Protein AF-A0A485KII8-F1 (afdb_monomer)

InterPro domains:
  IPR001173 Glycosyltransferase 2-like [PF13632] (321-521)
  IPR029044 Nucleotide-diphospho-sugar transferases [G3DSA:3.90.550.10] (15-114)
  IPR029044 Nucleotide-diphospho-sugar transferases [G3DSA:3.90.550.10] (115-236)
  IPR029044 Nucleotide-diphospho-sugar transferases [G3DSA:3.90.550.10] (321-425)
  IPR029044 Nucleotide-diphospho-sugar transferases [SSF53448] (24-520)
  IPR050321 Glycosyltransferase 2/OpgH subfamily [PTHR43867] (1-708)

Radius of gyration: 34.21 Å; Cα contacts (8 Å, |Δi|>4): 1049; chains: 1; bounding box: 82×98×102 Å

Secondary structure (DSSP, 8-state):
--S--------GGG-SSPPPGGGPPPEEEEEEESSS-HHHHHHHHHHHHT-SS-GGGEEEEEEESSSEEEE--TT-SS-EEEE-HHHHHHH--HHHHHHHHHHHHHS-TT----HHHHHHHHEEEE---SS-S--SS-TTT-SEEEEEEE--TTS-EEEEEEEE--SS--HHHHHHHHHHHTS----SEEEEEETT-EEPTTHHHHHGGGGSEEHHHHTTSS---SSTT-SS------HHHHHTT--GGG-----TTTTT-------HHHHHHHSSSEE---TT----EETTT-PBPPTTS--HHHHHHT-SS-SS------SEE--TTT--EEEEE---EE---HHHHTT-TT-TT-HIIIIIIIHHHHTTTBPPP-SSSEEEEHHHHHHHTSSPPSSS-HHHHHHHHHHHTT-EEEE--GGGSSSGGG---SEEE---SSHHHHHHHHHHHHHHHHHHHHS-TT---S-TT--PPP----SSPPS-HHHHHHHHHHHHHGGGHHHHHHHHHHHHHHHHHH---S---STTHHHHHHHHHHHHHHHHHHHHTTTS-HHHHHHHHHHHHHTHHHHHHHHHHHHHHHHHSSPPP---TTTTSTT-TTTHHHHHHHHHHHHHHHHHHHHHHHTTT-HHHH--HHHHHHHHHHHHHHHHHHHHHHHHHHHHHTT--TTTT--TTHHHHHHHHHHHHHHHHHHHHHT-------

Sequence (710 aa):
MWKPVRRGAHYLDEFEPKLPDEQWPKVDVFICHYSEPAEETIDTLAACMNLQYPPHLLQIYILDDGYCKTKWAKGNPVPTIELNKDILENAGDLRQEIAQFMYDRVCDPNEDMEVYAWRKLHSSANLPTASRPRVVNRADCAAGSFRDDYRYSGLPHVTFIGRVKPATHYSKAGNINNACFNEGANGRYVIILDNDMQPHPKFILATLPFFFDSDDRDSKNKFACCTPGCQNVARMCCSSCKLAGVPEDQISYCSKQCFESAMHTASALHRRQANGTVSDTSTNKKDLRCVSCNSKVDSNGVCKQCRKAHHAEDLDQVADLKHYSDEVRDNAVAFVQTPQYFRDCVQFQIGDPLGHRNATFYDAIQTGQDGYDCATFAGTNAIFRREALDSIGGIQYGSLTEDRYTGQQLCAMGWKALYFRKDFEGEASERIRLAEGLIPENVASSLAQRKRWAKGNFQIMLMNKKKNHFDPEWKKPVVNTPANKLANGFMRKIFYINSTIYPLHSINTIFFYYMTLYFLYTGYAPIYTAGLRLLYAVVPKLLIQGMLSALSNRSVENNDVVRSQEAYFVYAFTHTAAVFEALWWKIAGKEPKRSVKGSSSRGSLSELPNVVVFFGLVIGCIWALIRFFSSYNSLQTSHGASMLAAALMVGLFIATKLGPSVRMSIQEYFGWSYQSLMDQGNLIGQSMIAFGLIFITLWVYVEKPTSNPY

Structure (mmCIF, N/CA/C/O backbone):
data_AF-A0A485KII8-F1
#
_entry.id   AF-A0A485KII8-F1
#
loop_
_atom_site.group_PDB
_atom_site.id
_atom_site.type_symbol
_atom_site.label_atom_id
_atom_site.label_alt_id
_atom_site.label_comp_id
_atom_site.label_asym_id
_atom_site.label_entity_id
_atom_site.label_seq_id
_atom_site.pdbx_PDB_ins_code
_atom_site.Cartn_x
_atom_site.Cartn_y
_atom_site.Cartn_z
_atom_site.occupancy
_atom_site.B_iso_or_equiv
_atom_site.auth_seq_id
_atom_site.auth_comp_id
_atom_site.auth_asym_id
_atom_site.auth_atom_id
_atom_site.pdbx_PDB_model_num
ATOM 1 N N . MET A 1 1 ? 4.954 -17.954 -7.911 1.00 58.28 1 MET A N 1
ATOM 2 C CA . MET A 1 1 ? 4.308 -18.323 -9.191 1.00 58.28 1 MET A CA 1
ATOM 3 C C . MET A 1 1 ? 4.167 -19.836 -9.403 1.00 58.28 1 MET A C 1
ATOM 5 O O . MET A 1 1 ? 3.342 -20.218 -10.210 1.00 58.28 1 MET A O 1
ATOM 9 N N . TRP A 1 2 ? 4.899 -20.717 -8.702 1.00 60.22 2 TRP A N 1
ATOM 10 C CA . TRP A 1 2 ? 4.861 -22.174 -8.962 1.00 60.22 2 TRP A CA 1
ATOM 11 C C . TRP A 1 2 ? 3.609 -22.933 -8.495 1.00 60.22 2 TRP A C 1
ATOM 13 O O . TRP A 1 2 ? 3.364 -24.029 -8.984 1.00 60.22 2 TRP A O 1
ATOM 23 N N . LYS A 1 3 ? 2.809 -22.369 -7.587 1.00 71.00 3 LYS A N 1
ATOM 24 C CA . LYS A 1 3 ? 1.543 -22.963 -7.139 1.00 71.00 3 LYS A CA 1
ATOM 25 C C . LYS A 1 3 ? 0.465 -21.876 -7.070 1.00 71.00 3 LYS A C 1
ATOM 27 O O . LYS A 1 3 ? 0.140 -21.435 -5.974 1.00 71.00 3 LYS A O 1
ATOM 32 N N . PRO A 1 4 ? -0.008 -21.346 -8.212 1.00 71.88 4 PRO A N 1
ATOM 33 C CA . PRO A 1 4 ? -1.071 -20.354 -8.190 1.00 71.88 4 PRO A CA 1
ATOM 34 C C . PRO A 1 4 ? -2.356 -21.023 -7.698 1.00 71.88 4 PRO A C 1
ATOM 36 O O . PRO A 1 4 ? -2.779 -22.032 -8.263 1.00 71.88 4 PRO A O 1
ATOM 39 N N . VAL A 1 5 ? -2.950 -20.480 -6.639 1.00 70.50 5 VAL A N 1
ATOM 40 C CA . VAL A 1 5 ? -4.248 -20.933 -6.126 1.00 70.50 5 VAL A CA 1
ATOM 41 C C . VAL A 1 5 ? -5.320 -19.929 -6.532 1.00 70.50 5 VAL A C 1
ATOM 43 O O . VAL A 1 5 ? -5.070 -18.729 -6.634 1.00 70.50 5 VAL A O 1
ATOM 46 N N . ARG A 1 6 ? -6.502 -20.460 -6.843 1.00 70.06 6 ARG A N 1
ATOM 47 C CA . ARG A 1 6 ? -7.745 -19.709 -7.025 1.00 70.06 6 ARG A CA 1
ATOM 48 C C . ARG A 1 6 ? -8.712 -20.205 -5.964 1.00 70.06 6 ARG A C 1
ATOM 50 O O . ARG A 1 6 ? -8.730 -21.407 -5.689 1.00 70.06 6 ARG A O 1
ATOM 57 N N . ARG A 1 7 ? -9.449 -19.300 -5.336 1.00 73.56 7 ARG A N 1
ATOM 58 C CA . ARG A 1 7 ? -10.176 -19.573 -4.102 1.00 73.56 7 ARG A CA 1
ATOM 59 C C . ARG A 1 7 ? -11.632 -19.199 -4.291 1.00 73.56 7 ARG A C 1
ATOM 61 O O . ARG A 1 7 ? -11.966 -18.055 -4.047 1.00 73.56 7 ARG A O 1
ATOM 68 N N . GLY A 1 8 ? -12.464 -20.185 -4.626 1.00 64.94 8 GLY A N 1
ATOM 69 C CA . GLY A 1 8 ? -13.882 -19.973 -4.912 1.00 64.94 8 GLY A CA 1
ATOM 70 C C . GLY A 1 8 ? -14.592 -19.071 -3.899 1.00 64.94 8 GLY A C 1
ATOM 71 O O . GLY A 1 8 ? -14.523 -19.300 -2.685 1.00 64.94 8 GLY A O 1
ATOM 72 N N . ALA A 1 9 ? -15.261 -18.060 -4.442 1.00 64.38 9 ALA A N 1
ATOM 73 C CA . ALA A 1 9 ? -16.144 -17.154 -3.734 1.00 64.38 9 ALA A CA 1
ATOM 74 C C . ALA A 1 9 ? -17.463 -17.842 -3.361 1.00 64.38 9 ALA A C 1
ATOM 76 O O . ALA A 1 9 ? -18.220 -18.238 -4.242 1.00 64.38 9 ALA A O 1
ATOM 77 N N . HIS A 1 10 ? -17.741 -17.917 -2.065 1.00 73.81 10 HIS A N 1
ATOM 78 C CA . HIS A 1 10 ? -19.098 -18.050 -1.539 1.00 73.81 10 HIS A CA 1
ATOM 79 C C . HIS A 1 10 ? -19.356 -16.795 -0.731 1.00 73.81 10 HIS A C 1
ATOM 81 O O . HIS A 1 10 ? -18.445 -16.362 -0.018 1.00 73.81 10 HIS A O 1
ATOM 87 N N . TYR A 1 11 ? -20.535 -16.196 -0.859 1.00 84.62 11 TYR A N 1
ATOM 88 C CA . TYR A 1 11 ? -20.893 -15.109 0.036 1.00 84.62 11 TYR A CA 1
ATOM 89 C C . TYR A 1 11 ? -21.357 -15.672 1.388 1.00 84.62 11 TYR A C 1
ATOM 91 O O . TYR A 1 11 ? -21.838 -16.800 1.480 1.00 84.62 11 TYR A O 1
ATOM 99 N N . LEU A 1 12 ? -21.162 -14.911 2.467 1.00 85.12 12 LEU A N 1
ATOM 100 C CA . LEU A 1 12 ? -21.518 -15.358 3.820 1.00 85.12 12 LEU A CA 1
ATOM 101 C C . LEU A 1 12 ? -23.022 -15.649 3.973 1.00 85.12 12 LEU A C 1
ATOM 103 O O . LEU A 1 12 ? -23.413 -16.565 4.688 1.00 85.12 12 LEU A O 1
ATOM 107 N N . ASP A 1 13 ? -23.860 -14.879 3.288 1.00 82.19 13 ASP A N 1
ATOM 108 C CA . ASP A 1 13 ? -25.318 -15.016 3.253 1.00 82.19 13 ASP A CA 1
ATOM 109 C C . ASP A 1 13 ? -25.810 -16.197 2.395 1.00 82.19 13 ASP A C 1
ATOM 111 O O . ASP A 1 13 ? -26.983 -16.571 2.475 1.00 82.19 13 ASP A O 1
ATOM 115 N N . GLU A 1 14 ? -24.907 -16.817 1.634 1.00 83.44 14 GLU A N 1
ATOM 116 C CA . GLU A 1 14 ? -25.136 -18.023 0.829 1.00 83.44 14 GLU A CA 1
ATOM 117 C C . GLU A 1 14 ? -24.679 -19.305 1.542 1.00 83.44 14 GLU A C 1
ATOM 119 O O . GLU A 1 14 ? -24.626 -20.370 0.929 1.00 83.44 14 GLU A O 1
ATOM 124 N N . PHE A 1 15 ? -24.312 -19.230 2.825 1.00 80.69 15 PHE A N 1
ATOM 125 C CA . PHE A 1 15 ? -23.973 -20.424 3.599 1.00 80.69 15 PHE A CA 1
ATOM 126 C C . PHE A 1 15 ? -25.181 -21.366 3.692 1.00 80.69 15 PHE A C 1
ATOM 128 O O . PHE A 1 15 ? -26.311 -20.937 3.937 1.00 80.69 15 PHE A O 1
ATOM 135 N N . GLU A 1 16 ? -24.926 -22.661 3.511 1.00 76.31 16 GLU A N 1
ATOM 136 C CA . GLU A 1 16 ? -25.917 -23.730 3.612 1.00 76.31 16 GLU A CA 1
ATOM 137 C C . GLU A 1 16 ? -25.428 -24.796 4.610 1.00 76.31 16 GLU A C 1
ATOM 139 O O . GLU A 1 16 ? -24.501 -25.548 4.297 1.00 76.31 16 GLU A O 1
ATOM 144 N N . PRO A 1 17 ? -26.034 -24.889 5.813 1.00 79.69 17 PRO A N 1
ATOM 145 C CA . PRO A 1 17 ? -27.160 -24.085 6.308 1.00 79.69 17 PRO A CA 1
ATOM 146 C C . PRO A 1 17 ? -26.779 -22.620 6.583 1.00 79.69 17 PRO A C 1
ATOM 148 O O . PRO A 1 17 ? -25.621 -22.309 6.827 1.00 79.69 17 PRO A O 1
ATOM 151 N N . LYS A 1 18 ? -27.753 -21.702 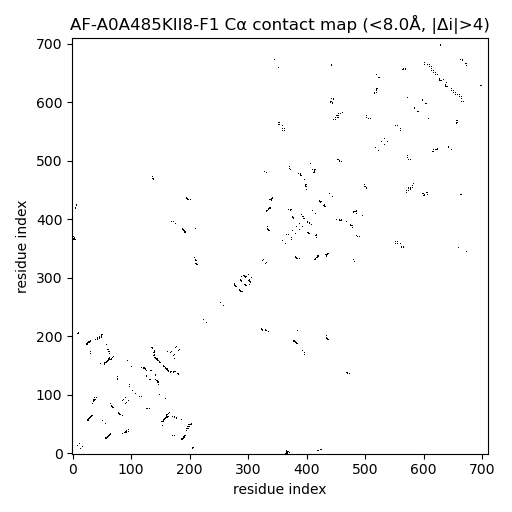6.588 1.00 81.12 18 LYS A N 1
ATOM 152 C CA . LYS A 1 18 ? -27.474 -20.285 6.881 1.00 81.12 18 LYS A CA 1
ATOM 153 C C . LYS A 1 18 ? -26.881 -20.111 8.275 1.00 81.12 18 LYS A C 1
ATOM 155 O O . LYS A 1 18 ? -27.323 -20.757 9.227 1.00 81.12 18 LYS A O 1
ATOM 160 N N . LEU A 1 19 ? -25.915 -19.201 8.393 1.00 82.31 19 LEU A N 1
ATOM 161 C CA . LEU A 1 19 ? -25.341 -18.826 9.679 1.00 82.31 19 LEU A CA 1
ATOM 162 C C . LEU A 1 19 ? -26.412 -18.102 10.525 1.00 82.31 19 LEU A C 1
ATOM 164 O O . LEU A 1 19 ? -26.938 -17.091 10.050 1.00 82.31 19 LEU A O 1
ATOM 168 N N . PRO A 1 20 ? -26.745 -18.585 11.740 1.00 84.31 20 PRO A N 1
ATOM 169 C CA . PRO A 1 20 ? -27.700 -17.916 12.623 1.00 84.31 20 PRO A CA 1
ATOM 170 C C . PRO A 1 20 ? -27.270 -16.484 12.930 1.00 84.31 20 PRO A C 1
ATOM 172 O O . PRO A 1 20 ? -26.074 -16.234 13.088 1.00 84.31 20 PRO A O 1
ATOM 175 N N . ASP A 1 21 ? -28.227 -15.567 13.074 1.00 84.94 21 ASP A N 1
ATOM 176 C CA . ASP A 1 21 ? -27.960 -14.138 13.283 1.00 84.94 21 ASP A CA 1
ATOM 177 C C . ASP A 1 21 ? -27.031 -13.877 14.484 1.00 84.94 21 ASP A C 1
ATOM 179 O O . ASP A 1 21 ? -26.164 -13.007 14.411 1.00 84.94 21 ASP A O 1
ATOM 183 N N . GLU A 1 22 ? -27.116 -14.673 15.562 1.00 84.56 22 GLU A N 1
ATOM 184 C CA . GLU A 1 22 ? -26.244 -14.502 16.737 1.00 84.56 22 GLU A CA 1
ATOM 185 C C . GLU A 1 22 ? -24.775 -14.880 16.482 1.00 84.56 22 GLU A C 1
ATOM 187 O O . GLU A 1 22 ? -23.891 -14.519 17.262 1.00 84.56 22 GLU A O 1
ATOM 192 N N . GLN A 1 23 ? -24.498 -15.627 15.413 1.00 85.00 23 GLN A N 1
ATOM 193 C CA . GLN A 1 23 ? -23.150 -16.065 15.049 1.00 85.00 23 GLN A CA 1
ATOM 194 C C . GLN A 1 23 ? -22.452 -15.093 14.089 1.00 85.00 23 GLN A C 1
ATOM 196 O O . GLN A 1 23 ? -21.255 -15.254 13.832 1.00 85.00 23 GLN A O 1
ATOM 201 N N . TRP A 1 24 ? -23.152 -14.068 13.586 1.00 91.62 24 TRP A N 1
ATOM 202 C CA . TRP A 1 24 ? -22.542 -13.037 12.751 1.00 91.62 24 TRP A CA 1
ATOM 203 C C . TRP A 1 24 ? -21.538 -12.217 13.577 1.00 91.62 24 TRP A C 1
ATOM 205 O O . TRP A 1 24 ? -21.889 -11.630 14.604 1.00 91.62 24 TRP A O 1
ATOM 215 N N . PRO A 1 25 ? -20.260 -12.156 13.171 1.00 94.50 25 PRO A N 1
ATOM 216 C CA . PRO A 1 25 ? -19.242 -11.499 13.974 1.00 94.50 25 PRO A CA 1
ATOM 217 C C . PRO A 1 25 ? -19.307 -9.973 13.846 1.00 94.50 25 PRO A C 1
ATOM 219 O O . PRO A 1 25 ? -19.572 -9.431 12.776 1.00 94.50 25 PRO A O 1
ATOM 222 N N . LYS A 1 26 ? -18.955 -9.248 14.911 1.00 96.81 26 LYS A N 1
ATOM 223 C CA . LYS A 1 26 ? -18.706 -7.802 14.811 1.00 96.81 26 LYS A CA 1
ATOM 224 C C . LYS A 1 26 ? -17.487 -7.528 13.916 1.00 96.81 26 LYS A C 1
ATOM 226 O O . LYS A 1 26 ? -16.441 -8.164 14.098 1.00 96.81 26 LYS A O 1
ATOM 231 N N . VAL A 1 27 ? -17.603 -6.561 13.006 1.00 98.25 27 VAL A N 1
ATOM 232 C CA . VAL A 1 27 ? -16.535 -6.115 12.100 1.00 98.25 27 VAL A CA 1
ATOM 233 C C . VAL A 1 27 ? -16.237 -4.636 12.334 1.00 98.25 27 VAL A C 1
ATOM 235 O O . VAL A 1 27 ? -17.128 -3.792 12.242 1.00 98.25 27 VAL A O 1
ATOM 238 N N . ASP A 1 28 ? -14.968 -4.324 12.590 1.00 98.56 28 ASP A N 1
ATOM 239 C CA . ASP A 1 28 ? -14.479 -2.946 12.635 1.00 98.56 28 ASP A CA 1
ATOM 240 C C . ASP A 1 28 ? -13.843 -2.579 11.284 1.00 98.56 28 ASP A C 1
ATOM 242 O O . ASP A 1 28 ? -13.075 -3.359 10.723 1.00 98.56 28 ASP A O 1
ATOM 246 N N . VAL A 1 29 ? -14.118 -1.391 10.754 1.00 98.56 29 VAL A N 1
ATOM 247 C CA . VAL A 1 29 ? -13.512 -0.861 9.522 1.00 98.56 29 VAL A CA 1
ATOM 248 C C . VAL A 1 29 ? -12.630 0.320 9.883 1.00 98.56 29 VAL A C 1
ATOM 250 O O . VAL A 1 29 ? -13.098 1.258 10.514 1.00 98.56 29 VAL A O 1
ATOM 253 N N . PHE A 1 30 ? -11.359 0.298 9.500 1.00 98.56 30 PHE A N 1
ATOM 254 C CA . PHE A 1 30 ? -10.408 1.375 9.760 1.00 98.56 30 PHE A CA 1
ATOM 255 C C . PHE A 1 30 ? -10.094 2.128 8.471 1.00 98.56 30 PHE A C 1
ATOM 257 O O . PHE A 1 30 ? -9.512 1.552 7.553 1.00 98.56 30 PHE A O 1
ATOM 264 N N . ILE A 1 31 ? -10.413 3.421 8.447 1.00 98.25 31 ILE A N 1
ATOM 265 C CA . ILE A 1 31 ? -10.033 4.367 7.394 1.00 98.25 31 ILE A CA 1
ATOM 266 C C . ILE A 1 31 ? -8.855 5.186 7.925 1.00 98.25 31 ILE A C 1
ATOM 268 O O . ILE A 1 31 ? -8.982 5.877 8.936 1.00 98.25 31 ILE A O 1
ATOM 272 N N . CYS A 1 32 ? -7.685 5.068 7.300 1.00 96.69 32 CYS A N 1
ATOM 273 C CA . CYS A 1 32 ? -6.470 5.747 7.760 1.00 96.69 32 CYS A CA 1
ATOM 274 C C . CYS A 1 32 ? -6.258 7.069 7.017 1.00 96.69 32 CYS A C 1
ATOM 276 O O . CYS A 1 32 ? -5.995 7.043 5.819 1.00 96.69 32 CYS A O 1
ATOM 278 N N . HIS A 1 33 ? -6.272 8.188 7.743 1.00 95.69 33 HIS A N 1
ATOM 279 C CA . HIS A 1 33 ? -6.122 9.542 7.201 1.00 95.69 33 HIS A CA 1
ATOM 280 C C . HIS A 1 33 ? -4.919 10.281 7.811 1.00 95.69 33 HIS A C 1
ATOM 282 O O . HIS A 1 33 ? -4.536 10.055 8.965 1.00 95.69 33 HIS A O 1
ATOM 288 N N . TYR A 1 34 ? -4.295 11.166 7.035 1.00 93.31 34 TYR A N 1
ATOM 289 C CA . TYR A 1 34 ? -3.253 12.088 7.484 1.00 93.31 34 TYR A CA 1
ATOM 290 C C . TYR A 1 34 ? -3.364 13.485 6.869 1.00 93.31 34 TYR A C 1
ATOM 292 O O . TYR A 1 34 ? -3.247 14.474 7.586 1.00 93.31 34 TYR A O 1
ATOM 300 N N . SER A 1 35 ? -3.455 13.599 5.549 1.00 92.88 35 SER A N 1
ATOM 301 C CA . SER A 1 35 ? -3.436 14.902 4.861 1.00 92.88 35 SER A CA 1
ATOM 302 C C . SER A 1 35 ? -4.180 14.888 3.533 1.00 92.88 35 SER A C 1
ATOM 304 O O . SER A 1 35 ? -3.988 15.787 2.718 1.00 92.88 35 SER A O 1
ATOM 306 N N . GLU A 1 36 ? -4.927 13.824 3.282 1.00 91.50 36 GLU A N 1
ATOM 307 C CA . GLU A 1 36 ? -5.790 13.657 2.129 1.00 91.50 36 GLU A CA 1
ATOM 308 C C . GLU A 1 36 ? -6.975 14.629 2.240 1.00 91.50 36 GLU A C 1
ATOM 310 O O . GLU A 1 36 ? -7.402 14.919 3.367 1.00 91.50 36 GLU A O 1
ATOM 315 N N . PRO A 1 37 ? -7.498 15.143 1.114 1.00 93.56 37 PRO A N 1
ATOM 316 C CA . PRO A 1 37 ? -8.692 15.980 1.115 1.00 93.56 37 PRO A CA 1
ATOM 317 C C . PRO A 1 37 ? -9.843 15.315 1.876 1.00 93.56 37 PRO A C 1
ATOM 319 O O . PRO A 1 37 ? -10.116 14.129 1.700 1.00 93.56 37 PRO A O 1
ATOM 322 N N . ALA A 1 38 ? -10.529 16.084 2.718 1.00 94.56 38 ALA A N 1
ATOM 323 C CA . ALA A 1 38 ? -11.607 15.592 3.561 1.00 94.56 38 ALA A CA 1
ATOM 324 C C . ALA A 1 38 ? -12.748 14.998 2.723 1.00 94.56 38 ALA A C 1
ATOM 326 O O . ALA A 1 38 ? -13.293 13.969 3.104 1.00 94.56 38 ALA A O 1
ATOM 327 N N . GLU A 1 39 ? -13.039 15.582 1.558 1.00 94.38 39 GLU A N 1
ATOM 328 C CA . GLU A 1 39 ? -14.023 15.068 0.597 1.00 94.38 39 GLU A CA 1
ATOM 329 C C . GLU A 1 39 ? -13.719 13.621 0.171 1.00 94.38 39 GLU A C 1
ATOM 331 O O . GLU A 1 39 ? -14.609 12.774 0.212 1.00 94.38 39 GLU A O 1
ATOM 336 N N . GLU A 1 40 ? -12.454 13.286 -0.118 1.00 94.06 40 GLU A N 1
ATOM 337 C CA . GLU A 1 40 ? -12.063 11.909 -0.462 1.00 94.06 40 GLU A CA 1
ATOM 338 C C . GLU A 1 40 ? -12.333 10.938 0.695 1.00 94.06 40 GLU A C 1
ATOM 340 O O . GLU A 1 40 ? -12.770 9.804 0.485 1.00 94.06 40 GLU A O 1
ATOM 345 N N . THR A 1 41 ? -12.109 11.387 1.933 1.00 96.06 41 THR A N 1
ATOM 346 C CA . THR A 1 41 ? -12.421 10.596 3.126 1.00 96.06 41 THR A CA 1
ATOM 347 C C . THR A 1 41 ? -13.924 10.396 3.292 1.00 96.06 41 THR A C 1
ATOM 349 O O . THR A 1 41 ? -14.354 9.312 3.691 1.00 96.06 41 THR A O 1
ATOM 352 N N . ILE A 1 42 ? -14.728 11.424 3.003 1.00 97.62 42 ILE A N 1
ATOM 353 C CA . ILE A 1 42 ? -16.191 11.356 3.071 1.00 97.62 42 ILE A CA 1
ATOM 354 C C . ILE A 1 42 ? -16.742 10.399 2.014 1.00 97.62 42 ILE A C 1
ATOM 356 O O . ILE A 1 42 ? -17.615 9.596 2.340 1.00 97.62 42 ILE A O 1
ATOM 360 N N . ASP A 1 43 ? -16.195 10.395 0.800 1.00 96.75 43 ASP A N 1
ATOM 361 C CA . ASP A 1 43 ? -16.562 9.420 -0.229 1.00 96.75 43 ASP A CA 1
ATOM 362 C C . ASP A 1 43 ? -16.284 7.979 0.229 1.00 96.75 43 ASP A C 1
ATOM 364 O O . ASP A 1 43 ? -17.127 7.085 0.092 1.00 96.75 43 ASP A O 1
ATOM 368 N N . THR A 1 44 ? -15.112 7.738 0.822 1.00 97.50 44 THR A N 1
ATOM 369 C CA . THR A 1 44 ? -14.755 6.420 1.365 1.00 97.50 44 THR A CA 1
ATOM 370 C C . THR A 1 44 ? -15.624 6.037 2.560 1.00 97.50 44 THR A C 1
ATOM 372 O O . THR A 1 44 ? -16.057 4.885 2.659 1.00 97.50 44 THR A O 1
ATOM 375 N N . LEU A 1 45 ? -15.951 6.988 3.440 1.00 98.06 45 LEU A N 1
ATOM 376 C CA . LEU A 1 45 ? -16.909 6.784 4.525 1.00 98.06 45 LEU A CA 1
ATOM 377 C C . LEU A 1 45 ? -18.288 6.417 3.967 1.00 98.06 45 LEU A C 1
ATOM 379 O O . LEU A 1 45 ? -18.883 5.447 4.430 1.00 98.06 45 LEU A O 1
ATOM 383 N N . ALA A 1 46 ? -18.774 7.116 2.942 1.00 97.75 46 ALA A N 1
ATOM 384 C CA . ALA A 1 46 ? -20.048 6.821 2.294 1.00 97.75 46 ALA A CA 1
ATOM 385 C C . ALA A 1 46 ? -20.076 5.408 1.693 1.00 97.75 46 ALA A C 1
ATOM 387 O O . ALA A 1 46 ? -21.055 4.682 1.875 1.00 97.75 46 ALA A O 1
ATOM 388 N N . ALA A 1 47 ? -18.990 4.976 1.048 1.00 97.69 47 ALA A N 1
ATOM 389 C CA . ALA A 1 47 ? -18.851 3.605 0.563 1.00 97.69 47 ALA A CA 1
ATOM 390 C C . ALA A 1 47 ? -18.862 2.576 1.713 1.00 97.69 47 ALA A C 1
ATOM 392 O O . ALA A 1 47 ? -19.532 1.548 1.614 1.00 97.69 47 ALA A O 1
ATOM 393 N N . CYS A 1 48 ? -18.201 2.872 2.839 1.00 97.94 48 CYS A N 1
ATOM 394 C CA . CYS A 1 48 ? -18.226 2.016 4.030 1.00 97.94 48 CYS A CA 1
ATOM 395 C C . CYS A 1 48 ? -19.619 1.935 4.678 1.00 97.94 48 CYS A C 1
ATOM 397 O O . CYS A 1 48 ? -20.019 0.864 5.131 1.00 97.94 48 CYS A O 1
ATOM 399 N N . MET A 1 49 ? -20.380 3.033 4.688 1.00 96.75 49 MET A N 1
ATOM 400 C CA . MET A 1 49 ? -21.762 3.065 5.189 1.00 96.75 49 MET A CA 1
ATOM 401 C C . MET A 1 49 ? -22.715 2.199 4.349 1.00 96.75 49 MET A C 1
ATOM 403 O O . MET A 1 49 ? -23.738 1.754 4.859 1.00 96.75 49 MET A O 1
ATOM 407 N N . ASN A 1 50 ? -22.364 1.933 3.086 1.00 96.69 50 ASN A N 1
ATOM 408 C CA . ASN A 1 50 ? -23.131 1.107 2.149 1.00 96.69 50 ASN A CA 1
ATOM 409 C C . ASN A 1 50 ? -22.701 -0.373 2.130 1.00 96.69 50 ASN A C 1
ATOM 411 O O . ASN A 1 50 ? -23.166 -1.139 1.279 1.00 96.69 50 ASN A O 1
ATOM 415 N N . LEU A 1 51 ? -21.808 -0.798 3.029 1.00 97.50 51 LEU A N 1
ATOM 416 C CA . LEU A 1 51 ? -21.444 -2.208 3.161 1.00 97.50 51 LEU A CA 1
ATOM 417 C C . LEU A 1 51 ? -22.679 -3.046 3.513 1.00 97.50 51 LEU A C 1
ATOM 419 O O . LEU A 1 51 ? -23.423 -2.734 4.440 1.00 97.50 51 LEU A O 1
ATOM 423 N N . GLN A 1 52 ? -22.880 -4.143 2.784 1.00 95.81 52 GLN A N 1
ATOM 424 C CA . GLN A 1 52 ? -23.968 -5.090 3.014 1.00 95.81 52 GLN A CA 1
ATOM 425 C C . GLN A 1 52 ? -23.643 -5.943 4.242 1.00 95.81 52 GLN A C 1
ATOM 427 O O . GLN A 1 52 ? -23.090 -7.038 4.137 1.00 95.81 52 GLN A O 1
ATOM 432 N N . TYR A 1 53 ? -23.936 -5.395 5.418 1.00 96.31 53 TYR A N 1
ATOM 433 C CA . TYR A 1 53 ? -23.718 -6.036 6.708 1.00 96.31 53 TYR A CA 1
ATOM 434 C C . TYR A 1 53 ? -24.690 -5.478 7.760 1.00 96.31 53 TYR A C 1
ATOM 436 O O . TYR A 1 53 ? -25.095 -4.320 7.637 1.00 96.31 53 TYR A O 1
ATOM 444 N N . PRO A 1 54 ? -25.069 -6.242 8.804 1.00 95.56 54 PRO A N 1
ATOM 445 C CA . PRO A 1 54 ? -25.940 -5.729 9.857 1.00 95.56 54 PRO A CA 1
ATOM 446 C C . PRO A 1 54 ? -25.352 -4.466 10.522 1.00 95.56 54 PRO A C 1
ATOM 448 O O . PRO A 1 54 ? -24.249 -4.539 11.073 1.00 95.56 54 PRO A O 1
ATOM 451 N N . PRO A 1 55 ? -26.066 -3.318 10.533 1.00 95.31 55 PRO A N 1
ATOM 452 C CA . PRO A 1 55 ? -25.512 -2.044 11.008 1.00 95.31 55 PRO A CA 1
ATOM 453 C C . PRO A 1 55 ? -25.006 -2.079 12.455 1.00 95.31 55 PRO A C 1
ATOM 455 O O . PRO A 1 55 ? -23.969 -1.510 12.770 1.00 95.31 55 PRO A O 1
ATOM 458 N N . HIS A 1 56 ? -25.692 -2.818 13.330 1.00 94.56 56 HIS A N 1
ATOM 459 C CA . HIS A 1 56 ? -25.322 -2.962 14.741 1.00 94.56 56 HIS A CA 1
ATOM 460 C C . HIS A 1 56 ? -24.049 -3.804 14.972 1.00 94.56 56 HIS A C 1
ATOM 462 O O . HIS A 1 56 ? -23.479 -3.765 16.063 1.00 94.56 56 HIS A O 1
ATOM 468 N N . LEU A 1 57 ? -23.593 -4.555 13.961 1.00 96.50 57 LEU A N 1
ATOM 469 C CA . LEU A 1 57 ? -22.346 -5.328 13.979 1.00 96.50 57 LEU A CA 1
ATOM 470 C C . LEU A 1 57 ? -21.206 -4.627 13.229 1.00 96.50 57 LEU A C 1
ATOM 472 O O . LEU A 1 57 ? -20.095 -5.159 13.199 1.00 96.50 57 LEU A O 1
ATOM 476 N N . LEU A 1 58 ? -21.461 -3.461 12.630 1.00 97.50 58 LEU A N 1
ATOM 477 C CA . LEU A 1 58 ? -20.489 -2.711 11.847 1.00 97.50 58 LEU A CA 1
ATOM 478 C C . LEU A 1 58 ? -20.084 -1.430 12.581 1.00 97.50 58 LEU A C 1
ATOM 480 O O . LEU A 1 58 ? -20.925 -0.594 12.914 1.00 97.50 58 LEU A O 1
ATOM 484 N N . GLN A 1 59 ? -18.781 -1.255 12.802 1.00 97.81 59 GLN A N 1
ATOM 485 C CA . GLN A 1 59 ? -18.240 -0.016 13.354 1.00 97.81 59 GLN A CA 1
ATOM 486 C C . GLN A 1 59 ? -17.113 0.531 12.480 1.00 97.81 59 GLN A C 1
ATOM 488 O O . GLN A 1 59 ? -16.115 -0.139 12.238 1.00 97.81 59 GLN A O 1
ATOM 493 N N . ILE A 1 60 ? -17.265 1.764 12.015 1.00 98.50 60 ILE A N 1
ATOM 494 C CA . ILE A 1 60 ? -16.331 2.446 11.127 1.00 98.50 60 ILE A CA 1
ATOM 495 C C . ILE A 1 60 ? -15.530 3.451 11.953 1.00 98.50 60 ILE A C 1
ATOM 497 O O . ILE A 1 60 ? -16.083 4.365 12.560 1.00 98.50 60 ILE A O 1
ATOM 501 N N . TYR A 1 61 ? -14.214 3.288 11.968 1.00 98.56 61 TYR A N 1
ATOM 502 C CA . TYR A 1 61 ? -13.274 4.186 12.615 1.00 98.56 61 TYR A CA 1
ATOM 503 C C . TYR A 1 61 ? -12.512 4.995 11.571 1.00 98.56 61 TYR A C 1
ATOM 505 O O . TYR A 1 61 ? -11.801 4.434 10.736 1.00 98.56 61 TYR A O 1
ATOM 513 N N . ILE A 1 62 ? -12.599 6.318 11.672 1.00 98.38 62 ILE A N 1
ATOM 514 C CA . ILE A 1 62 ? -11.745 7.242 10.935 1.00 98.38 62 ILE A CA 1
ATOM 515 C C . ILE A 1 62 ? -10.558 7.571 11.832 1.00 98.38 62 ILE A C 1
ATOM 517 O O . ILE A 1 62 ? -10.701 8.206 12.878 1.00 98.38 62 ILE A O 1
ATOM 521 N N . LEU A 1 63 ? -9.385 7.088 11.437 1.00 97.88 63 LEU A N 1
ATOM 522 C CA . LEU A 1 63 ? -8.144 7.218 12.182 1.00 97.88 63 LEU A CA 1
ATOM 523 C C . LEU A 1 63 ? -7.337 8.369 11.588 1.00 97.88 63 LEU A C 1
ATOM 525 O O . LEU A 1 63 ? -6.595 8.179 10.625 1.00 97.88 63 LEU A O 1
ATOM 529 N N . ASP A 1 64 ? -7.443 9.548 12.186 1.00 96.44 64 ASP A N 1
ATOM 530 C CA . ASP A 1 64 ? -6.811 10.773 11.708 1.00 96.44 64 ASP A CA 1
ATOM 531 C C . ASP A 1 64 ? -5.481 11.031 12.437 1.00 96.44 64 ASP A C 1
ATOM 533 O O . ASP A 1 64 ? -5.394 11.178 13.664 1.00 96.44 64 ASP A O 1
ATOM 537 N N . ASP A 1 65 ? -4.413 11.078 11.642 1.00 94.19 65 ASP A N 1
ATOM 538 C CA . ASP A 1 65 ? -3.051 11.357 12.079 1.00 94.19 65 ASP A CA 1
ATOM 539 C C . ASP A 1 65 ? -2.593 12.795 11.760 1.00 94.19 65 ASP A C 1
ATOM 541 O O . ASP A 1 65 ? -1.442 13.164 12.029 1.00 94.19 65 ASP A O 1
ATOM 545 N N . GLY A 1 66 ? -3.448 13.593 11.127 1.00 92.50 66 GLY A N 1
ATOM 546 C CA . GLY A 1 66 ? -3.201 14.943 10.630 1.00 92.50 66 GLY A CA 1
ATOM 547 C C . GLY A 1 66 ? -3.713 16.065 11.524 1.00 92.50 66 GLY A C 1
ATOM 548 O O . GLY A 1 66 ? -3.082 17.122 11.577 1.00 92.50 66 GLY A O 1
ATOM 549 N N . TYR A 1 67 ? -4.804 15.821 12.250 1.00 93.31 67 TYR A N 1
ATOM 550 C CA . TYR A 1 67 ? -5.651 16.797 12.933 1.00 93.31 67 TYR A CA 1
ATOM 551 C C . TYR A 1 67 ? -4.890 17.668 13.937 1.00 93.31 67 TYR A C 1
ATOM 553 O O . TYR A 1 67 ? -5.104 18.881 14.019 1.00 93.31 67 TYR A O 1
ATOM 561 N N . CYS A 1 68 ? -3.949 17.080 14.685 1.00 92.12 68 CYS A N 1
ATOM 562 C CA . CYS A 1 68 ? -3.139 17.809 15.659 1.00 92.12 68 CYS A CA 1
ATOM 563 C C . CYS A 1 68 ? -1.627 17.594 15.489 1.00 92.12 68 CYS A C 1
ATOM 565 O O . CYS A 1 68 ? -1.144 16.538 15.074 1.00 92.12 68 CYS A O 1
ATOM 567 N N . LYS A 1 69 ? -0.858 18.628 15.843 1.00 92.06 69 LYS A N 1
ATOM 568 C CA . LYS A 1 69 ? 0.599 18.595 15.991 1.00 92.06 69 LYS A CA 1
ATOM 569 C C . LYS A 1 69 ? 0.945 18.452 17.469 1.00 92.06 69 LYS A C 1
ATOM 571 O O . LYS A 1 69 ? 0.420 19.171 18.316 1.00 92.06 69 LYS A O 1
ATOM 576 N N . THR A 1 70 ? 1.896 17.572 17.766 1.00 91.56 70 THR A N 1
ATOM 577 C CA . THR A 1 70 ? 2.418 17.362 19.121 1.00 91.56 70 THR A CA 1
ATOM 578 C C . THR A 1 70 ? 3.873 17.790 19.213 1.00 91.56 70 THR A C 1
ATOM 580 O O . THR A 1 70 ? 4.721 17.272 18.481 1.00 91.56 70 THR A O 1
ATOM 583 N N . LYS A 1 71 ? 4.184 18.698 20.138 1.00 92.00 71 LYS A N 1
ATOM 584 C CA . LYS A 1 71 ? 5.556 19.136 20.420 1.00 92.00 71 LYS A CA 1
ATOM 585 C C . LYS A 1 71 ? 5.986 18.620 21.789 1.00 92.00 71 LYS A C 1
ATOM 587 O O . LYS A 1 71 ? 5.372 18.942 22.801 1.00 92.00 71 LYS A O 1
ATOM 592 N N . TRP A 1 72 ? 7.060 17.838 21.813 1.00 91.25 72 TRP A N 1
ATOM 593 C CA . TRP A 1 72 ? 7.647 17.299 23.038 1.00 91.25 72 TRP A CA 1
ATOM 594 C C . TRP A 1 72 ? 8.871 18.125 23.436 1.00 91.25 72 TRP A C 1
ATOM 596 O O . TRP A 1 72 ? 9.875 18.135 22.723 1.00 91.25 72 TRP A O 1
ATOM 606 N N . ALA A 1 73 ? 8.787 18.825 24.567 1.00 90.06 73 ALA A N 1
ATOM 607 C CA . ALA A 1 73 ? 9.915 19.549 25.146 1.00 90.06 73 ALA A CA 1
ATOM 608 C C . ALA A 1 73 ? 10.701 18.639 26.102 1.00 90.06 73 ALA A C 1
ATOM 610 O O . ALA A 1 73 ? 10.125 17.850 26.851 1.00 90.06 73 ALA A O 1
ATOM 611 N N . LYS A 1 74 ? 12.033 18.748 26.091 1.00 85.00 74 LYS A N 1
ATOM 612 C CA . LYS A 1 74 ? 12.901 17.945 26.960 1.00 85.00 74 LYS A CA 1
ATOM 613 C C . LYS A 1 74 ? 12.600 18.258 28.432 1.00 85.00 74 LYS A C 1
ATOM 615 O O . LYS A 1 74 ? 12.714 19.407 28.838 1.00 85.00 74 LYS A O 1
ATOM 620 N N . GLY A 1 75 ? 12.254 17.235 29.215 1.00 81.38 75 GLY A N 1
ATOM 621 C CA . GLY A 1 75 ? 11.936 17.362 30.644 1.00 81.38 75 GLY A CA 1
ATOM 622 C C . GLY A 1 75 ? 10.449 17.555 30.962 1.00 81.38 75 GLY A C 1
ATOM 623 O O . GLY A 1 75 ? 10.074 17.399 32.119 1.00 81.38 75 GLY A O 1
ATOM 624 N N . ASN A 1 76 ? 9.597 17.810 29.961 1.00 86.38 76 ASN A N 1
ATOM 625 C CA . ASN A 1 76 ? 8.151 17.882 30.171 1.00 86.38 76 ASN A CA 1
ATOM 626 C C . ASN A 1 76 ? 7.507 16.494 30.017 1.00 86.38 76 ASN A C 1
ATOM 628 O O . ASN A 1 76 ? 7.757 15.821 29.015 1.00 86.38 76 ASN A O 1
ATOM 632 N N . PRO A 1 77 ? 6.649 16.070 30.965 1.00 85.38 77 PRO A N 1
ATOM 633 C CA . PRO A 1 77 ? 5.992 14.766 30.908 1.00 85.38 77 PRO A CA 1
ATOM 634 C C . PRO A 1 77 ? 4.806 14.729 29.931 1.00 85.38 77 PRO A C 1
ATOM 636 O O . PRO A 1 77 ? 4.309 13.650 29.623 1.00 85.38 77 PRO A O 1
ATOM 639 N N . VAL A 1 78 ? 4.356 15.890 29.440 1.00 90.88 78 VAL A N 1
ATOM 640 C CA . VAL A 1 78 ? 3.225 16.030 28.514 1.00 90.88 78 VAL A CA 1
ATOM 641 C C . VAL A 1 78 ? 3.606 16.855 27.280 1.00 90.88 78 VAL A C 1
ATOM 643 O O . VAL A 1 78 ? 4.416 17.783 27.395 1.00 90.88 78 VAL A O 1
ATOM 646 N N . PRO A 1 79 ? 3.039 16.548 26.098 1.00 92.81 79 PRO A N 1
ATOM 647 C CA . PRO A 1 79 ? 3.264 17.332 24.895 1.00 92.81 79 PRO A CA 1
ATOM 648 C C . PRO A 1 79 ? 2.430 18.614 24.889 1.00 92.81 79 PRO A C 1
ATOM 650 O O . PRO A 1 79 ? 1.316 18.658 25.407 1.00 92.81 79 PRO A O 1
ATOM 653 N N . THR A 1 80 ? 2.927 19.636 24.199 1.00 92.12 80 THR A N 1
ATOM 654 C CA . THR A 1 80 ? 2.080 20.739 23.734 1.00 92.12 80 THR A CA 1
ATOM 655 C C . THR A 1 80 ? 1.300 20.264 22.511 1.00 92.12 80 THR A C 1
ATOM 657 O O . THR A 1 80 ? 1.897 19.748 21.560 1.00 92.12 80 THR A O 1
ATOM 660 N N . ILE A 1 81 ? -0.022 20.422 22.546 1.00 93.88 81 ILE A N 1
ATOM 661 C CA . ILE A 1 81 ? -0.951 19.952 21.514 1.00 93.88 81 ILE A CA 1
ATOM 662 C C . ILE A 1 81 ? -1.554 21.176 20.830 1.00 93.88 81 ILE A C 1
ATOM 664 O O . ILE A 1 81 ? -2.142 22.030 21.486 1.00 93.88 81 ILE A O 1
ATOM 668 N N . GLU A 1 82 ? -1.401 21.260 19.513 1.00 93.31 82 GLU A N 1
ATOM 669 C CA . GLU A 1 82 ? -1.933 22.347 18.687 1.00 93.31 82 GLU A CA 1
ATOM 670 C C . GLU A 1 82 ? -2.696 21.752 17.500 1.00 93.31 82 GLU A C 1
ATOM 672 O O . GLU A 1 82 ? -2.293 20.719 16.961 1.00 93.31 82 GLU A O 1
ATOM 677 N N . LEU A 1 83 ? -3.774 22.400 17.055 1.00 92.50 83 LEU A N 1
ATOM 678 C CA . LEU A 1 83 ? -4.441 22.016 15.808 1.00 92.50 83 LEU A CA 1
ATOM 679 C C . LEU A 1 83 ? -3.522 22.263 14.610 1.00 92.50 83 LEU A C 1
ATOM 681 O O . LEU A 1 83 ? -2.779 23.249 14.554 1.00 92.50 83 LEU A O 1
ATOM 685 N N . ASN A 1 84 ? -3.577 21.367 13.634 1.00 93.19 84 ASN A N 1
ATOM 686 C CA . ASN A 1 84 ? -2.757 21.460 12.440 1.00 93.19 84 ASN A CA 1
ATOM 687 C C . ASN A 1 84 ? -3.409 22.358 11.385 1.00 93.19 84 ASN A C 1
ATOM 689 O O . ASN A 1 84 ? -3.973 21.867 10.412 1.00 93.19 84 ASN A O 1
ATOM 693 N N . LYS A 1 85 ? -3.299 23.678 11.575 1.00 91.38 85 LYS A N 1
ATOM 694 C CA . LYS A 1 85 ? -3.886 24.679 10.667 1.00 91.38 85 LYS A CA 1
ATOM 695 C C . LYS A 1 85 ? -3.517 24.448 9.199 1.00 91.38 85 LYS A C 1
ATOM 697 O O . LYS A 1 85 ? -4.399 24.465 8.360 1.00 91.38 85 LYS A O 1
ATOM 702 N N . ASP A 1 86 ? -2.253 24.113 8.918 1.00 88.94 86 ASP A N 1
ATOM 703 C CA . ASP A 1 86 ? -1.799 23.840 7.547 1.00 88.94 86 ASP A CA 1
ATOM 704 C C . ASP A 1 86 ? -2.596 22.704 6.883 1.00 88.94 86 ASP A C 1
ATOM 706 O O . ASP A 1 86 ? -2.891 22.778 5.697 1.00 88.94 86 ASP A O 1
ATOM 710 N N . ILE A 1 87 ? -2.909 21.625 7.611 1.00 89.38 87 ILE A N 1
ATOM 711 C CA . ILE A 1 87 ? -3.686 20.511 7.046 1.00 89.38 87 ILE A CA 1
ATOM 712 C C . ILE A 1 87 ? -5.161 20.886 6.969 1.00 89.38 87 ILE A C 1
ATOM 714 O O . ILE A 1 87 ? -5.765 20.667 5.932 1.00 89.38 87 ILE A O 1
ATOM 718 N N . LEU A 1 88 ? -5.716 21.507 8.010 1.00 89.81 88 LEU A N 1
ATOM 719 C CA . LEU A 1 88 ? -7.123 21.914 8.025 1.00 89.81 88 LEU A CA 1
ATOM 720 C C . LEU A 1 88 ? -7.457 22.901 6.893 1.00 89.81 88 LEU A C 1
ATOM 722 O O . LEU A 1 88 ? -8.532 22.821 6.315 1.00 89.81 88 LEU A O 1
ATOM 726 N N . GLU A 1 89 ? -6.532 23.798 6.542 1.00 90.19 89 GLU A N 1
ATOM 727 C CA . GLU A 1 89 ? -6.712 24.763 5.450 1.00 90.19 89 GLU A CA 1
ATOM 728 C C . GLU A 1 89 ? -6.553 24.131 4.059 1.00 90.19 89 GLU A C 1
ATOM 730 O O . GLU A 1 89 ? -7.278 24.500 3.141 1.00 90.19 89 GLU A O 1
ATOM 735 N N . ASN A 1 90 ? -5.615 23.190 3.881 1.00 88.56 90 ASN A N 1
ATOM 736 C CA . ASN A 1 90 ? -5.335 22.601 2.562 1.00 88.56 90 ASN A CA 1
ATOM 737 C C . ASN A 1 90 ? -6.191 21.369 2.244 1.00 88.56 90 ASN A C 1
ATOM 739 O O . ASN A 1 90 ? -6.514 21.136 1.086 1.00 88.56 90 ASN A O 1
ATOM 743 N N . ALA A 1 91 ? -6.497 20.558 3.254 1.00 89.19 91 ALA A N 1
ATOM 744 C CA . ALA A 1 91 ? -7.241 19.312 3.118 1.00 89.19 91 ALA A CA 1
ATOM 745 C C . ALA A 1 91 ? -8.697 19.436 3.596 1.00 89.19 91 ALA A C 1
ATOM 747 O O . ALA A 1 91 ? -9.497 18.563 3.290 1.00 89.19 91 ALA A O 1
ATOM 748 N N . GLY A 1 92 ? -9.058 20.497 4.322 1.00 91.88 92 GLY A N 1
ATOM 749 C CA . GLY A 1 92 ? -10.368 20.644 4.961 1.00 91.88 92 GLY A CA 1
ATOM 750 C C . GLY A 1 92 ? -10.400 20.099 6.394 1.00 91.88 92 GLY A C 1
ATOM 751 O O . GLY A 1 92 ? -9.564 19.286 6.802 1.00 91.88 92 GLY A O 1
ATOM 752 N N . ASP A 1 93 ? -11.370 20.562 7.190 1.00 93.75 93 ASP A N 1
ATOM 753 C CA . ASP A 1 93 ? -11.599 20.051 8.547 1.00 93.75 93 ASP A CA 1
ATOM 754 C C . ASP A 1 93 ? -12.404 18.750 8.489 1.00 93.75 93 ASP A C 1
ATOM 756 O O . ASP A 1 93 ? -13.624 18.745 8.639 1.00 93.75 93 ASP A O 1
ATOM 760 N N . LEU A 1 94 ? -11.698 17.631 8.310 1.00 95.19 94 LEU A N 1
ATOM 761 C CA . LEU A 1 94 ? -12.298 16.298 8.247 1.00 95.19 94 LEU A CA 1
ATOM 762 C C . LEU A 1 94 ? -13.229 16.000 9.432 1.00 95.19 94 LEU A C 1
ATOM 764 O O . LEU A 1 94 ? -14.279 15.382 9.268 1.00 95.19 94 LEU A O 1
ATOM 768 N N . ARG A 1 95 ? -12.873 16.457 10.636 1.00 95.00 95 ARG A N 1
ATOM 769 C CA . ARG A 1 95 ? -13.695 16.243 11.830 1.00 95.00 95 ARG A CA 1
ATOM 770 C C . ARG A 1 95 ? -15.024 16.994 11.734 1.00 95.00 95 ARG A C 1
ATOM 772 O O . ARG A 1 95 ? -16.032 16.535 12.266 1.00 95.00 95 ARG A O 1
ATOM 779 N N . GLN A 1 96 ? -15.032 18.169 11.111 1.00 94.69 96 GLN A N 1
ATOM 780 C CA . GLN A 1 96 ? -16.255 18.922 10.843 1.00 94.69 96 GLN A CA 1
ATOM 781 C C . GLN A 1 96 ? -17.061 18.304 9.693 1.00 94.69 96 GLN A C 1
ATOM 783 O O . GLN A 1 96 ? -18.273 18.178 9.831 1.00 94.69 96 GLN A O 1
ATOM 788 N N . GLU A 1 97 ? -16.407 17.857 8.620 1.00 96.06 97 GLU A N 1
ATOM 789 C CA . GLU A 1 97 ? -17.070 17.211 7.475 1.00 96.06 97 GLU A CA 1
ATOM 790 C C . GLU A 1 97 ? -17.777 15.908 7.875 1.00 96.06 97 GLU A C 1
ATOM 792 O O . GLU A 1 97 ? -18.918 15.672 7.488 1.00 96.06 97 GLU A O 1
ATOM 797 N N . ILE A 1 98 ? -17.160 15.081 8.729 1.00 97.06 98 ILE A N 1
ATOM 798 C CA . ILE A 1 98 ? -17.810 13.867 9.257 1.00 97.06 98 ILE A CA 1
ATOM 799 C C . ILE A 1 98 ? -19.035 14.235 10.098 1.00 97.06 98 ILE A C 1
ATOM 801 O O . ILE A 1 98 ? -20.067 13.568 10.018 1.00 97.06 98 ILE A O 1
ATOM 805 N N . ALA A 1 99 ? -18.939 15.298 10.901 1.00 96.38 99 ALA A N 1
ATOM 806 C CA . ALA A 1 99 ? -20.069 15.764 11.691 1.00 96.38 99 ALA A CA 1
ATOM 807 C C . ALA A 1 99 ? -21.218 16.236 10.796 1.00 96.38 99 ALA A C 1
ATOM 809 O O . ALA A 1 99 ? -22.354 15.862 11.060 1.00 96.38 99 ALA A O 1
ATOM 810 N N . GLN A 1 100 ? -20.926 16.985 9.729 1.00 95.56 100 GLN A N 1
ATOM 811 C CA . GLN A 1 100 ? -21.921 17.390 8.734 1.00 95.56 100 GLN A CA 1
ATOM 812 C C . GLN A 1 100 ? -22.558 16.166 8.064 1.00 95.56 100 GLN A C 1
ATOM 814 O O . GLN A 1 100 ? -23.775 16.015 8.073 1.00 95.56 100 GLN A O 1
ATOM 819 N N . PHE A 1 101 ? -21.734 15.231 7.590 1.00 96.25 101 PHE A N 1
ATOM 820 C CA . PHE A 1 101 ? -22.178 14.005 6.930 1.00 96.25 101 PHE A CA 1
ATOM 821 C C . PHE A 1 101 ? -23.133 13.161 7.790 1.00 96.25 101 PHE A C 1
ATOM 823 O O . PHE A 1 101 ? -24.069 12.548 7.263 1.00 96.25 101 PHE A O 1
ATOM 830 N N . MET A 1 102 ? -22.883 13.101 9.103 1.00 96.00 102 MET A N 1
ATOM 831 C CA . MET A 1 102 ? -23.744 12.398 10.056 1.00 96.00 102 MET A CA 1
ATOM 832 C C . MET A 1 102 ? -24.967 13.228 10.458 1.00 96.00 102 MET A C 1
ATOM 834 O O . MET A 1 102 ? -26.047 12.656 10.589 1.00 96.00 102 MET A O 1
ATOM 838 N N . TYR A 1 103 ? -24.823 14.546 10.615 1.00 94.38 103 TYR A N 1
ATOM 839 C CA . TYR A 1 103 ? -25.926 15.463 10.914 1.00 94.38 103 TYR A CA 1
ATOM 840 C C . TYR A 1 103 ? -27.017 15.363 9.844 1.00 94.38 103 TYR A C 1
ATOM 842 O O . TYR A 1 103 ? -28.167 15.087 10.174 1.00 94.38 103 TYR A O 1
ATOM 850 N N . ASP A 1 104 ? -26.634 15.435 8.567 1.00 93.12 104 ASP A N 1
ATOM 851 C CA . ASP A 1 104 ? -27.553 15.386 7.419 1.00 93.12 104 ASP A CA 1
ATOM 852 C C . ASP A 1 104 ? -28.346 14.070 7.317 1.00 93.12 104 ASP A C 1
ATOM 854 O O . ASP A 1 104 ? -29.356 13.993 6.620 1.00 93.12 104 ASP A O 1
ATOM 858 N N . ARG A 1 105 ? -27.882 13.006 7.985 1.00 92.38 105 ARG A N 1
ATOM 859 C CA . ARG A 1 105 ? -28.528 11.682 7.986 1.00 92.38 105 ARG A CA 1
ATOM 860 C C . ARG A 1 105 ? -29.445 11.446 9.171 1.00 92.38 105 ARG A C 1
ATOM 862 O O . ARG A 1 105 ? -30.257 10.526 9.120 1.00 92.38 105 ARG A O 1
ATOM 869 N N . VAL A 1 106 ? -29.247 12.188 10.253 1.00 91.94 106 VAL A N 1
ATOM 870 C CA . VAL A 1 106 ? -29.832 11.869 11.556 1.00 91.94 106 VAL A CA 1
ATOM 871 C C . VAL A 1 106 ? -30.745 12.977 12.053 1.00 91.94 106 VAL A C 1
ATOM 873 O O . VAL A 1 106 ? -31.784 12.679 12.638 1.00 91.94 106 VAL A O 1
ATOM 876 N N . CYS A 1 107 ? -30.356 14.233 11.857 1.00 87.62 107 CYS A N 1
ATOM 877 C CA . CYS A 1 107 ? -31.128 15.374 12.320 1.00 87.62 107 CYS A CA 1
ATOM 878 C C . CYS A 1 107 ? -32.275 15.687 11.356 1.00 87.62 107 CYS A C 1
ATOM 880 O O . CYS A 1 107 ? -32.144 15.559 10.138 1.00 87.62 107 CYS A O 1
ATOM 882 N N . ASP A 1 108 ? -33.412 16.096 11.922 1.00 81.19 108 ASP A N 1
ATOM 883 C CA . ASP A 1 108 ? -34.550 16.575 11.142 1.00 81.19 108 ASP A CA 1
ATOM 884 C C . ASP A 1 108 ? -34.165 17.914 10.482 1.00 81.19 108 ASP A C 1
ATOM 886 O O . ASP A 1 108 ? -33.661 18.801 11.176 1.00 81.19 108 ASP A O 1
ATOM 890 N N . PRO A 1 109 ? -34.410 18.106 9.172 1.00 75.88 109 PRO A N 1
ATOM 891 C CA . PRO A 1 109 ? -34.178 19.384 8.498 1.00 75.88 109 PRO A CA 1
ATOM 892 C C . PRO A 1 109 ? -34.865 20.595 9.152 1.00 75.88 109 PRO A C 1
ATOM 894 O O . PRO A 1 109 ? -34.492 21.727 8.858 1.00 75.88 109 PRO A O 1
ATOM 897 N N . ASN A 1 110 ? -35.875 20.373 9.999 1.00 74.06 110 ASN A N 1
ATOM 898 C CA . ASN A 1 110 ? -36.614 21.416 10.710 1.00 74.06 110 ASN A CA 1
ATOM 899 C C . ASN A 1 110 ? -36.023 21.782 12.089 1.00 74.06 110 ASN A C 1
ATOM 901 O O . ASN A 1 110 ? -36.568 22.659 12.759 1.00 74.06 110 ASN A O 1
ATOM 905 N N . GLU A 1 111 ? -34.956 21.119 12.550 1.00 76.19 111 GLU A N 1
ATOM 906 C CA . GLU A 1 111 ? -34.265 21.481 13.794 1.00 76.19 111 GLU A CA 1
ATOM 907 C C . GLU A 1 111 ? -33.223 22.593 13.560 1.00 76.19 111 GLU A C 1
ATOM 909 O O . GLU A 1 111 ? -32.231 22.406 12.855 1.00 76.19 111 GLU A O 1
ATOM 914 N N . ASP A 1 112 ? -33.405 23.739 14.228 1.00 74.81 112 ASP A N 1
ATOM 915 C CA . ASP A 1 112 ? -32.487 24.892 14.202 1.00 74.81 112 ASP A CA 1
ATOM 916 C C . ASP A 1 112 ? -31.260 24.684 15.119 1.00 74.81 112 ASP A C 1
ATOM 918 O O . ASP A 1 112 ? -31.005 25.457 16.049 1.00 74.81 112 ASP A O 1
ATOM 922 N N . MET A 1 113 ? -30.487 23.618 14.905 1.00 85.12 113 MET A N 1
ATOM 923 C CA . MET A 1 113 ? -29.236 23.384 15.633 1.00 85.12 113 MET A CA 1
ATOM 924 C C . MET A 1 113 ? -28.025 23.496 14.709 1.00 85.12 113 MET A C 1
ATOM 926 O O . MET A 1 113 ? -27.902 22.796 13.712 1.00 85.12 113 MET A O 1
ATOM 930 N N . GLU A 1 114 ? -27.059 24.339 15.076 1.00 88.81 114 GLU A N 1
ATOM 931 C CA . GLU A 1 114 ? -25.794 24.399 14.343 1.00 88.81 114 GLU A CA 1
ATOM 932 C C . GLU A 1 114 ? -25.007 23.086 14.490 1.00 88.81 114 GLU A C 1
ATOM 934 O O . GLU A 1 114 ? -24.779 22.594 15.601 1.00 88.81 114 GLU A O 1
ATOM 939 N N . VAL A 1 115 ? -24.488 22.563 13.375 1.00 90.50 115 VAL A N 1
ATOM 940 C CA . VAL A 1 115 ? -23.732 21.295 13.321 1.00 90.50 115 VAL A CA 1
ATOM 941 C C . VAL A 1 115 ? -22.554 21.271 14.294 1.00 90.50 115 VAL A C 1
ATOM 943 O O . VAL A 1 115 ? -22.254 20.248 14.908 1.00 90.50 115 VAL A O 1
ATOM 946 N N . TYR A 1 116 ? -21.892 22.411 14.500 1.00 90.12 116 TYR A N 1
ATOM 947 C CA . TYR A 1 116 ? -20.801 22.519 15.467 1.00 90.12 116 TYR A CA 1
ATOM 948 C C . TYR A 1 116 ? -21.266 22.297 16.918 1.00 90.12 116 TYR A C 1
ATOM 950 O O . TYR A 1 116 ? -20.558 21.654 17.700 1.00 90.12 116 TYR A O 1
ATOM 958 N N . ALA A 1 117 ? -22.444 22.810 17.287 1.00 91.12 117 ALA A N 1
ATOM 959 C CA . ALA A 1 117 ? -23.036 22.594 18.604 1.00 91.12 117 ALA A CA 1
ATOM 960 C C . ALA A 1 117 ? -23.484 21.135 18.768 1.00 91.12 117 ALA A C 1
ATOM 962 O O . ALA A 1 117 ? -23.169 20.515 19.784 1.00 91.12 117 ALA A O 1
ATOM 963 N N . TRP A 1 118 ? -24.105 20.559 17.736 1.00 93.69 118 TRP A N 1
ATOM 964 C CA . TRP A 1 118 ? -24.488 19.147 17.711 1.00 93.69 118 TRP A CA 1
ATOM 965 C C . TRP A 1 118 ? -23.283 18.205 17.844 1.00 93.69 118 TRP A C 1
ATOM 967 O O . TRP A 1 118 ? -23.299 17.259 18.635 1.00 93.69 118 TRP A O 1
ATOM 977 N N . ARG A 1 119 ? -22.176 18.496 17.147 1.00 94.56 119 ARG A N 1
ATOM 978 C CA . ARG A 1 119 ? -20.932 17.719 17.247 1.00 94.56 119 ARG A CA 1
ATOM 979 C C . ARG A 1 119 ? -20.416 17.655 18.683 1.00 94.56 119 ARG A C 1
ATOM 981 O O . ARG A 1 119 ? -19.988 16.592 19.120 1.00 94.56 119 ARG A O 1
ATOM 988 N N . LYS A 1 120 ? -20.485 18.757 19.442 1.00 93.25 120 LYS A N 1
ATOM 989 C CA . LYS A 1 120 ? -19.998 18.796 20.835 1.00 93.25 120 LYS A CA 1
ATOM 990 C C . LYS A 1 120 ? -20.691 17.785 21.747 1.00 93.25 120 LYS A C 1
ATOM 992 O O . LYS A 1 120 ? -20.065 17.354 22.708 1.00 93.25 120 LYS A O 1
ATOM 997 N N . LEU A 1 121 ? -21.931 17.396 21.444 1.00 93.00 121 LEU A N 1
ATOM 998 C CA . LEU A 1 121 ? -22.657 16.362 22.191 1.00 93.00 121 LEU A CA 1
ATOM 999 C C . LEU A 1 121 ? -22.029 14.967 22.017 1.00 93.00 121 LEU A C 1
ATOM 1001 O O . LEU A 1 121 ? -22.174 14.115 22.888 1.00 93.00 121 LEU A O 1
ATOM 1005 N N . HIS A 1 122 ? -21.295 14.760 20.922 1.00 94.94 122 HIS A N 1
ATOM 1006 C CA . HIS A 1 122 ? -20.633 13.507 20.546 1.00 94.94 122 HIS A CA 1
ATOM 1007 C C . HIS A 1 122 ? -19.125 13.518 20.824 1.00 94.94 122 HIS A C 1
ATOM 1009 O O . HIS A 1 122 ? -18.466 12.477 20.760 1.00 94.94 122 HIS A O 1
ATOM 1015 N N . SER A 1 123 ? -18.567 14.695 21.111 1.00 95.50 123 SER A N 1
ATOM 1016 C CA . SER A 1 123 ? -17.134 14.898 21.271 1.00 95.50 123 SER A CA 1
ATOM 1017 C C . SER A 1 123 ? -16.638 14.567 22.674 1.00 95.50 123 SER A C 1
ATOM 1019 O O . SER A 1 123 ? -17.153 15.035 23.685 1.00 95.50 123 SER A O 1
ATOM 1021 N N . SER A 1 124 ? -15.520 13.856 22.729 1.00 94.94 124 SER A N 1
ATOM 1022 C CA . SER A 1 124 ? -14.721 13.633 23.928 1.00 94.94 124 SER A CA 1
ATOM 1023 C C . SER A 1 124 ? -13.237 13.851 23.624 1.00 94.94 124 SER A C 1
ATOM 1025 O O . SER A 1 124 ? -12.788 13.806 22.476 1.00 94.94 124 SER A O 1
ATOM 1027 N N . ALA A 1 125 ? -12.453 14.153 24.655 1.00 93.12 125 ALA A N 1
ATOM 1028 C CA . ALA A 1 125 ? -11.011 14.310 24.529 1.00 93.12 125 ALA A CA 1
ATOM 1029 C C . ALA A 1 125 ? -10.322 13.677 25.737 1.00 93.12 125 ALA A C 1
ATOM 1031 O O . ALA A 1 125 ? -10.594 14.044 26.880 1.00 93.12 125 ALA A O 1
ATOM 1032 N N . ASN A 1 126 ? -9.422 12.733 25.479 1.00 93.56 126 ASN A N 1
ATOM 1033 C CA . ASN A 1 126 ? -8.608 12.086 26.497 1.00 93.56 126 ASN A CA 1
ATOM 1034 C C . ASN A 1 126 ? -7.166 12.585 26.356 1.00 93.56 126 ASN A C 1
ATOM 1036 O O . ASN A 1 126 ? -6.342 11.972 25.674 1.00 93.56 126 ASN A O 1
ATOM 1040 N N . LEU A 1 127 ? -6.888 13.755 26.936 1.00 93.44 127 LEU A N 1
ATOM 1041 C CA . LEU A 1 127 ? -5.606 14.446 26.800 1.00 93.44 127 LEU A CA 1
ATOM 1042 C C . LEU A 1 127 ? -4.746 14.283 28.063 1.00 93.44 127 LEU A C 1
ATOM 1044 O O . LEU A 1 127 ? -5.274 14.355 29.175 1.00 93.44 127 LEU A O 1
ATOM 1048 N N . PRO A 1 128 ? -3.422 14.101 27.916 1.00 91.50 128 PRO A N 1
ATOM 1049 C CA . PRO A 1 128 ? -2.517 13.996 29.051 1.00 91.50 128 PRO A CA 1
ATOM 1050 C C . PRO A 1 128 ? -2.373 15.344 29.767 1.00 91.50 128 PRO A C 1
ATOM 1052 O O . PRO A 1 128 ? -2.244 16.393 29.137 1.00 91.50 128 PRO A O 1
ATOM 1055 N N . THR A 1 129 ? -2.347 15.314 31.098 1.00 90.81 129 THR A N 1
ATOM 1056 C CA . THR A 1 129 ? -2.132 16.494 31.953 1.00 90.81 129 THR A CA 1
ATOM 1057 C C . THR A 1 129 ? -0.902 16.300 32.834 1.00 90.81 129 THR A C 1
ATOM 1059 O O . THR A 1 129 ? -0.418 15.183 33.002 1.00 90.81 129 THR A O 1
ATOM 1062 N N . ALA A 1 130 ? -0.378 17.374 33.433 1.00 87.69 130 ALA A N 1
ATOM 1063 C CA . ALA A 1 130 ? 0.785 17.269 34.321 1.00 87.69 130 ALA A CA 1
ATOM 1064 C C . ALA A 1 130 ? 0.543 16.328 35.522 1.00 87.69 130 ALA A C 1
ATOM 1066 O O . ALA A 1 130 ? 1.475 15.674 35.979 1.00 87.69 130 ALA A O 1
ATOM 1067 N N . SER A 1 131 ? -0.704 16.225 36.001 1.00 88.88 131 SER A N 1
ATOM 1068 C CA . SER A 1 131 ? -1.104 15.300 37.069 1.00 88.88 131 SER A CA 1
ATOM 1069 C C . SER A 1 131 ? -1.361 13.871 36.579 1.00 88.88 131 SER A C 1
ATOM 1071 O O . SER A 1 131 ? -1.204 12.928 37.351 1.00 88.88 131 SER A O 1
ATOM 1073 N N . ARG A 1 132 ? -1.733 13.689 35.305 1.00 88.62 132 ARG A N 1
ATOM 1074 C CA . ARG A 1 132 ? -1.968 12.385 34.671 1.00 88.62 132 ARG A CA 1
ATOM 1075 C C . ARG A 1 132 ? -1.307 12.348 33.284 1.00 88.62 132 ARG A C 1
ATOM 1077 O O . ARG A 1 132 ? -1.993 12.493 32.272 1.00 88.62 132 ARG A O 1
ATOM 1084 N N . PRO A 1 133 ? 0.022 12.150 33.210 1.00 85.75 133 PRO A N 1
ATOM 1085 C CA . PRO A 1 133 ? 0.745 12.187 31.938 1.00 85.75 133 PRO A CA 1
ATOM 1086 C C . PRO A 1 133 ? 0.494 10.950 31.064 1.00 85.75 133 PRO A C 1
ATOM 1088 O O . PRO A 1 133 ? 0.594 11.027 29.843 1.00 85.75 133 PRO A O 1
ATOM 1091 N N . ARG A 1 134 ? 0.132 9.813 31.671 1.00 89.69 134 ARG A N 1
ATOM 1092 C CA . ARG A 1 134 ? -0.218 8.571 30.971 1.00 89.69 134 ARG A CA 1
ATOM 1093 C C . ARG A 1 134 ? -1.731 8.353 31.034 1.00 89.69 134 ARG A C 1
ATOM 1095 O O . ARG A 1 134 ? -2.261 7.915 32.053 1.00 89.69 134 ARG A O 1
ATOM 1102 N N . VAL A 1 135 ? -2.431 8.688 29.950 1.00 91.25 135 VAL A N 1
ATOM 1103 C CA . VAL A 1 135 ? -3.903 8.566 29.846 1.00 91.25 135 VAL A CA 1
ATOM 1104 C C . VAL A 1 135 ? -4.376 7.380 29.006 1.00 91.25 135 VAL A C 1
ATOM 1106 O O . VAL A 1 135 ? -5.562 7.056 29.034 1.00 91.25 135 VAL A O 1
ATOM 1109 N N . VAL A 1 136 ? -3.457 6.721 28.299 1.00 92.06 136 VAL A N 1
ATOM 1110 C CA . VAL A 1 136 ? -3.724 5.545 27.465 1.00 92.06 136 VAL A CA 1
ATOM 1111 C C . VAL A 1 136 ? -2.987 4.310 27.983 1.00 92.06 136 VAL A C 1
ATOM 1113 O O . VAL A 1 136 ? -1.985 4.417 28.695 1.00 92.06 136 VAL A O 1
ATOM 1116 N N . ASN A 1 137 ? -3.462 3.129 27.588 1.00 89.69 137 ASN A N 1
ATOM 1117 C CA . ASN A 1 137 ? -2.888 1.851 28.011 1.00 89.69 137 ASN A CA 1
ATOM 1118 C C . ASN A 1 137 ? -1.542 1.575 27.336 1.00 89.69 137 ASN A C 1
ATOM 1120 O O . ASN A 1 137 ? -0.601 1.128 27.993 1.00 89.69 137 ASN A O 1
ATOM 1124 N N . ARG A 1 138 ? -1.449 1.861 26.035 1.00 93.31 138 ARG A N 1
ATOM 1125 C CA . ARG A 1 138 ? -0.275 1.607 25.200 1.00 93.31 138 ARG A CA 1
ATOM 1126 C C . ARG A 1 138 ? 0.300 2.922 24.667 1.00 93.31 138 ARG A C 1
ATOM 1128 O O . ARG A 1 138 ? -0.155 3.440 23.642 1.00 93.31 138 ARG A O 1
ATOM 1135 N N . ALA A 1 139 ? 1.301 3.461 25.365 1.00 91.12 139 ALA A N 1
ATOM 1136 C CA . ALA A 1 139 ? 1.815 4.813 25.135 1.00 91.12 139 ALA A CA 1
ATOM 1137 C C . ALA A 1 139 ? 2.698 4.946 23.877 1.00 91.12 139 ALA A C 1
ATOM 1139 O O . ALA A 1 139 ? 2.895 6.050 23.373 1.00 91.12 139 ALA A O 1
ATOM 1140 N N . ASP A 1 140 ? 3.207 3.838 23.319 1.00 90.75 140 ASP A N 1
ATOM 1141 C CA . ASP A 1 140 ? 3.924 3.860 22.031 1.00 90.75 140 ASP A CA 1
ATOM 1142 C C . ASP A 1 140 ? 3.010 4.193 20.839 1.00 90.75 140 ASP A C 1
ATOM 1144 O O . ASP A 1 140 ? 3.490 4.611 19.784 1.00 90.75 140 ASP A O 1
ATOM 1148 N N . CYS A 1 141 ? 1.695 4.013 20.999 1.00 92.19 141 CYS A N 1
ATOM 1149 C CA . CYS A 1 141 ? 0.710 4.272 19.952 1.00 92.19 141 CYS A CA 1
ATOM 1150 C C . CYS A 1 141 ? 0.239 5.726 19.964 1.00 92.19 141 CYS A C 1
ATOM 1152 O O . CYS A 1 141 ? 0.181 6.356 18.909 1.00 92.19 141 CYS A O 1
ATOM 1154 N N . ALA A 1 142 ? -0.076 6.260 21.142 1.00 94.31 142 ALA A N 1
ATOM 1155 C CA . ALA A 1 142 ? -0.577 7.614 21.340 1.00 94.31 142 ALA A CA 1
ATOM 1156 C C . ALA A 1 142 ? -0.210 8.127 22.734 1.00 94.31 142 ALA A C 1
ATOM 1158 O O . ALA A 1 142 ? 0.048 7.346 23.644 1.00 94.31 142 ALA A O 1
ATOM 1159 N N . ALA A 1 143 ? -0.233 9.443 22.911 1.00 93.94 143 ALA A N 1
ATOM 1160 C CA . ALA A 1 143 ? -0.211 10.075 24.229 1.00 93.94 143 ALA A CA 1
ATOM 1161 C C . ALA A 1 143 ? -1.613 10.481 24.712 1.00 93.94 143 ALA A C 1
ATOM 1163 O O . ALA A 1 143 ? -1.776 10.824 25.876 1.00 93.94 143 ALA A O 1
ATOM 1164 N N . GLY A 1 144 ? -2.605 10.447 23.823 1.00 94.62 144 GLY A N 1
ATOM 1165 C CA . GLY A 1 144 ? -3.991 10.847 24.040 1.00 94.62 144 GLY A CA 1
ATOM 1166 C C . GLY A 1 144 ? -4.747 10.901 22.710 1.00 94.62 144 GLY A C 1
ATOM 1167 O O . GLY A 1 144 ? -4.187 10.566 21.658 1.00 94.62 144 GLY A O 1
ATOM 1168 N N . SER A 1 145 ? -5.995 11.351 22.739 1.00 95.25 145 SER A N 1
ATOM 1169 C CA . SER A 1 145 ? -6.843 11.410 21.544 1.00 95.25 145 SER A CA 1
ATOM 1170 C C . SER A 1 145 ? -7.980 12.422 21.660 1.00 95.25 145 SER A C 1
ATOM 1172 O O . SER A 1 145 ? -8.470 12.733 22.749 1.00 95.25 145 SER A O 1
ATOM 1174 N N . PHE A 1 146 ? -8.399 12.933 20.505 1.00 95.94 146 PHE A N 1
ATOM 1175 C CA . PHE A 1 146 ? -9.702 13.557 20.300 1.00 95.94 146 PHE A CA 1
ATOM 1176 C C . PHE A 1 146 ? -10.630 12.521 19.678 1.00 95.94 146 PHE A C 1
ATOM 1178 O O . PHE A 1 146 ? -10.201 11.810 18.773 1.00 95.94 146 PHE A O 1
ATOM 1185 N N . ARG A 1 147 ? -11.878 12.443 20.132 1.00 96.19 147 ARG A N 1
ATOM 1186 C CA . ARG A 1 147 ? -12.821 11.424 19.680 1.00 96.19 147 ARG A CA 1
ATOM 1187 C C . ARG A 1 147 ? -14.206 12.011 19.468 1.00 96.19 147 ARG A C 1
ATOM 1189 O O . ARG A 1 147 ? -14.694 12.691 20.362 1.00 96.19 147 ARG A O 1
ATOM 1196 N N . ASP A 1 148 ? -14.842 11.676 18.351 1.00 97.44 148 ASP A N 1
ATOM 1197 C CA . ASP A 1 148 ? -16.283 11.873 18.146 1.00 97.44 148 ASP A CA 1
ATOM 1198 C C . ASP A 1 148 ? -16.926 10.509 17.897 1.00 97.44 148 ASP A C 1
ATOM 1200 O O . ASP A 1 148 ? -16.393 9.717 17.121 1.00 97.44 148 ASP A O 1
ATOM 1204 N N . ASP A 1 149 ? -18.022 10.204 18.588 1.00 96.88 149 ASP A N 1
ATOM 1205 C CA . ASP A 1 149 ? -18.686 8.897 18.521 1.00 96.88 149 ASP A CA 1
ATOM 1206 C C . ASP A 1 149 ? -20.160 9.083 18.139 1.00 96.88 149 ASP A C 1
ATOM 1208 O O . ASP A 1 149 ? -20.942 9.628 18.916 1.00 96.88 149 ASP A O 1
ATOM 1212 N N . TYR A 1 150 ? -20.529 8.649 16.933 1.00 96.69 150 TYR A N 1
ATOM 1213 C CA . TYR A 1 150 ? -21.873 8.768 16.373 1.00 96.69 150 TYR A CA 1
ATOM 1214 C C . TYR A 1 150 ? -22.545 7.395 16.370 1.00 96.69 150 TYR A C 1
ATOM 1216 O O . TYR A 1 150 ? -22.158 6.496 15.615 1.00 96.69 150 TYR A O 1
ATOM 1224 N N . ARG A 1 151 ? -23.559 7.224 17.226 1.00 94.44 151 ARG A N 1
ATOM 1225 C CA . ARG A 1 151 ? -24.281 5.956 17.404 1.00 94.44 151 ARG A CA 1
ATOM 1226 C C . ARG A 1 151 ? -25.775 6.177 17.265 1.00 94.44 151 ARG A C 1
ATOM 1228 O O . ARG A 1 151 ? -26.395 6.767 18.146 1.00 94.44 151 ARG A O 1
ATOM 1235 N N . TYR A 1 152 ? -26.338 5.661 16.181 1.00 93.69 152 TYR A N 1
ATOM 1236 C CA . TYR A 1 152 ? -27.750 5.815 15.855 1.00 93.69 152 TYR A CA 1
ATOM 1237 C C . TYR A 1 152 ? -28.339 4.500 15.361 1.00 93.69 152 TYR A C 1
ATOM 1239 O O . TYR A 1 152 ? -27.673 3.719 14.686 1.00 93.69 152 TYR A O 1
ATOM 1247 N N . SER A 1 153 ? -29.597 4.248 15.721 1.00 91.00 153 SER A N 1
ATOM 1248 C CA . SER A 1 153 ? -30.299 3.032 15.310 1.00 91.00 153 SER A CA 1
ATOM 1249 C C . SER A 1 153 ? -30.441 2.981 13.789 1.00 91.00 153 SER A C 1
ATOM 1251 O O . SER A 1 153 ? -30.746 3.988 13.157 1.00 91.00 153 SER A O 1
ATOM 1253 N N . GLY A 1 154 ? -30.222 1.804 13.202 1.00 91.50 154 GLY A N 1
ATOM 1254 C CA . GLY A 1 154 ? -30.324 1.588 11.756 1.00 91.50 154 GLY A CA 1
ATOM 1255 C C . GLY A 1 154 ? -29.107 2.036 10.941 1.00 91.50 154 GLY A C 1
ATOM 1256 O O . GLY A 1 154 ? -29.046 1.719 9.756 1.00 91.50 154 GLY A O 1
ATOM 1257 N N . LEU A 1 155 ? -28.120 2.698 11.554 1.00 95.19 155 LEU A N 1
ATOM 1258 C CA . LEU A 1 155 ? -26.883 3.119 10.896 1.00 95.19 155 LEU A CA 1
ATOM 1259 C C . LEU A 1 155 ? -25.661 2.415 11.506 1.00 95.19 155 LEU A C 1
ATOM 1261 O O . LEU A 1 155 ? -25.648 2.147 12.710 1.00 95.19 155 LEU A O 1
ATOM 1265 N N . PRO A 1 156 ? -24.619 2.121 10.704 1.00 96.38 156 PRO A N 1
ATOM 1266 C CA . PRO A 1 156 ? -23.328 1.708 11.238 1.00 96.38 156 PRO A CA 1
ATOM 1267 C C . PRO A 1 156 ? -22.786 2.743 12.226 1.00 96.38 156 PRO A C 1
ATOM 1269 O O . PRO A 1 156 ? -22.955 3.949 12.038 1.00 96.38 156 PRO A O 1
ATOM 1272 N N . HIS A 1 157 ? -22.110 2.281 13.275 1.00 96.38 157 HIS A N 1
ATOM 1273 C CA . HIS A 1 157 ? -21.475 3.191 14.226 1.00 96.38 157 HIS A CA 1
ATOM 1274 C C . HIS A 1 157 ? -20.271 3.870 13.573 1.00 96.38 157 HIS A C 1
ATOM 1276 O O . HIS A 1 157 ? -19.423 3.184 13.005 1.00 96.38 157 HIS A O 1
ATOM 1282 N N . VAL A 1 158 ? -20.152 5.192 13.703 1.00 98.12 158 VAL A N 1
ATOM 1283 C CA . VAL A 1 158 ? -19.029 5.957 13.138 1.00 98.12 158 VAL A CA 1
ATOM 1284 C C . VAL A 1 158 ? -18.247 6.614 14.267 1.00 98.12 158 VAL A C 1
ATOM 1286 O O . VAL A 1 158 ? -18.811 7.297 15.117 1.00 98.12 158 VAL A O 1
ATOM 1289 N N . THR A 1 159 ? -16.933 6.410 14.300 1.00 98.25 159 THR A N 1
ATOM 1290 C CA . THR A 1 159 ? -16.050 6.991 15.315 1.00 98.25 159 THR A CA 1
ATOM 1291 C C . THR A 1 159 ? -14.876 7.703 14.653 1.00 98.25 159 THR A C 1
ATOM 1293 O O . THR A 1 159 ? -14.060 7.075 13.983 1.00 98.25 159 THR A O 1
ATOM 1296 N N . PHE A 1 160 ? -14.743 9.005 14.879 1.00 98.25 160 PHE A N 1
ATOM 1297 C CA . PHE A 1 160 ? -13.544 9.759 14.513 1.00 98.25 160 PHE A CA 1
ATOM 1298 C C . PHE A 1 160 ? -12.528 9.715 15.657 1.00 98.25 160 PHE A C 1
ATOM 1300 O O . PHE A 1 160 ? -12.902 9.899 16.816 1.00 98.25 160 PHE A O 1
ATOM 1307 N N . ILE A 1 161 ? -11.247 9.507 15.344 1.00 97.75 161 ILE A N 1
ATOM 1308 C CA . ILE A 1 161 ? -10.133 9.546 16.300 1.00 97.75 161 ILE A CA 1
ATOM 1309 C C . ILE A 1 161 ? -9.026 10.443 15.740 1.00 97.75 161 ILE A C 1
ATOM 1311 O O . ILE A 1 161 ? -8.316 10.051 14.820 1.00 97.75 161 ILE A O 1
ATOM 1315 N N . GLY A 1 162 ? -8.813 11.604 16.358 1.00 96.44 162 GLY A N 1
ATOM 1316 C CA . GLY A 1 162 ? -7.646 12.455 16.132 1.00 96.44 162 GLY A CA 1
ATOM 1317 C C . GLY A 1 162 ? -6.525 12.094 17.105 1.00 96.44 162 GLY A C 1
ATOM 1318 O O . GLY A 1 162 ? -6.609 12.399 18.299 1.00 96.44 162 GLY A O 1
ATOM 1319 N N . ARG A 1 163 ? -5.464 11.443 16.622 1.00 95.38 163 ARG A N 1
ATOM 1320 C CA . ARG A 1 163 ? -4.405 10.892 17.483 1.00 95.38 163 ARG A CA 1
ATOM 1321 C C . ARG A 1 163 ? -3.418 11.955 17.975 1.00 95.38 163 ARG A C 1
ATOM 1323 O O . ARG A 1 163 ? -2.772 12.638 17.183 1.00 95.38 163 ARG A O 1
ATOM 1330 N N . VAL A 1 164 ? -3.183 12.010 19.289 1.00 95.25 164 VAL A N 1
ATOM 1331 C CA . VAL A 1 164 ? -2.088 12.799 19.883 1.00 95.25 164 VAL A CA 1
ATOM 1332 C C . VAL A 1 164 ? -0.812 11.958 19.851 1.00 95.25 164 VAL A C 1
ATOM 1334 O O . VAL A 1 164 ? -0.678 10.974 20.581 1.00 95.25 164 VAL A O 1
ATOM 1337 N N . LYS A 1 165 ? 0.140 12.320 18.987 1.00 94.50 165 LYS A N 1
ATOM 1338 C CA . LYS A 1 165 ? 1.341 11.511 18.735 1.00 94.50 165 LYS A CA 1
ATOM 1339 C C . LYS A 1 165 ? 2.318 11.491 19.928 1.00 94.50 165 LYS A C 1
ATOM 1341 O O . LYS A 1 165 ? 2.602 12.532 20.533 1.00 94.50 165 LYS A O 1
ATOM 1346 N N . PRO A 1 166 ? 2.888 10.317 20.252 1.00 92.31 166 PRO A N 1
ATOM 1347 C CA . PRO A 1 166 ? 3.940 10.199 21.254 1.00 92.31 166 PRO A CA 1
ATOM 1348 C C . PRO A 1 166 ? 5.268 10.769 20.734 1.00 92.31 166 PRO A C 1
ATOM 1350 O O . PRO A 1 166 ? 5.417 11.060 19.546 1.00 92.31 166 PRO A O 1
ATOM 1353 N N . ALA A 1 167 ? 6.258 10.915 21.621 1.00 88.44 167 ALA A N 1
ATOM 1354 C CA . ALA A 1 167 ? 7.555 11.515 21.282 1.00 88.44 167 ALA A CA 1
ATOM 1355 C C . ALA A 1 167 ? 8.281 10.786 20.138 1.00 88.44 167 ALA A C 1
ATOM 1357 O O . ALA A 1 167 ? 8.932 11.409 19.304 1.00 88.44 167 ALA A O 1
ATOM 1358 N N . THR A 1 168 ? 8.156 9.459 20.094 1.00 87.88 168 THR A N 1
ATOM 1359 C CA . THR A 1 168 ? 8.553 8.628 18.953 1.00 87.88 168 THR A CA 1
ATOM 1360 C C . THR A 1 168 ? 7.303 7.953 18.422 1.00 87.88 168 THR A C 1
ATOM 1362 O O . THR A 1 168 ? 6.702 7.164 19.142 1.00 87.88 168 THR A O 1
ATOM 1365 N N . HIS A 1 169 ? 6.915 8.254 17.185 1.00 87.94 169 HIS A N 1
ATOM 1366 C CA . HIS A 1 169 ? 5.686 7.741 16.586 1.00 87.94 169 HIS A CA 1
ATOM 1367 C C . HIS A 1 169 ? 5.967 6.960 15.298 1.00 87.94 169 HIS A C 1
ATOM 1369 O O . HIS A 1 169 ? 6.992 7.152 14.644 1.00 87.94 169 HIS A O 1
ATOM 1375 N N . TYR A 1 170 ? 5.023 6.095 14.924 1.00 89.81 170 TYR A N 1
ATOM 1376 C CA . TYR A 1 170 ? 5.147 5.153 13.806 1.00 89.81 170 TYR A CA 1
ATOM 1377 C C . TYR A 1 170 ? 4.015 5.318 12.781 1.00 89.81 170 TYR A C 1
ATOM 1379 O O . TYR A 1 170 ? 3.440 4.334 12.330 1.00 89.81 170 TYR A O 1
ATOM 1387 N N . SER A 1 171 ? 3.662 6.569 12.466 1.00 89.19 171 SER A N 1
ATOM 1388 C CA . SER A 1 171 ? 2.682 6.950 11.426 1.00 89.19 171 SER A CA 1
ATOM 1389 C C . SER A 1 171 ? 1.436 6.040 11.389 1.00 89.19 171 SER A C 1
ATOM 1391 O O . SER A 1 171 ? 0.806 5.864 12.438 1.00 89.19 171 SER A O 1
ATOM 1393 N N . LYS A 1 172 ? 1.102 5.445 10.232 1.00 93.25 172 LYS A N 1
ATOM 1394 C CA . LYS A 1 172 ? -0.090 4.611 10.018 1.00 93.25 172 LYS A CA 1
ATOM 1395 C C . LYS A 1 172 ? -0.135 3.400 10.955 1.00 93.25 172 LYS A C 1
ATOM 1397 O O . LYS A 1 172 ? -1.149 3.206 11.620 1.00 93.25 172 LYS A O 1
ATOM 1402 N N . ALA A 1 173 ? 0.966 2.655 11.105 1.00 94.75 173 ALA A N 1
ATOM 1403 C CA . ALA A 1 173 ? 1.042 1.530 12.045 1.00 94.75 173 ALA A CA 1
ATOM 1404 C C . ALA A 1 173 ? 0.631 1.909 13.475 1.00 94.75 173 ALA A C 1
ATOM 1406 O O . ALA A 1 173 ? -0.169 1.224 14.111 1.00 94.75 173 ALA A O 1
ATOM 1407 N N . GLY A 1 174 ? 1.176 3.016 13.989 1.00 94.38 174 GLY A N 1
ATOM 1408 C CA . GLY A 1 174 ? 0.848 3.471 15.337 1.00 94.38 174 GLY A CA 1
ATOM 1409 C C . GLY A 1 174 ? -0.594 3.970 15.459 1.00 94.38 174 GLY A C 1
ATOM 1410 O O . GLY A 1 174 ? -1.169 3.886 16.541 1.00 94.38 174 GLY A O 1
ATOM 1411 N N . ASN A 1 175 ? -1.169 4.492 14.371 1.00 95.62 175 ASN A N 1
ATOM 1412 C CA . ASN A 1 175 ? -2.539 4.993 14.357 1.00 95.62 175 ASN A CA 1
ATOM 1413 C C . ASN A 1 175 ? -3.545 3.837 14.437 1.00 95.62 175 ASN A C 1
ATOM 1415 O O . ASN A 1 175 ? -4.401 3.813 15.319 1.00 95.62 175 ASN A O 1
ATOM 1419 N N . ILE A 1 176 ? -3.335 2.803 13.617 1.00 97.19 176 ILE A N 1
ATOM 1420 C CA . ILE A 1 176 ? -4.096 1.548 13.678 1.00 97.19 176 ILE A CA 1
ATOM 1421 C C . ILE A 1 176 ? -3.972 0.921 15.070 1.00 97.19 176 ILE A C 1
ATOM 1423 O O . ILE A 1 176 ? -4.976 0.578 15.690 1.00 97.19 176 ILE A O 1
ATOM 1427 N N . ASN A 1 177 ? -2.757 0.820 15.613 1.00 96.88 177 ASN A N 1
ATOM 1428 C CA . ASN A 1 177 ? -2.565 0.252 16.947 1.00 96.88 177 ASN A CA 1
ATOM 1429 C C . ASN A 1 177 ? -3.228 1.089 18.054 1.00 96.88 177 ASN A C 1
ATOM 1431 O O . ASN A 1 177 ? -3.708 0.512 19.029 1.00 96.88 177 ASN A O 1
ATOM 1435 N N . ASN A 1 178 ? -3.308 2.418 17.910 1.00 96.88 178 ASN A N 1
ATOM 1436 C CA . ASN A 1 178 ? -4.056 3.253 18.850 1.00 96.88 178 ASN A CA 1
ATOM 1437 C C . ASN A 1 178 ? -5.536 2.855 18.882 1.00 96.88 178 ASN A C 1
ATOM 1439 O O . ASN A 1 178 ? -6.079 2.616 19.960 1.00 96.88 178 ASN A O 1
ATOM 1443 N N . ALA A 1 179 ? -6.152 2.695 17.708 1.00 96.81 179 ALA A N 1
ATOM 1444 C CA . ALA A 1 179 ? -7.537 2.247 17.599 1.00 96.81 179 ALA A CA 1
ATOM 1445 C C . ALA A 1 179 ? -7.752 0.893 18.297 1.00 96.81 179 ALA A C 1
ATOM 1447 O O . ALA A 1 179 ? -8.649 0.737 19.123 1.00 96.81 179 ALA A O 1
ATOM 1448 N N . CYS A 1 180 ? -6.850 -0.054 18.022 1.00 95.75 180 CYS A N 1
ATOM 1449 C CA . CYS A 1 180 ? -6.890 -1.421 18.535 1.00 95.75 180 CYS A CA 1
ATOM 1450 C C . CYS A 1 180 ? -6.783 -1.527 20.062 1.00 95.75 180 CYS A C 1
ATOM 1452 O O . CYS A 1 180 ? -7.439 -2.368 20.664 1.00 95.75 180 CYS A O 1
ATOM 1454 N N . PHE A 1 181 ? -5.888 -0.751 20.681 1.00 95.75 181 PHE A N 1
ATOM 1455 C CA . PHE A 1 181 ? -5.461 -1.001 22.065 1.00 95.75 181 PHE A CA 1
ATOM 1456 C C . PHE A 1 181 ? -5.835 0.108 23.053 1.00 95.75 181 PHE A C 1
ATOM 1458 O O . PHE A 1 181 ? -5.808 -0.131 24.261 1.00 95.75 181 PHE A O 1
ATOM 1465 N N . ASN A 1 182 ? -6.182 1.302 22.563 1.00 95.38 182 ASN A N 1
ATOM 1466 C CA . ASN A 1 182 ? -6.520 2.452 23.403 1.00 95.38 182 ASN A CA 1
ATOM 1467 C C . ASN A 1 182 ? -7.959 2.947 23.184 1.00 95.38 182 ASN A C 1
ATOM 1469 O O . ASN A 1 182 ? -8.592 3.357 24.150 1.00 95.38 182 ASN A O 1
ATOM 1473 N N . GLU A 1 183 ? -8.494 2.881 21.959 1.00 95.00 183 GLU A N 1
ATOM 1474 C CA . GLU A 1 183 ? -9.786 3.509 21.607 1.00 95.00 183 GLU A CA 1
ATOM 1475 C C . GLU A 1 183 ? -10.979 2.540 21.582 1.00 95.00 183 GLU A C 1
ATOM 1477 O O . GLU A 1 183 ? -12.087 2.907 21.183 1.00 95.00 183 GLU A O 1
ATOM 1482 N N . GLY A 1 184 ? -10.784 1.303 22.037 1.00 90.19 184 GLY A N 1
ATOM 1483 C CA . GLY A 1 184 ? -11.875 0.350 22.247 1.00 90.19 184 GLY A CA 1
ATOM 1484 C C . GLY A 1 184 ? -12.408 -0.330 20.984 1.00 90.19 184 GLY A C 1
ATOM 1485 O O . GLY A 1 184 ? -13.535 -0.818 21.020 1.00 90.19 184 GLY A O 1
ATOM 1486 N N . ALA A 1 185 ? -11.632 -0.381 19.894 1.00 95.31 185 ALA A N 1
ATOM 1487 C CA . ALA A 1 185 ? -11.932 -1.272 18.772 1.00 95.31 185 ALA A CA 1
ATOM 1488 C C . ALA A 1 185 ? -11.906 -2.732 19.248 1.00 95.31 185 ALA A C 1
ATOM 1490 O O . ALA A 1 185 ? -10.899 -3.205 19.781 1.00 95.31 185 ALA A O 1
ATOM 1491 N N . ASN A 1 186 ? -13.035 -3.423 19.112 1.00 94.69 186 ASN A N 1
ATOM 1492 C CA . ASN A 1 186 ? -13.273 -4.748 19.688 1.00 94.69 186 ASN A CA 1
ATOM 1493 C C . ASN A 1 186 ? -14.001 -5.705 18.732 1.00 94.69 186 ASN A C 1
ATOM 1495 O O . ASN A 1 186 ? -14.502 -6.743 19.168 1.00 94.69 186 ASN A O 1
ATOM 1499 N N . GLY A 1 187 ? -14.072 -5.368 17.445 1.00 95.88 187 GLY A N 1
ATOM 1500 C CA . GLY A 1 187 ? -14.554 -6.259 16.402 1.00 95.88 187 GLY A CA 1
ATOM 1501 C C . GLY A 1 187 ? -13.738 -7.548 16.361 1.00 95.88 187 GLY A C 1
ATOM 1502 O O . GLY A 1 187 ? -12.520 -7.550 16.565 1.00 95.88 187 GLY A O 1
ATOM 1503 N N . ARG A 1 188 ? -14.412 -8.667 16.080 1.00 95.50 188 ARG A N 1
ATOM 1504 C CA . ARG A 1 188 ? -13.754 -9.969 15.895 1.00 95.50 188 ARG A CA 1
ATOM 1505 C C . ARG A 1 188 ? -12.887 -9.968 14.636 1.00 95.50 188 ARG A C 1
ATOM 1507 O O . ARG A 1 188 ? -11.828 -10.602 14.604 1.00 95.50 188 ARG A O 1
ATOM 1514 N N . TYR A 1 189 ? -13.317 -9.197 13.638 1.00 98.12 189 TYR A N 1
ATOM 1515 C CA . TYR A 1 189 ? -12.585 -8.935 12.408 1.00 98.12 189 TYR A CA 1
ATOM 1516 C C . TYR A 1 189 ? -12.383 -7.436 12.194 1.00 98.12 189 TYR A C 1
ATOM 1518 O O . TYR A 1 189 ? -13.195 -6.622 12.627 1.00 98.12 189 TYR A O 1
ATOM 1526 N N . VAL A 1 190 ? -11.284 -7.082 11.531 1.00 98.25 190 VAL A N 1
ATOM 1527 C CA . VAL A 1 190 ? -10.875 -5.700 11.269 1.00 98.25 190 VAL A CA 1
ATOM 1528 C C . VAL A 1 190 ? -10.551 -5.538 9.791 1.00 98.25 190 VAL A C 1
ATOM 1530 O O . VAL A 1 190 ? -9.668 -6.221 9.279 1.00 98.25 190 VAL A O 1
ATOM 1533 N N . ILE A 1 191 ? -11.215 -4.617 9.107 1.00 98.44 191 ILE A N 1
ATOM 1534 C CA . ILE A 1 191 ? -10.883 -4.206 7.743 1.00 98.44 191 ILE A CA 1
ATOM 1535 C C . ILE A 1 191 ? -9.956 -2.999 7.818 1.00 98.44 191 ILE A C 1
ATOM 1537 O O . ILE A 1 191 ? -10.224 -2.057 8.554 1.00 98.44 191 ILE A O 1
ATOM 1541 N N . ILE A 1 192 ? -8.867 -3.015 7.051 1.00 98.25 192 ILE A N 1
ATOM 1542 C CA . ILE A 1 192 ? -7.936 -1.886 6.955 1.00 98.25 192 ILE A CA 1
ATOM 1543 C C . ILE A 1 192 ? -8.010 -1.305 5.546 1.00 98.25 192 ILE A C 1
ATOM 1545 O O . ILE A 1 192 ? -7.691 -2.004 4.579 1.00 98.25 192 ILE A O 1
ATOM 1549 N N . LEU A 1 193 ? -8.388 -0.029 5.457 1.00 97.81 193 LEU A N 1
ATOM 1550 C CA . LEU A 1 193 ? -8.474 0.755 4.229 1.00 97.81 193 LEU A CA 1
ATOM 1551 C C . LEU A 1 193 ? -7.566 1.993 4.303 1.00 97.81 193 LEU A C 1
ATOM 1553 O O . LEU A 1 193 ? -7.426 2.637 5.349 1.00 97.81 193 LEU A O 1
ATOM 1557 N N . ASP A 1 194 ? -6.922 2.307 3.182 1.00 95.50 194 ASP A N 1
ATOM 1558 C CA . ASP A 1 194 ? -6.400 3.647 2.912 1.00 95.50 194 ASP A CA 1
ATOM 1559 C C . ASP A 1 194 ? -7.554 4.633 2.686 1.00 95.50 194 ASP A C 1
ATOM 1561 O O . ASP A 1 194 ? -8.675 4.231 2.372 1.00 95.50 194 ASP A O 1
ATOM 1565 N N . ASN A 1 195 ? -7.274 5.923 2.872 1.00 93.56 195 ASN A N 1
ATOM 1566 C CA . ASN A 1 195 ? -8.276 6.983 2.798 1.00 93.56 195 ASN A CA 1
ATOM 1567 C C . ASN A 1 195 ? -9.038 7.029 1.470 1.00 93.56 195 ASN A C 1
ATOM 1569 O O . ASN A 1 195 ? -10.215 7.361 1.440 1.00 93.56 195 ASN A O 1
ATOM 1573 N N . ASP A 1 196 ? -8.355 6.713 0.378 1.00 92.12 196 ASP A N 1
ATOM 1574 C CA . ASP A 1 196 ? -8.852 6.819 -0.987 1.00 92.12 196 ASP A CA 1
ATOM 1575 C C . ASP A 1 196 ? -9.480 5.515 -1.502 1.00 92.12 196 ASP A C 1
ATOM 1577 O O . ASP A 1 196 ? -9.961 5.486 -2.632 1.00 92.12 196 ASP A O 1
ATOM 1581 N N . MET A 1 197 ? -9.474 4.442 -0.700 1.00 95.19 197 MET A N 1
ATOM 1582 C CA . MET A 1 197 ? -9.924 3.104 -1.094 1.00 95.19 197 MET A CA 1
ATOM 1583 C C . MET A 1 197 ? -11.386 2.867 -0.720 1.00 95.19 197 MET A C 1
ATOM 1585 O O . MET A 1 197 ? -11.713 2.557 0.426 1.00 95.19 197 MET A O 1
ATOM 1589 N N . GLN A 1 198 ? -12.261 2.920 -1.721 1.00 96.31 198 GLN A N 1
ATOM 1590 C CA . GLN A 1 198 ? -13.698 2.727 -1.559 1.00 96.31 198 GLN A CA 1
ATOM 1591 C C . GLN A 1 198 ? -14.052 1.238 -1.680 1.00 96.31 198 GLN A C 1
ATOM 1593 O O . GLN A 1 198 ? -13.804 0.639 -2.733 1.00 96.31 198 GLN A O 1
ATOM 1598 N N . PRO A 1 199 ? -14.617 0.600 -0.637 1.00 97.25 199 PRO A N 1
ATOM 1599 C CA . PRO A 1 199 ? -15.017 -0.795 -0.711 1.00 97.25 199 PRO A CA 1
ATOM 1600 C C . PRO A 1 199 ? -16.341 -0.959 -1.468 1.00 97.25 199 PRO A C 1
ATOM 1602 O O . PRO A 1 199 ? -17.272 -0.168 -1.339 1.00 97.25 199 PRO A O 1
ATOM 1605 N N . HIS A 1 200 ? -16.455 -2.049 -2.217 1.00 96.50 200 HIS A N 1
ATOM 1606 C CA . HIS A 1 200 ? -17.705 -2.498 -2.811 1.00 96.50 200 HIS A CA 1
ATOM 1607 C C . HIS A 1 200 ? -18.667 -2.990 -1.711 1.00 96.50 200 HIS A C 1
ATOM 1609 O O . HIS A 1 200 ? -18.210 -3.645 -0.770 1.00 96.50 200 HIS A O 1
ATOM 1615 N N . PRO A 1 201 ? -19.998 -2.807 -1.843 1.00 96.44 201 PRO A N 1
ATOM 1616 C CA . PRO A 1 201 ? -20.974 -3.211 -0.822 1.00 96.44 201 PRO A CA 1
ATOM 1617 C C . PRO A 1 201 ? -20.828 -4.661 -0.331 1.00 96.44 201 PRO A C 1
ATOM 1619 O O . PRO A 1 201 ? -20.967 -4.949 0.852 1.00 96.44 201 PRO A O 1
ATOM 1622 N N . LYS A 1 202 ? -20.467 -5.582 -1.232 1.00 94.38 202 LYS A N 1
ATOM 1623 C CA . LYS A 1 202 ? -20.244 -7.010 -0.930 1.00 94.38 202 LYS A CA 1
ATOM 1624 C C . LYS A 1 202 ? -18.869 -7.359 -0.325 1.00 94.38 202 LYS A C 1
ATOM 1626 O O . LYS A 1 202 ? -18.551 -8.542 -0.228 1.00 94.38 202 LYS A O 1
ATOM 1631 N N . PHE A 1 203 ? -18.029 -6.390 0.055 1.00 96.19 203 PHE A N 1
ATOM 1632 C CA . PHE A 1 203 ? -16.656 -6.657 0.520 1.00 96.19 203 PHE A CA 1
ATOM 1633 C C . PHE A 1 203 ? -16.609 -7.645 1.694 1.00 96.19 203 PHE A C 1
ATOM 1635 O O . PHE A 1 203 ? -15.882 -8.640 1.634 1.00 96.19 203 PHE A O 1
ATOM 1642 N N . ILE A 1 204 ? -17.398 -7.397 2.747 1.00 96.00 204 ILE A N 1
ATOM 1643 C CA . ILE A 1 204 ? -17.435 -8.260 3.938 1.00 96.00 204 ILE A CA 1
ATOM 1644 C C . ILE A 1 204 ? -17.979 -9.638 3.565 1.00 96.00 204 ILE A C 1
ATOM 1646 O O . ILE A 1 204 ? -17.314 -10.640 3.818 1.00 96.00 204 ILE A O 1
ATOM 1650 N N . LEU A 1 205 ? -19.134 -9.681 2.893 1.00 93.06 205 LEU A N 1
ATOM 1651 C CA . LEU A 1 205 ? -19.791 -10.929 2.503 1.00 93.06 205 LEU A CA 1
ATOM 1652 C C . LEU A 1 205 ? -18.882 -11.836 1.669 1.00 93.06 205 LEU A C 1
ATOM 1654 O O . LEU A 1 205 ? -18.946 -13.047 1.821 1.00 93.06 205 LEU A O 1
ATOM 1658 N N . ALA A 1 206 ? -18.019 -11.269 0.822 1.00 91.62 206 ALA A N 1
ATOM 1659 C CA . ALA A 1 206 ? -17.126 -12.040 -0.040 1.00 91.62 206 ALA A CA 1
ATOM 1660 C C . ALA A 1 206 ? -15.842 -12.519 0.660 1.00 91.62 206 ALA A C 1
ATOM 1662 O O . ALA A 1 206 ? -15.226 -13.490 0.225 1.00 91.62 206 ALA A O 1
ATOM 1663 N N . THR A 1 207 ? -15.382 -11.813 1.697 1.00 93.94 207 THR A N 1
ATOM 1664 C CA . THR A 1 207 ? -14.060 -12.049 2.309 1.00 93.94 207 THR A CA 1
ATOM 1665 C C . THR A 1 207 ? -14.136 -12.762 3.655 1.00 93.94 207 THR A C 1
ATOM 1667 O O . THR A 1 207 ? -13.264 -13.569 3.977 1.00 93.94 207 THR A O 1
ATOM 1670 N N . LEU A 1 208 ? -15.183 -12.503 4.433 1.00 93.31 208 LEU A N 1
ATOM 1671 C CA . LEU A 1 208 ? -15.402 -13.084 5.753 1.00 93.31 208 LEU A CA 1
ATOM 1672 C C . LEU A 1 208 ? -15.560 -14.626 5.746 1.00 93.31 208 LEU A C 1
ATOM 1674 O O . LEU A 1 208 ? -15.034 -15.274 6.652 1.00 93.31 208 LEU A O 1
ATOM 1678 N N . PRO A 1 209 ? -16.147 -15.261 4.711 1.00 90.75 209 PRO A N 1
ATOM 1679 C CA . PRO A 1 209 ? -16.235 -16.720 4.605 1.00 90.75 209 PRO A CA 1
ATOM 1680 C C . PRO A 1 209 ? -14.913 -17.481 4.715 1.00 90.75 209 PRO A C 1
ATOM 1682 O O . PRO A 1 209 ? -14.886 -18.617 5.174 1.00 90.75 209 PRO A O 1
ATOM 1685 N N . PHE A 1 210 ? -13.788 -16.868 4.343 1.00 90.00 210 PHE A N 1
ATOM 1686 C CA . PHE A 1 210 ? -12.476 -17.518 4.402 1.00 90.00 210 PHE A CA 1
ATOM 1687 C C . PHE A 1 210 ? -11.965 -17.799 5.818 1.00 90.00 210 PHE A C 1
ATOM 1689 O O . PHE A 1 210 ? -10.984 -18.533 5.963 1.00 90.00 210 PHE A O 1
ATOM 1696 N N . PHE A 1 211 ? -12.590 -17.217 6.841 1.00 91.25 211 PHE A N 1
ATOM 1697 C CA . PHE A 1 211 ? -12.243 -17.445 8.243 1.00 91.25 211 PHE A CA 1
ATOM 1698 C C . PHE A 1 211 ? -13.017 -18.599 8.878 1.00 91.25 211 PHE A C 1
ATOM 1700 O O . PHE A 1 211 ? -12.611 -19.063 9.942 1.00 91.25 211 PHE A O 1
ATOM 1707 N N . PHE A 1 212 ? -14.061 -19.092 8.213 1.00 86.50 212 PHE A N 1
ATOM 1708 C CA . PHE A 1 212 ? -14.841 -20.241 8.649 1.00 86.50 212 PHE A CA 1
ATOM 1709 C C . PHE A 1 212 ? -14.294 -21.510 7.994 1.00 86.50 212 PHE A C 1
ATOM 1711 O O . PHE A 1 212 ? -13.966 -21.520 6.806 1.00 86.50 212 PHE A O 1
ATOM 1718 N N . ASP A 1 213 ? -14.143 -22.571 8.777 1.00 71.50 213 ASP A N 1
ATOM 1719 C CA . ASP A 1 213 ? -14.015 -23.924 8.245 1.00 71.50 213 AS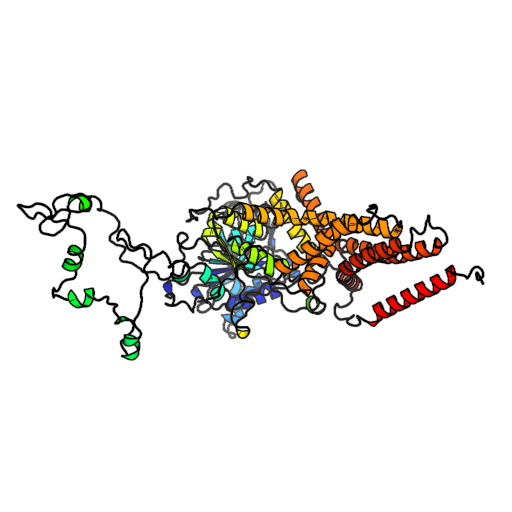P A CA 1
ATOM 1720 C C . ASP A 1 213 ? -15.427 -24.387 7.865 1.00 71.50 213 ASP A C 1
ATOM 1722 O O . ASP A 1 213 ? -16.320 -24.394 8.715 1.00 71.50 213 ASP A O 1
ATOM 1726 N N . SER A 1 214 ? -15.657 -24.698 6.588 1.00 51.19 214 SER A N 1
ATOM 1727 C CA . SER A 1 214 ? -16.851 -25.439 6.186 1.00 51.19 214 SER A CA 1
ATOM 1728 C C . SER A 1 214 ? -16.493 -26.914 6.230 1.00 51.19 214 SER A C 1
ATOM 1730 O O . SER A 1 214 ? -15.415 -27.290 5.759 1.00 51.19 214 SER A O 1
ATOM 1732 N N . ASP A 1 215 ? -17.394 -27.757 6.740 1.00 45.03 215 ASP A N 1
ATOM 1733 C CA . ASP A 1 215 ? -17.202 -29.208 6.702 1.00 45.03 215 ASP A CA 1
ATOM 1734 C C . ASP A 1 215 ? -16.742 -29.657 5.298 1.00 45.03 215 ASP A C 1
ATOM 1736 O O . ASP A 1 215 ? -15.828 -30.464 5.177 1.00 45.03 215 ASP A O 1
ATOM 1740 N N . ASP A 1 216 ? -17.222 -29.036 4.221 1.00 41.34 216 ASP A N 1
ATOM 1741 C CA . ASP A 1 216 ? -16.864 -29.367 2.835 1.00 41.34 216 ASP A CA 1
ATOM 1742 C C . ASP A 1 216 ? -15.397 -29.160 2.409 1.00 41.34 216 ASP A C 1
ATOM 1744 O O . ASP A 1 216 ? -14.982 -29.744 1.404 1.00 41.34 216 ASP A O 1
ATOM 1748 N N . ARG A 1 217 ? -14.580 -28.361 3.115 1.00 44.97 217 ARG A N 1
ATOM 1749 C CA . ARG A 1 217 ? -13.198 -28.083 2.660 1.00 44.97 217 ARG A CA 1
ATOM 1750 C C . ARG A 1 217 ? -12.171 -29.125 3.107 1.00 44.97 217 ARG A C 1
ATOM 1752 O O . ARG A 1 217 ? -11.186 -29.303 2.395 1.00 44.97 217 ARG A O 1
ATOM 1759 N N . ASP A 1 218 ? -12.442 -29.871 4.182 1.00 39.28 218 ASP A N 1
ATOM 1760 C CA . ASP A 1 218 ? -11.559 -30.935 4.698 1.00 39.28 218 ASP A CA 1
ATOM 1761 C C . ASP A 1 218 ? -12.289 -32.242 5.111 1.00 39.28 218 ASP A C 1
ATOM 1763 O O . ASP A 1 218 ? -11.645 -33.227 5.501 1.00 39.28 218 ASP A O 1
ATOM 1767 N N . SER A 1 219 ? -13.618 -32.353 4.961 1.00 39.34 219 SER A N 1
ATOM 1768 C CA . SER A 1 219 ? -14.380 -33.581 5.285 1.00 39.34 219 SER A CA 1
ATOM 1769 C C . SER A 1 219 ? -14.256 -34.720 4.258 1.00 39.34 219 SER A C 1
ATOM 1771 O O . SER A 1 219 ? -15.178 -35.509 4.056 1.00 39.34 219 SER A O 1
ATOM 1773 N N . LYS A 1 220 ? -13.053 -34.940 3.712 1.00 39.12 220 LYS A N 1
ATOM 1774 C CA . LYS A 1 220 ? -12.647 -36.319 3.387 1.00 39.12 220 LYS A CA 1
ATOM 1775 C C . LYS A 1 220 ? -12.152 -37.092 4.610 1.00 39.12 220 LYS A C 1
ATOM 1777 O O . LYS A 1 220 ? -12.162 -38.313 4.549 1.00 39.12 220 LYS A O 1
ATOM 1782 N N . ASN A 1 221 ? -11.809 -36.428 5.723 1.00 36.03 221 ASN A N 1
ATOM 1783 C CA . ASN A 1 221 ? -11.205 -37.112 6.879 1.00 36.03 221 ASN A CA 1
ATOM 1784 C C . ASN A 1 221 ? -11.858 -36.864 8.255 1.00 36.03 221 ASN A C 1
ATOM 1786 O O . ASN A 1 221 ? -11.382 -37.431 9.237 1.00 36.03 221 ASN A O 1
ATOM 1790 N N . LYS A 1 222 ? -12.938 -36.078 8.380 1.00 36.19 222 LYS A N 1
ATOM 1791 C CA . LYS A 1 222 ? -13.552 -35.803 9.702 1.00 36.19 222 LYS A CA 1
ATOM 1792 C C . LYS A 1 222 ? -14.551 -36.867 10.200 1.00 36.19 222 LYS A C 1
ATOM 1794 O O . LYS A 1 222 ? -14.929 -36.829 11.365 1.00 36.19 222 LYS A O 1
ATOM 1799 N N . PHE A 1 223 ? -14.887 -37.883 9.400 1.00 36.88 223 PHE A N 1
ATOM 1800 C CA . PHE A 1 223 ? -15.625 -39.064 9.876 1.00 36.88 223 PHE A CA 1
ATOM 1801 C C . PHE A 1 223 ? -14.765 -40.327 9.754 1.00 36.88 223 PHE A C 1
ATOM 1803 O O . PHE A 1 223 ? -14.851 -41.064 8.774 1.00 36.88 223 PHE A O 1
ATOM 1810 N N . ALA A 1 224 ? -13.928 -40.589 10.759 1.00 34.59 224 ALA A N 1
ATOM 1811 C CA . ALA A 1 224 ? -13.248 -41.872 10.896 1.00 34.59 224 ALA A CA 1
ATOM 1812 C C . ALA A 1 224 ? -14.172 -42.863 11.617 1.00 34.59 224 ALA A C 1
ATOM 1814 O O . ALA A 1 224 ? -14.616 -42.620 12.740 1.00 34.59 224 ALA A O 1
ATOM 1815 N N . CYS A 1 225 ? -14.461 -43.996 10.978 1.00 35.53 225 CYS A N 1
ATOM 1816 C CA . CYS A 1 225 ? -15.122 -45.112 11.640 1.00 35.53 225 CYS A CA 1
ATOM 1817 C C . CYS A 1 225 ? -14.207 -45.628 12.765 1.00 35.53 225 CYS A C 1
ATOM 1819 O O . CYS A 1 225 ? -13.056 -45.983 12.523 1.00 35.53 225 CYS A O 1
ATOM 1821 N N . CYS A 1 226 ? -14.706 -45.684 14.001 1.00 34.56 226 CYS A N 1
ATOM 1822 C CA . CYS A 1 226 ? -13.960 -46.153 15.175 1.00 34.56 226 CYS A CA 1
ATOM 1823 C C . CYS A 1 226 ? -13.750 -47.682 15.213 1.00 34.56 226 CYS A C 1
ATOM 1825 O O . CYS A 1 226 ? -13.217 -48.216 16.186 1.00 34.56 226 CYS A O 1
ATOM 1827 N N . THR A 1 227 ? -14.144 -48.400 14.157 1.00 29.16 227 THR A N 1
ATOM 1828 C CA . THR A 1 227 ? -13.916 -49.839 14.003 1.00 29.16 227 THR A CA 1
ATOM 1829 C C . THR A 1 227 ? -12.527 -50.101 13.401 1.00 29.16 227 THR A C 1
ATOM 1831 O O . THR A 1 227 ? -12.223 -49.572 12.325 1.00 29.16 227 THR A O 1
ATOM 1834 N N . PRO A 1 228 ? -11.675 -50.936 14.030 1.00 30.72 228 PRO A N 1
ATOM 1835 C CA . PRO A 1 228 ? -10.396 -51.336 13.447 1.00 30.72 228 PRO A CA 1
ATOM 1836 C C . PRO A 1 228 ? -10.608 -51.948 12.052 1.00 30.72 228 PRO A C 1
ATOM 1838 O O . PRO A 1 228 ? -11.326 -52.934 11.916 1.00 30.72 228 PRO A O 1
ATOM 1841 N N . GLY A 1 229 ? -10.005 -51.350 11.018 1.00 38.16 229 GLY A N 1
ATOM 1842 C CA . GLY A 1 229 ? -10.045 -51.849 9.633 1.00 38.16 229 GLY A CA 1
ATOM 1843 C C . GLY A 1 229 ? -10.915 -51.065 8.640 1.00 38.16 229 GLY A C 1
ATOM 1844 O O . GLY A 1 229 ? -10.855 -51.357 7.450 1.00 38.16 229 GLY A O 1
ATOM 1845 N N . CYS A 1 230 ? -11.672 -50.047 9.064 1.00 38.22 230 CYS A N 1
ATOM 1846 C CA . CYS A 1 230 ? -12.573 -49.302 8.171 1.00 38.22 230 CYS A CA 1
ATOM 1847 C C . CYS A 1 230 ? -12.071 -47.877 7.878 1.00 38.22 230 CYS A C 1
ATOM 1849 O O . CYS A 1 230 ? -12.698 -46.887 8.249 1.00 38.22 230 CYS A O 1
ATOM 1851 N N . GLN A 1 231 ? -10.908 -47.762 7.230 1.00 31.73 231 GLN A N 1
ATOM 1852 C CA . GLN A 1 231 ? -10.288 -46.455 6.982 1.00 31.73 231 GLN A CA 1
ATOM 1853 C C . GLN A 1 231 ? -10.791 -45.703 5.734 1.00 31.73 231 GLN A C 1
ATOM 1855 O O . GLN A 1 231 ? -10.337 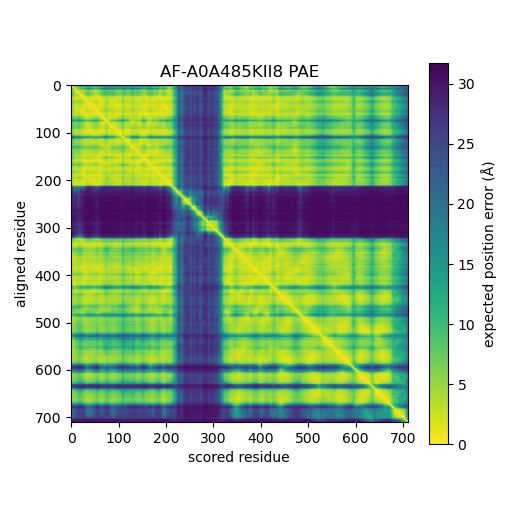-44.586 5.555 1.00 31.73 231 GLN A O 1
ATOM 1860 N N . ASN A 1 232 ? -11.697 -46.224 4.881 1.00 32.97 232 ASN A N 1
ATOM 1861 C CA . ASN A 1 232 ? -11.975 -45.571 3.576 1.00 32.97 232 ASN A CA 1
ATOM 1862 C C . ASN A 1 232 ? -13.350 -45.831 2.888 1.00 32.97 232 ASN A C 1
ATOM 1864 O O . ASN A 1 232 ? -13.387 -45.881 1.660 1.00 32.97 232 ASN A O 1
ATOM 1868 N N . VAL A 1 233 ? -14.498 -45.987 3.572 1.00 29.86 233 VAL A N 1
ATOM 1869 C CA . VAL A 1 233 ? -15.794 -46.179 2.853 1.00 29.86 233 VAL A CA 1
ATOM 1870 C C . VAL A 1 233 ? -16.860 -45.141 3.230 1.00 29.86 233 VAL A C 1
ATOM 1872 O O . VAL A 1 233 ? -17.294 -45.057 4.374 1.00 29.86 233 VAL A O 1
ATOM 1875 N N . ALA A 1 234 ? -17.269 -44.360 2.224 1.00 29.70 234 ALA A N 1
ATOM 1876 C CA . ALA A 1 234 ? -18.229 -43.255 2.266 1.00 29.70 234 ALA A CA 1
ATOM 1877 C C . ALA A 1 234 ? -19.705 -43.693 2.079 1.00 29.70 234 ALA A C 1
ATOM 1879 O O . ALA A 1 234 ? -19.993 -44.791 1.606 1.00 29.70 234 ALA A O 1
ATOM 1880 N N . ARG A 1 235 ? -20.636 -42.792 2.434 1.00 29.45 235 ARG A N 1
ATOM 1881 C CA . ARG A 1 235 ? -22.110 -42.892 2.300 1.00 29.45 235 ARG A CA 1
ATOM 1882 C C . ARG A 1 235 ? -22.565 -43.037 0.825 1.00 29.45 235 ARG A C 1
ATOM 1884 O O . ARG A 1 235 ? -21.995 -42.384 -0.041 1.00 29.45 235 ARG A O 1
ATOM 1891 N N . MET A 1 236 ? -23.636 -43.797 0.537 1.00 35.81 236 MET A N 1
ATOM 1892 C CA . MET A 1 236 ? -24.341 -43.813 -0.771 1.00 35.81 236 MET A CA 1
ATOM 1893 C C . MET A 1 236 ? -25.867 -43.714 -0.593 1.00 35.81 236 MET A C 1
ATOM 1895 O O . MET A 1 236 ? -26.435 -44.475 0.183 1.00 35.81 236 MET A O 1
ATOM 1899 N N . CYS A 1 237 ? -26.528 -42.818 -1.337 1.00 36.88 237 CYS A N 1
ATOM 1900 C CA . CYS A 1 237 ? -27.987 -42.607 -1.361 1.00 36.88 237 CYS A CA 1
ATOM 1901 C C . CYS A 1 237 ? -28.633 -43.314 -2.581 1.00 36.88 237 CYS A C 1
ATOM 1903 O O . CYS A 1 237 ? -28.015 -43.362 -3.643 1.00 36.88 237 CYS A O 1
ATOM 1905 N N . CYS A 1 238 ? -29.853 -43.866 -2.464 1.00 42.03 238 CYS A N 1
ATOM 1906 C CA . CYS A 1 238 ? -30.544 -44.587 -3.553 1.00 42.03 238 CYS A CA 1
ATOM 1907 C C . CYS A 1 238 ? -31.579 -43.696 -4.268 1.00 42.03 238 CYS A C 1
ATOM 1909 O O . CYS A 1 238 ? -32.469 -43.132 -3.634 1.00 42.03 238 CYS A O 1
ATOM 1911 N N . SER A 1 239 ? -31.517 -43.628 -5.602 1.00 40.25 239 SER A N 1
ATOM 1912 C CA . SER A 1 239 ? -32.392 -42.826 -6.480 1.00 40.25 239 SER A CA 1
ATOM 1913 C C . SER A 1 239 ? -33.890 -43.159 -6.389 1.00 40.25 239 SER A C 1
ATOM 1915 O O . SER A 1 239 ? -34.727 -42.337 -6.757 1.00 40.25 239 SER A O 1
ATOM 1917 N N . SER A 1 240 ? -34.248 -44.334 -5.862 1.00 39.59 240 SER A N 1
ATOM 1918 C CA . SER A 1 240 ? -35.643 -44.789 -5.762 1.00 39.59 240 SER A CA 1
ATOM 1919 C C . SER A 1 240 ? -36.448 -44.061 -4.675 1.00 39.59 240 SER A C 1
ATOM 1921 O O . SER A 1 240 ? -37.642 -43.842 -4.856 1.00 39.59 240 SER A O 1
ATOM 1923 N N . CYS A 1 241 ? -35.814 -43.612 -3.583 1.00 42.94 241 CYS A N 1
ATOM 1924 C CA . CYS A 1 241 ? -36.510 -42.876 -2.516 1.00 42.94 241 CYS A CA 1
ATOM 1925 C C . CYS A 1 241 ? -36.912 -41.457 -2.948 1.00 42.94 241 CYS A C 1
ATOM 1927 O O . CYS A 1 241 ? -37.921 -40.932 -2.483 1.00 42.94 241 CYS A O 1
ATOM 1929 N N . LYS A 1 242 ? -36.164 -40.864 -3.890 1.00 45.03 242 LYS A N 1
ATOM 1930 C CA . LYS A 1 242 ? -36.430 -39.517 -4.417 1.00 45.03 242 LYS A CA 1
ATOM 1931 C C . LYS A 1 242 ? -37.636 -39.491 -5.366 1.00 45.03 242 LYS A C 1
ATOM 1933 O O . LYS A 1 242 ? -38.419 -38.552 -5.331 1.00 45.03 242 LYS A O 1
ATOM 1938 N N . LEU A 1 243 ? -37.826 -40.548 -6.164 1.00 42.22 243 LEU A N 1
ATOM 1939 C CA . LEU A 1 243 ? -38.980 -40.697 -7.066 1.00 42.22 243 LEU A CA 1
ATOM 1940 C C . LEU A 1 243 ? -40.301 -40.979 -6.326 1.00 42.22 243 LEU A C 1
ATOM 1942 O O . LEU A 1 243 ? -41.365 -40.695 -6.864 1.00 42.22 243 LEU A O 1
ATOM 1946 N N . ALA A 1 244 ? -40.240 -41.510 -5.100 1.00 40.31 244 ALA A N 1
ATOM 1947 C CA . ALA A 1 244 ? -41.410 -41.841 -4.280 1.00 40.31 244 ALA A CA 1
ATOM 1948 C C . ALA A 1 244 ? -41.912 -40.683 -3.388 1.00 40.31 244 ALA A C 1
ATOM 1950 O O . ALA A 1 244 ? -42.870 -40.869 -2.642 1.00 40.31 244 ALA A O 1
ATOM 1951 N N . GLY A 1 245 ? -41.282 -39.502 -3.446 1.00 37.00 245 GLY A N 1
ATOM 1952 C CA . GLY A 1 245 ? -41.729 -38.310 -2.712 1.00 37.00 245 GLY A CA 1
ATOM 1953 C C . GLY A 1 245 ? -41.489 -38.347 -1.198 1.00 37.00 245 GLY A C 1
ATOM 1954 O O . GLY A 1 245 ? -42.163 -37.628 -0.464 1.00 37.00 245 GLY A O 1
ATOM 1955 N N . VAL A 1 246 ? -40.551 -39.174 -0.721 1.00 43.38 246 VAL A N 1
ATOM 1956 C CA . VAL A 1 246 ? -40.183 -39.236 0.702 1.00 43.38 246 VAL A CA 1
ATOM 1957 C C . VAL A 1 246 ? -39.333 -38.004 1.065 1.00 43.38 246 VAL A C 1
ATOM 1959 O O . VAL A 1 246 ? -38.331 -37.763 0.386 1.00 43.38 246 VAL A O 1
ATOM 1962 N N . PRO A 1 247 ? -39.692 -37.236 2.112 1.00 45.62 247 PRO A N 1
ATOM 1963 C CA . PRO A 1 247 ? -38.884 -36.125 2.624 1.00 45.62 247 PRO A CA 1
ATOM 1964 C C . PRO A 1 247 ? -37.441 -36.561 2.948 1.00 45.62 247 PRO A C 1
ATOM 1966 O O . PRO A 1 247 ? -37.223 -37.656 3.467 1.00 45.62 247 PRO A O 1
ATOM 1969 N N . GLU A 1 248 ? -36.441 -35.745 2.595 1.00 43.34 248 GLU A N 1
ATOM 1970 C CA . GLU A 1 248 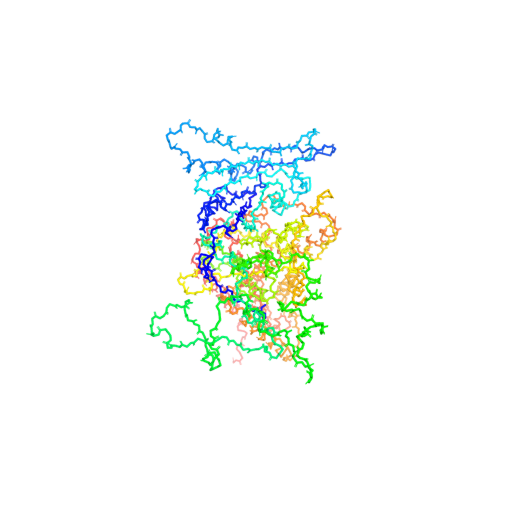? -35.011 -36.126 2.587 1.00 43.34 248 GLU A CA 1
ATOM 1971 C C . GLU A 1 248 ? -34.462 -36.464 3.993 1.00 43.34 248 GLU A C 1
ATOM 1973 O O . GLU A 1 248 ? -33.544 -37.271 4.137 1.00 43.34 248 GLU A O 1
ATOM 1978 N N . ASP A 1 249 ? -35.105 -35.937 5.035 1.00 40.88 249 ASP A N 1
ATOM 1979 C CA . ASP A 1 249 ? -34.907 -36.225 6.460 1.00 40.88 249 ASP A CA 1
ATOM 1980 C C . ASP A 1 249 ? -35.404 -37.619 6.892 1.00 40.88 249 ASP A C 1
ATOM 1982 O O . ASP A 1 249 ? -34.951 -38.152 7.907 1.00 40.88 249 ASP A O 1
ATOM 1986 N N . GLN A 1 250 ? -36.295 -38.243 6.116 1.00 37.75 250 GLN A N 1
ATOM 1987 C CA . GLN A 1 250 ? -36.845 -39.579 6.383 1.00 37.75 250 GLN A CA 1
ATOM 1988 C C . GLN A 1 250 ? -36.170 -40.699 5.581 1.00 37.75 250 GLN A C 1
ATOM 1990 O O . GLN A 1 250 ? -36.515 -41.876 5.724 1.00 37.75 250 GLN A O 1
ATOM 1995 N N . ILE A 1 251 ? -35.177 -40.376 4.753 1.00 45.00 251 ILE A N 1
ATOM 1996 C CA . ILE A 1 251 ? -34.457 -41.373 3.962 1.00 45.00 251 ILE A CA 1
ATOM 1997 C C . ILE A 1 251 ? -33.325 -41.975 4.809 1.00 45.00 251 ILE A C 1
ATOM 1999 O O . ILE A 1 251 ? -32.276 -41.367 5.012 1.00 45.00 251 ILE A O 1
ATOM 2003 N N . SER A 1 252 ? -33.523 -43.211 5.282 1.00 37.44 252 SER A N 1
ATOM 2004 C CA . SER A 1 252 ? -32.502 -44.002 5.987 1.00 37.44 252 SER A CA 1
ATOM 2005 C C . SER A 1 252 ? -32.054 -45.241 5.195 1.00 37.44 252 SER A C 1
ATOM 2007 O O . SER A 1 252 ? -32.815 -46.168 4.936 1.00 37.44 252 SER A O 1
ATOM 2009 N N . TYR A 1 253 ? -30.768 -45.205 4.855 1.00 53.84 253 TYR A N 1
ATOM 2010 C CA . TYR A 1 253 ? -29.831 -46.161 4.255 1.00 53.84 253 TYR A CA 1
ATOM 2011 C C . TYR A 1 253 ? -29.913 -47.610 4.766 1.00 53.84 253 TYR A C 1
ATOM 2013 O O . TYR A 1 253 ? -30.024 -47.842 5.968 1.00 53.84 253 TYR A O 1
ATOM 2021 N N . CYS A 1 254 ? -29.758 -48.607 3.885 1.00 38.88 254 CYS A N 1
ATOM 2022 C CA . CYS A 1 254 ? -29.797 -50.010 4.308 1.00 38.88 254 CYS A CA 1
ATOM 2023 C C . CYS A 1 254 ? -28.976 -50.937 3.394 1.00 38.88 254 CYS A C 1
ATOM 2025 O O . CYS A 1 254 ? -29.266 -51.080 2.207 1.00 38.88 254 CYS A O 1
ATOM 2027 N N . SER A 1 255 ? -27.959 -51.592 3.969 1.00 38.22 255 SER A N 1
ATOM 2028 C CA . SER A 1 255 ? -27.415 -52.852 3.455 1.00 38.22 255 SER A CA 1
ATOM 2029 C C . SER A 1 255 ? -28.285 -54.016 3.942 1.00 38.22 255 SER A C 1
ATOM 2031 O O . SER A 1 255 ? -28.962 -53.919 4.964 1.00 38.22 255 SER A O 1
ATOM 2033 N N . LYS A 1 256 ? -28.230 -55.147 3.234 1.00 36.88 256 LYS A N 1
ATOM 2034 C CA . LYS A 1 256 ? -29.078 -56.342 3.412 1.00 36.88 256 LYS A CA 1
ATOM 2035 C C . LYS A 1 256 ? -29.214 -56.872 4.862 1.00 36.88 256 LYS A C 1
ATOM 2037 O O . LYS A 1 256 ? -30.205 -57.516 5.168 1.00 36.88 256 LYS A O 1
ATOM 2042 N N . GLN A 1 257 ? -28.290 -56.553 5.773 1.00 37.62 257 GLN A N 1
ATOM 2043 C CA . GLN A 1 257 ? -28.341 -56.921 7.202 1.00 37.62 257 GLN A CA 1
ATOM 2044 C C . GLN A 1 257 ? -29.277 -56.054 8.066 1.00 37.62 257 GLN A C 1
ATOM 2046 O O . GLN A 1 257 ? -29.783 -56.523 9.087 1.00 37.62 257 GLN A O 1
ATOM 2051 N N . CYS A 1 258 ? -29.544 -54.807 7.671 1.00 36.31 258 CYS A N 1
ATOM 2052 C CA . CYS A 1 258 ? -30.479 -53.925 8.380 1.00 36.31 258 CYS A CA 1
ATOM 2053 C C . CYS A 1 258 ? -31.952 -54.299 8.071 1.00 36.31 258 CYS A C 1
ATOM 2055 O O . CYS A 1 258 ? -32.840 -54.055 8.881 1.00 36.31 258 CYS A O 1
ATOM 2057 N N . PHE A 1 259 ? -32.188 -55.040 6.980 1.00 38.50 259 PHE A N 1
ATOM 2058 C CA . PHE A 1 259 ? -33.472 -55.661 6.627 1.00 38.50 259 PHE A CA 1
ATOM 2059 C C . PHE A 1 259 ? -33.818 -56.913 7.471 1.00 38.50 259 PHE A C 1
ATOM 2061 O O . PHE A 1 259 ? -34.992 -57.203 7.665 1.00 38.50 259 PHE A O 1
ATOM 2068 N N . GLU A 1 260 ? -32.834 -57.631 8.030 1.00 39.53 260 GLU A N 1
ATOM 2069 C CA . GLU A 1 260 ? -33.069 -58.888 8.780 1.00 39.53 260 GLU A CA 1
ATOM 2070 C C . GLU A 1 260 ? -33.060 -58.717 10.317 1.00 39.53 260 GLU A C 1
ATOM 2072 O O . GLU A 1 260 ? -33.554 -59.576 11.043 1.00 39.53 260 GLU A O 1
ATOM 2077 N N . SER A 1 261 ? -32.544 -57.595 10.835 1.00 37.75 261 SER A N 1
ATOM 2078 C CA . SER A 1 261 ? -32.262 -57.398 12.274 1.00 37.75 261 SER A CA 1
ATOM 2079 C C . SER A 1 261 ? -33.337 -56.617 13.054 1.00 37.75 261 SER A C 1
ATOM 2081 O O . SER A 1 261 ? -33.149 -56.322 14.234 1.00 37.75 261 SER A O 1
ATOM 2083 N N . ALA A 1 262 ? -34.462 -56.259 12.428 1.00 35.09 262 ALA A N 1
ATOM 2084 C CA . ALA A 1 262 ? -35.528 -55.426 13.000 1.00 35.09 262 ALA A CA 1
ATOM 2085 C C . ALA A 1 262 ? -36.434 -56.161 14.023 1.00 35.09 262 ALA A C 1
ATOM 2087 O O . ALA A 1 262 ? -37.658 -56.068 13.963 1.00 35.09 262 ALA A O 1
ATOM 2088 N N . MET A 1 263 ? -35.849 -56.885 14.986 1.00 29.44 263 MET A N 1
ATOM 2089 C CA . MET A 1 263 ? -36.590 -57.511 16.090 1.00 29.44 263 MET A CA 1
ATOM 2090 C C . MET A 1 263 ? -36.773 -56.534 17.268 1.00 29.44 263 MET A C 1
ATOM 2092 O O . MET A 1 263 ? -35.824 -56.080 17.904 1.00 29.44 263 MET A O 1
ATOM 2096 N N . HIS A 1 264 ? -38.042 -56.209 17.517 1.00 38.62 264 HIS A N 1
ATOM 2097 C CA . HIS A 1 264 ? -38.620 -55.294 18.506 1.00 38.62 264 HIS A CA 1
ATOM 2098 C C . HIS A 1 264 ? -37.952 -55.237 19.896 1.00 38.62 264 HIS A C 1
ATOM 2100 O O . HIS A 1 264 ? -38.015 -56.211 20.635 1.00 38.62 264 HIS A O 1
ATOM 2106 N N . THR A 1 265 ? -37.483 -54.056 20.335 1.00 31.64 265 THR A N 1
ATOM 2107 C CA . THR A 1 265 ? -37.438 -53.656 21.766 1.00 31.64 265 THR A CA 1
ATOM 2108 C C . THR A 1 265 ? -37.436 -52.124 21.936 1.00 31.64 265 THR A C 1
ATOM 2110 O O . THR A 1 265 ? -36.830 -51.385 21.162 1.00 31.64 265 THR A O 1
ATOM 2113 N N . ALA A 1 266 ? -38.159 -51.628 22.945 1.00 34.16 266 ALA A N 1
ATOM 2114 C CA . ALA A 1 266 ? -38.741 -50.281 22.980 1.00 34.16 266 ALA A CA 1
ATOM 2115 C C . ALA A 1 266 ? -38.008 -49.215 23.836 1.00 34.16 266 ALA A C 1
ATOM 2117 O O . ALA A 1 266 ? -38.654 -48.292 24.325 1.00 34.16 266 ALA A O 1
ATOM 2118 N N . SER A 1 267 ? -36.680 -49.256 24.033 1.00 33.28 267 SER A N 1
ATOM 2119 C CA . SER A 1 267 ? -35.994 -48.111 24.680 1.00 33.28 267 SER A CA 1
ATOM 2120 C C . SER A 1 267 ? -34.556 -47.843 24.214 1.00 33.28 267 SER A C 1
ATOM 2122 O O . SER A 1 267 ? -33.796 -48.741 23.852 1.00 33.28 267 SER A O 1
ATOM 2124 N N . ALA A 1 268 ? -34.180 -46.556 24.192 1.00 34.00 268 ALA A N 1
ATOM 2125 C CA . ALA A 1 268 ? -32.907 -46.050 23.664 1.00 34.00 268 ALA A CA 1
ATOM 2126 C C . ALA A 1 268 ? -31.681 -46.379 24.542 1.00 34.00 268 ALA A C 1
ATOM 2128 O O . ALA A 1 268 ? -30.558 -46.407 24.039 1.00 34.00 268 ALA A O 1
ATOM 2129 N N . LEU A 1 269 ? -31.890 -46.682 25.827 1.00 33.03 269 LEU A N 1
ATOM 2130 C CA . LEU A 1 269 ? -30.817 -47.017 26.767 1.00 33.03 269 LEU A CA 1
ATOM 2131 C C . LEU A 1 269 ? -30.284 -48.447 26.541 1.00 33.03 269 LEU A C 1
ATOM 2133 O O . LEU A 1 269 ? -29.077 -48.667 26.595 1.00 33.03 269 LEU A O 1
ATOM 2137 N N . HIS A 1 270 ? -31.163 -49.383 26.156 1.00 34.56 270 HIS A N 1
ATOM 2138 C CA . HIS A 1 270 ? -30.801 -50.767 25.810 1.00 34.56 270 HIS A CA 1
ATOM 2139 C C . HIS A 1 270 ? -30.005 -50.873 24.496 1.00 34.56 270 HIS A C 1
ATOM 2141 O O . HIS A 1 270 ? -29.126 -51.723 24.367 1.00 34.56 270 HIS A O 1
ATOM 2147 N N . ARG A 1 271 ? -30.234 -49.959 23.540 1.00 40.16 271 ARG A N 1
ATOM 2148 C CA . ARG A 1 271 ? -29.484 -49.902 22.268 1.00 40.16 271 ARG A CA 1
ATOM 2149 C C . ARG A 1 271 ? -28.005 -49.556 22.445 1.00 40.16 271 ARG A C 1
ATOM 2151 O O . ARG A 1 271 ? -27.181 -50.021 21.667 1.00 40.16 271 ARG A O 1
ATOM 2158 N N . ARG A 1 272 ? -27.656 -48.761 23.463 1.00 39.53 272 ARG A N 1
ATOM 2159 C CA . ARG A 1 272 ? -26.264 -48.342 23.710 1.00 39.53 272 ARG A CA 1
ATOM 2160 C C . ARG A 1 272 ? -25.422 -49.407 24.412 1.00 39.53 272 ARG A C 1
ATOM 2162 O O . ARG A 1 272 ? -24.202 -49.323 24.370 1.00 39.53 272 ARG A O 1
ATOM 2169 N N . GLN A 1 273 ? -26.053 -50.403 25.028 1.00 36.22 273 GLN A N 1
ATOM 2170 C CA . GLN A 1 273 ? -25.351 -51.472 25.744 1.00 36.22 273 GLN A CA 1
ATOM 2171 C C . GLN A 1 273 ? -25.138 -52.734 24.896 1.00 36.22 273 GLN A C 1
ATOM 2173 O O . GLN A 1 273 ? -24.242 -53.515 25.195 1.00 36.22 273 GLN A O 1
ATOM 2178 N N . ALA A 1 274 ? -25.919 -52.929 23.829 1.00 35.94 274 ALA A N 1
ATOM 2179 C CA . ALA A 1 274 ? -25.909 -54.176 23.063 1.00 35.94 274 ALA A CA 1
ATOM 2180 C C . ALA A 1 274 ? -24.868 -54.244 21.926 1.00 35.94 274 ALA A C 1
ATOM 2182 O O . ALA A 1 274 ? -24.554 -55.339 21.473 1.00 35.94 274 ALA A O 1
ATOM 2183 N N . ASN A 1 275 ? -24.285 -53.123 21.485 1.00 41.47 275 ASN A N 1
ATOM 2184 C CA . ASN A 1 275 ? -23.342 -53.125 20.362 1.00 41.47 275 ASN A CA 1
ATOM 2185 C C . ASN A 1 275 ? -21.905 -52.811 20.805 1.00 41.47 275 ASN A C 1
ATOM 2187 O O . ASN A 1 275 ? -21.454 -51.671 20.742 1.00 41.47 275 ASN A O 1
ATOM 2191 N N . GLY A 1 276 ? -21.170 -53.862 21.190 1.00 46.47 276 GLY A N 1
ATOM 2192 C CA . GLY A 1 276 ? -19.731 -53.940 20.902 1.00 46.47 276 GLY A CA 1
ATOM 2193 C C . GLY A 1 276 ? -18.730 -53.951 22.062 1.00 46.47 276 GLY A C 1
ATOM 2194 O O . GLY A 1 276 ? -17.537 -53.905 21.785 1.00 46.47 276 GLY A O 1
ATOM 2195 N N . THR A 1 277 ? -19.132 -54.026 23.335 1.00 43.12 277 THR A N 1
ATOM 2196 C CA . THR A 1 277 ? -18.175 -53.899 24.466 1.00 43.12 277 THR A CA 1
ATOM 2197 C C . THR A 1 277 ? -18.043 -55.117 25.380 1.00 43.12 277 THR A C 1
ATOM 2199 O O . THR A 1 277 ? -17.396 -55.017 26.429 1.00 43.12 277 THR A O 1
ATOM 2202 N N . VAL A 1 278 ? -18.573 -56.280 24.987 1.00 44.59 278 VAL A N 1
ATOM 2203 C CA . VAL A 1 278 ? -18.557 -57.480 25.835 1.00 44.59 278 VAL A CA 1
ATOM 2204 C C . VAL A 1 278 ? -18.167 -58.728 25.049 1.00 44.59 278 VAL A C 1
ATOM 2206 O O . VAL A 1 278 ? -18.767 -59.018 24.016 1.00 44.59 278 VAL A O 1
ATOM 2209 N N . SER A 1 279 ? -17.167 -59.466 25.537 1.00 45.28 279 SER A N 1
ATOM 2210 C CA . SER A 1 279 ? -16.831 -60.803 25.040 1.00 45.28 279 SER A CA 1
ATOM 2211 C C . SER A 1 279 ? -17.343 -61.870 26.011 1.00 45.28 279 SER A C 1
ATOM 2213 O O . SER A 1 279 ? -17.143 -61.776 27.223 1.00 45.28 279 SER A O 1
ATOM 2215 N N . ASP A 1 280 ? -18.006 -62.891 25.466 1.00 48.91 280 ASP A N 1
ATOM 2216 C CA . ASP A 1 280 ? -18.485 -64.063 26.203 1.00 48.91 280 ASP A CA 1
ATOM 2217 C C . ASP A 1 280 ? -17.472 -65.200 26.008 1.00 48.91 280 ASP A C 1
ATOM 2219 O O . ASP A 1 280 ? -17.479 -65.873 24.980 1.00 48.91 280 ASP A O 1
ATOM 2223 N N . THR A 1 281 ? -16.579 -65.436 26.974 1.00 42.72 281 THR A N 1
ATOM 2224 C CA . THR A 1 281 ? -15.756 -66.660 26.971 1.00 42.72 281 THR A CA 1
ATOM 2225 C C . THR A 1 281 ? -15.485 -67.190 28.377 1.00 42.72 281 THR A C 1
ATOM 2227 O O . THR A 1 281 ? -14.557 -66.750 29.054 1.00 42.72 281 THR A O 1
ATOM 2230 N N . SER A 1 282 ? -16.257 -68.204 28.778 1.00 40.19 282 SER A N 1
ATOM 2231 C CA . SER A 1 282 ? -15.761 -69.397 29.480 1.00 40.19 282 SER A CA 1
ATOM 2232 C C . SER A 1 282 ? -16.813 -70.508 29.413 1.00 40.19 282 SER A C 1
ATOM 2234 O O . SER A 1 282 ? -18.002 -70.273 29.629 1.00 40.19 282 SER A O 1
ATOM 2236 N N . THR A 1 283 ? -16.370 -71.725 29.108 1.00 50.66 283 THR A N 1
ATOM 2237 C CA . THR A 1 283 ? -17.183 -72.891 28.726 1.00 50.66 283 THR A CA 1
ATOM 2238 C C . THR A 1 283 ? -18.146 -73.406 29.797 1.00 50.66 283 THR A C 1
ATOM 2240 O O . THR A 1 283 ? -19.021 -74.191 29.457 1.00 50.66 283 THR A O 1
ATOM 2243 N N . ASN A 1 284 ? -18.058 -72.944 31.052 1.00 50.47 284 ASN A N 1
ATOM 2244 C CA . ASN A 1 284 ? -18.885 -73.465 32.151 1.00 50.47 284 ASN A CA 1
ATOM 2245 C C . ASN A 1 284 ? -19.642 -72.408 32.992 1.00 50.47 284 ASN A C 1
ATOM 2247 O O . ASN A 1 284 ? -20.331 -72.789 33.935 1.00 50.47 284 ASN A O 1
ATOM 2251 N N . LYS A 1 285 ? -19.573 -71.101 32.670 1.00 49.97 285 LYS A N 1
ATOM 2252 C CA . LYS A 1 285 ? -20.439 -70.033 33.237 1.00 49.97 285 LYS A CA 1
ATOM 2253 C C . LYS A 1 285 ? -20.303 -68.743 32.407 1.00 49.97 285 LYS A C 1
ATOM 2255 O O . LYS A 1 285 ? -19.195 -68.229 32.272 1.00 49.97 285 LYS A O 1
ATOM 2260 N N . LYS A 1 286 ? -21.416 -68.221 31.870 1.00 52.12 286 LYS A N 1
ATOM 2261 C CA . LYS A 1 286 ? -21.461 -66.960 31.103 1.00 52.12 286 LYS A CA 1
ATOM 2262 C C . LYS A 1 286 ? -21.366 -65.761 32.051 1.00 52.12 286 LYS A C 1
ATOM 2264 O O . LYS A 1 286 ? -22.343 -65.425 32.712 1.00 52.12 286 LYS A O 1
ATOM 2269 N N . ASP A 1 287 ? -20.190 -65.148 32.131 1.00 55.62 287 ASP A N 1
ATOM 2270 C CA . ASP A 1 287 ? -19.954 -63.904 32.865 1.00 55.62 287 ASP A CA 1
ATOM 2271 C C . ASP A 1 287 ? -19.525 -62.812 31.874 1.00 55.62 287 ASP A C 1
ATOM 2273 O O . ASP A 1 287 ? -18.483 -62.933 31.232 1.00 55.62 287 ASP A O 1
ATOM 2277 N N . LEU A 1 288 ? -20.299 -61.727 31.801 1.00 56.28 288 LEU A N 1
ATOM 2278 C CA . LEU A 1 288 ? -20.027 -60.567 30.947 1.00 56.28 288 LEU A CA 1
ATOM 2279 C C . LEU A 1 288 ? -18.733 -59.853 31.391 1.00 56.28 288 LEU A C 1
ATOM 2281 O O . LEU A 1 288 ? -18.599 -59.465 32.558 1.00 56.28 288 LEU A O 1
ATOM 2285 N N . ARG A 1 289 ? -17.775 -59.656 30.473 1.00 57.41 289 ARG A N 1
ATOM 2286 C CA . ARG A 1 289 ? -16.495 -58.963 30.730 1.00 57.41 289 ARG A CA 1
ATOM 2287 C C . ARG A 1 289 ? -16.232 -57.819 29.752 1.00 57.41 289 ARG A C 1
ATOM 2289 O O . ARG A 1 289 ? -16.510 -57.924 28.565 1.00 57.41 289 ARG A O 1
ATOM 2296 N N . CYS A 1 290 ? -15.669 -56.725 30.264 1.00 53.44 290 CYS A N 1
ATOM 2297 C CA . CYS A 1 290 ? -15.347 -55.529 29.484 1.00 53.44 290 CYS A CA 1
ATOM 2298 C C . CYS A 1 290 ? -14.163 -55.781 28.541 1.00 53.44 290 CYS A C 1
ATOM 2300 O O . CYS A 1 290 ? -13.095 -56.162 29.004 1.00 53.44 290 CYS A O 1
ATOM 2302 N N . VAL A 1 291 ? -14.297 -55.486 27.247 1.00 50.81 291 VAL A N 1
ATOM 2303 C CA . VAL A 1 291 ? -13.229 -55.745 26.257 1.00 50.81 291 VA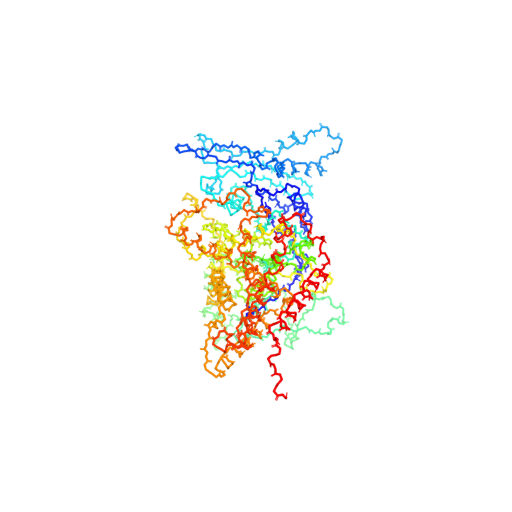L A CA 1
ATOM 2304 C C . VAL A 1 291 ? -11.966 -54.898 26.494 1.00 50.81 291 VAL A C 1
ATOM 2306 O O . VAL A 1 291 ? -10.859 -55.384 26.280 1.00 50.81 291 VAL A O 1
ATOM 2309 N N . SER A 1 292 ? -12.096 -53.665 26.999 1.00 50.94 292 SER A N 1
ATOM 2310 C CA . SER A 1 292 ? -10.944 -52.765 27.191 1.00 50.94 292 SER A CA 1
ATOM 2311 C C . SER A 1 292 ? -10.090 -53.075 28.423 1.00 50.94 292 SER A C 1
ATOM 2313 O O . SER A 1 292 ? -8.906 -52.758 28.433 1.00 50.94 292 SER A O 1
ATOM 2315 N N . CYS A 1 293 ? -10.665 -53.652 29.484 1.00 59.84 293 CYS A N 1
ATOM 2316 C CA . CYS A 1 293 ? -9.933 -53.899 30.740 1.00 59.84 293 CYS A CA 1
ATOM 2317 C C . CYS A 1 293 ? -10.149 -55.294 31.348 1.00 59.84 293 CYS A C 1
ATOM 2319 O O . CYS A 1 293 ? -9.627 -55.587 32.420 1.00 59.84 293 CYS A O 1
ATOM 2321 N N . ASN A 1 294 ? -10.933 -56.150 30.689 1.00 59.41 294 ASN A N 1
ATOM 2322 C CA . ASN A 1 294 ? -11.247 -57.536 31.053 1.00 59.41 294 ASN A CA 1
ATOM 2323 C C . ASN A 1 294 ? -11.869 -57.754 32.453 1.00 59.41 294 ASN A C 1
ATOM 2325 O O . ASN A 1 294 ? -11.924 -58.879 32.967 1.00 59.41 294 ASN A O 1
ATOM 2329 N N . SER A 1 295 ? -12.358 -56.685 33.088 1.00 67.06 295 SER A N 1
ATOM 2330 C CA . SER A 1 295 ? -13.047 -56.748 34.381 1.00 67.06 295 SER A CA 1
ATOM 2331 C C . SER A 1 295 ? -14.513 -57.181 34.224 1.00 67.06 295 SER A C 1
ATOM 2333 O O . SER A 1 295 ? -15.119 -57.012 33.161 1.00 67.06 295 SER A O 1
ATOM 2335 N N . LYS A 1 296 ? -15.075 -57.793 35.278 1.00 64.06 296 LYS A N 1
ATOM 2336 C CA . LYS A 1 296 ? -16.455 -58.306 35.284 1.00 64.06 296 LYS A CA 1
ATOM 2337 C C . LYS A 1 296 ? -17.450 -57.145 35.251 1.00 64.06 296 LYS A C 1
ATOM 2339 O O . LYS A 1 296 ? -17.367 -56.225 36.066 1.00 64.06 296 LYS A O 1
ATOM 2344 N N . VAL A 1 297 ? -18.377 -57.210 34.305 1.00 61.22 297 VAL A N 1
ATOM 2345 C CA . VAL A 1 297 ? -19.449 -56.233 34.116 1.00 61.22 297 VAL A CA 1
ATOM 2346 C C . VAL A 1 297 ? -20.605 -56.603 35.043 1.00 61.22 297 VAL A C 1
ATOM 2348 O O . VAL A 1 297 ? -20.888 -57.784 35.252 1.00 61.22 297 VAL A O 1
ATOM 2351 N N . ASP A 1 298 ? -21.232 -55.605 35.665 1.00 60.59 298 ASP A N 1
ATOM 2352 C CA . ASP A 1 298 ? -22.398 -55.847 36.514 1.00 60.59 298 ASP A CA 1
ATOM 2353 C C . ASP A 1 298 ? -23.653 -56.182 35.688 1.00 60.59 298 ASP A C 1
ATOM 2355 O O . ASP A 1 298 ? -23.665 -56.080 34.461 1.00 60.59 298 ASP A O 1
ATOM 2359 N N . SER A 1 299 ? -24.730 -56.596 36.362 1.00 52.28 299 SER A N 1
ATOM 2360 C CA . SER A 1 299 ? -26.008 -56.950 35.721 1.00 52.28 299 SER A CA 1
ATOM 2361 C C . SER A 1 299 ? -26.644 -55.802 34.932 1.00 52.28 299 SER A C 1
ATOM 2363 O O . SER A 1 299 ? -27.569 -56.037 34.164 1.00 52.28 299 SER A O 1
ATOM 2365 N N . ASN A 1 300 ? -26.151 -54.575 35.116 1.00 51.00 300 ASN A N 1
ATOM 2366 C CA . ASN A 1 300 ? -26.613 -53.386 34.414 1.00 51.00 300 ASN A CA 1
ATOM 2367 C C . ASN A 1 300 ? -25.734 -53.059 33.199 1.00 51.00 300 ASN A C 1
ATOM 2369 O O . ASN A 1 300 ? -25.907 -51.997 32.608 1.00 51.00 300 ASN A O 1
ATOM 2373 N N . GLY A 1 301 ? -24.777 -53.919 32.834 1.00 50.91 301 GLY A N 1
ATOM 2374 C CA . GLY A 1 301 ? -23.945 -53.739 31.646 1.00 50.91 301 GLY A CA 1
ATOM 2375 C C . GLY A 1 301 ? -22.856 -52.671 31.795 1.00 50.91 301 GLY A C 1
ATOM 2376 O O . GLY A 1 301 ? -22.321 -52.214 30.787 1.00 50.91 301 GLY A O 1
ATOM 2377 N N . VAL A 1 302 ? -22.511 -52.247 33.020 1.00 52.88 302 VAL A N 1
ATOM 2378 C CA . VAL A 1 302 ? -21.541 -51.165 33.251 1.00 52.88 302 VAL A CA 1
ATOM 2379 C C . VAL A 1 302 ? -20.246 -51.689 33.875 1.00 52.88 302 VAL A C 1
ATOM 2381 O O . VAL A 1 302 ? -20.221 -52.317 34.933 1.00 52.88 302 VAL A O 1
ATOM 2384 N N . CYS A 1 303 ? -19.116 -51.382 33.234 1.00 53.41 303 CYS A N 1
ATOM 2385 C CA . CYS A 1 303 ? -17.794 -51.670 33.777 1.00 53.41 303 CYS A CA 1
ATOM 2386 C C . CYS A 1 303 ? -17.396 -50.612 34.822 1.00 53.41 303 CYS A C 1
ATOM 2388 O O . CYS A 1 303 ? -16.992 -49.496 34.480 1.00 53.41 303 CYS A O 1
ATOM 2390 N N . LYS A 1 304 ? -17.447 -50.967 36.113 1.00 60.41 304 LYS A N 1
ATOM 2391 C CA . LYS A 1 304 ? -17.112 -50.052 37.225 1.00 60.41 304 LYS A CA 1
ATOM 2392 C C . LYS A 1 304 ? -15.686 -49.488 37.169 1.00 60.41 304 LYS A C 1
ATOM 2394 O O . LYS A 1 304 ? -15.462 -48.387 37.667 1.00 60.41 304 LYS A O 1
ATOM 2399 N N . GLN A 1 305 ? -14.737 -50.209 36.571 1.00 57.84 305 GLN A N 1
ATOM 2400 C CA . GLN A 1 305 ? -13.332 -49.796 36.514 1.00 57.84 305 GLN A CA 1
ATOM 2401 C C . GLN A 1 305 ? -13.090 -48.695 35.470 1.00 57.84 305 GLN A C 1
ATOM 2403 O O . GLN A 1 305 ? -12.565 -47.642 35.816 1.00 57.84 305 GLN A O 1
ATOM 2408 N N . CYS A 1 306 ? -13.576 -48.871 34.237 1.00 55.91 306 CYS A N 1
ATOM 2409 C CA . CYS A 1 306 ? -13.583 -47.818 33.212 1.00 55.91 306 CYS A CA 1
ATOM 2410 C C . CYS A 1 306 ? -14.440 -46.607 33.608 1.00 55.91 306 CYS A C 1
ATOM 2412 O O . CYS A 1 306 ? -14.055 -45.477 33.336 1.00 55.91 306 CYS A O 1
ATOM 2414 N N . ARG A 1 307 ? -15.566 -46.816 34.307 1.00 52.09 307 ARG A N 1
ATOM 2415 C CA . ARG A 1 307 ? -16.409 -45.707 34.783 1.00 52.09 307 ARG A CA 1
ATOM 2416 C C . ARG A 1 307 ? -15.668 -44.785 35.757 1.00 52.09 307 ARG A C 1
ATOM 2418 O O . ARG A 1 307 ? -15.845 -43.577 35.691 1.00 52.09 307 ARG A O 1
ATOM 2425 N N . LYS A 1 308 ? -14.816 -45.330 36.633 1.00 50.19 308 LYS A N 1
ATOM 2426 C CA . LYS A 1 308 ? -14.016 -44.521 37.569 1.00 50.19 308 LYS A CA 1
ATOM 2427 C C . LYS A 1 308 ? -12.943 -43.668 36.884 1.00 50.19 308 LYS A C 1
ATOM 2429 O O . LYS A 1 308 ? -12.591 -42.637 37.439 1.00 50.19 308 LYS A O 1
ATOM 2434 N N . ALA A 1 309 ? -12.450 -44.067 35.710 1.00 48.84 309 ALA A N 1
ATOM 2435 C CA . ALA A 1 309 ? -11.443 -43.307 34.963 1.00 48.84 309 ALA A CA 1
ATOM 2436 C C . ALA A 1 309 ? -12.016 -42.076 34.230 1.00 48.84 309 ALA A C 1
ATOM 2438 O O . ALA A 1 309 ? -11.250 -41.211 33.827 1.00 48.84 309 ALA A O 1
ATOM 2439 N N . HIS A 1 310 ? -13.344 -41.986 34.082 1.00 41.44 310 HIS A N 1
ATOM 2440 C CA . HIS A 1 310 ? -14.038 -40.936 33.323 1.00 41.44 310 HIS A CA 1
ATOM 2441 C C . HIS A 1 310 ? -14.925 -40.024 34.190 1.00 41.44 310 HIS A C 1
ATOM 2443 O O . HIS A 1 310 ? -15.930 -39.500 33.714 1.00 41.44 310 HIS A O 1
ATOM 2449 N N . HIS A 1 311 ? -14.601 -39.831 35.471 1.00 37.06 311 HIS A N 1
ATOM 2450 C CA . HIS A 1 311 ? -15.343 -38.883 36.307 1.00 37.06 311 HIS A CA 1
ATOM 2451 C C . HIS A 1 311 ? -14.694 -37.486 36.308 1.00 37.06 311 HIS A C 1
ATOM 2453 O O . HIS A 1 311 ? -13.573 -37.351 36.789 1.00 37.06 311 HIS A O 1
ATOM 2459 N N . ALA A 1 312 ? -15.488 -36.501 35.843 1.00 35.78 312 ALA A N 1
ATOM 2460 C CA . ALA A 1 312 ? -15.247 -35.053 35.670 1.00 35.78 312 ALA A CA 1
ATOM 2461 C C . ALA A 1 312 ? -14.305 -34.738 34.486 1.00 35.78 312 ALA A C 1
ATOM 2463 O O . ALA A 1 312 ? -13.117 -34.985 34.587 1.00 35.78 312 ALA A O 1
ATOM 2464 N N . GLU A 1 313 ? -14.747 -34.312 33.295 1.00 36.09 313 GLU A N 1
ATOM 2465 C CA . GLU A 1 313 ? -15.431 -33.032 33.011 1.00 36.09 313 GLU A CA 1
ATOM 2466 C C . GLU A 1 313 ? -16.263 -33.022 31.693 1.00 36.09 313 GLU A C 1
ATOM 2468 O O . GLU A 1 313 ? -16.791 -31.984 31.317 1.00 36.09 313 GLU A O 1
ATOM 2473 N N . ASP A 1 314 ? -16.460 -34.145 30.993 1.00 36.25 314 ASP A N 1
ATOM 2474 C CA . ASP A 1 314 ? -16.912 -34.122 29.578 1.00 36.25 314 ASP A CA 1
ATOM 2475 C C . ASP A 1 314 ? -18.361 -34.593 29.306 1.00 36.25 314 ASP A C 1
ATOM 2477 O O . ASP A 1 314 ? -18.615 -35.293 28.325 1.00 36.25 314 ASP A O 1
ATOM 2481 N N . LEU A 1 315 ? -19.343 -34.260 30.153 1.00 30.61 315 LEU A N 1
ATOM 2482 C CA . LEU A 1 315 ? -20.737 -34.716 29.942 1.00 30.61 315 LEU A CA 1
ATOM 2483 C C . LEU A 1 315 ? -21.785 -33.624 29.669 1.00 30.61 315 LEU A C 1
ATOM 2485 O O . LEU A 1 315 ? -22.925 -33.986 29.387 1.00 30.61 315 LEU A O 1
ATOM 2489 N N . ASP A 1 316 ? -21.403 -32.343 29.627 1.00 28.44 316 ASP A N 1
ATOM 2490 C CA . ASP A 1 316 ? -22.306 -31.242 29.227 1.00 28.44 316 ASP A CA 1
ATOM 2491 C C . ASP A 1 316 ? -22.126 -30.763 27.774 1.00 28.44 316 ASP A C 1
ATOM 2493 O O . ASP A 1 316 ? -22.887 -29.925 27.299 1.00 28.44 316 ASP A O 1
ATOM 2497 N N . GLN A 1 317 ? -21.193 -31.328 27.002 1.00 32.09 317 GLN A N 1
ATOM 2498 C CA . GLN A 1 317 ? -21.105 -31.051 25.562 1.00 32.09 317 GLN A CA 1
ATOM 2499 C C . GLN A 1 317 ? -22.000 -32.012 24.774 1.00 32.09 317 GLN A C 1
ATOM 2501 O O . GLN A 1 317 ? -21.542 -32.863 24.009 1.00 32.09 317 GLN A O 1
ATOM 2506 N N . VAL A 1 318 ? -23.315 -31.870 24.951 1.00 29.22 318 VAL A N 1
ATOM 2507 C CA . VAL A 1 318 ? -24.263 -32.282 23.912 1.00 29.22 318 VAL A CA 1
ATOM 2508 C C . VAL A 1 318 ? -24.017 -31.361 22.723 1.00 29.22 318 VAL A C 1
ATOM 2510 O O . VAL A 1 318 ? -24.507 -30.245 22.697 1.00 29.22 318 VAL A O 1
ATOM 2513 N N . ALA A 1 319 ? -23.177 -31.834 21.803 1.00 32.19 319 ALA A N 1
ATOM 2514 C CA . ALA A 1 319 ? -23.061 -31.453 20.400 1.00 32.19 319 ALA A CA 1
ATOM 2515 C C . ALA A 1 319 ? -23.901 -30.234 19.959 1.00 32.19 319 ALA A C 1
ATOM 2517 O O . ALA A 1 319 ? -24.907 -30.387 19.267 1.00 32.19 319 ALA A O 1
ATOM 2518 N N . ASP A 1 320 ? -23.422 -29.028 20.269 1.00 34.47 320 ASP A N 1
ATOM 2519 C CA . ASP A 1 320 ? -23.614 -27.880 19.388 1.00 34.47 320 ASP A CA 1
ATOM 2520 C C . ASP A 1 320 ? -22.812 -28.196 18.120 1.00 34.47 320 ASP A C 1
ATOM 2522 O O . ASP A 1 320 ? -21.612 -27.928 18.022 1.00 34.47 320 ASP A O 1
ATOM 2526 N N . LEU A 1 321 ? -23.449 -28.863 17.158 1.00 42.06 321 LEU A N 1
ATOM 2527 C CA . LEU A 1 321 ? -22.919 -29.010 15.806 1.00 42.06 321 LEU A CA 1
ATOM 2528 C C . LEU A 1 321 ? -22.949 -27.625 15.148 1.00 42.06 321 LEU A C 1
ATOM 2530 O O . LEU A 1 321 ? -23.822 -27.324 14.339 1.00 42.06 321 LEU A O 1
ATOM 2534 N N . LYS A 1 322 ? -22.013 -26.744 15.518 1.00 51.66 322 LYS A N 1
ATOM 2535 C CA . LYS A 1 322 ? -21.747 -25.531 14.746 1.00 51.66 322 LYS A CA 1
ATOM 2536 C C . LYS A 1 322 ? -21.234 -25.979 13.381 1.00 51.66 322 LYS A C 1
ATOM 2538 O O . LYS A 1 322 ? -20.088 -26.396 13.261 1.00 51.66 322 LYS A O 1
ATOM 2543 N N . HIS A 1 323 ? -22.102 -25.914 12.373 1.00 61.78 323 HIS A N 1
ATOM 2544 C CA . HIS A 1 323 ? -21.786 -26.276 10.986 1.00 61.78 323 HIS A CA 1
ATOM 2545 C C . HIS A 1 323 ? -20.609 -25.472 10.408 1.00 61.78 323 HIS A C 1
ATOM 2547 O O . HIS A 1 323 ? -19.926 -25.941 9.501 1.00 61.78 323 HIS A O 1
ATOM 2553 N N . TYR A 1 324 ? -20.354 -24.284 10.965 1.00 73.88 324 TYR A N 1
ATOM 2554 C CA . TYR A 1 324 ? -19.196 -23.458 10.656 1.00 73.88 324 TYR A CA 1
ATOM 2555 C C . TYR A 1 324 ? -18.474 -23.082 11.943 1.00 73.88 324 TYR A C 1
ATOM 2557 O O . TYR A 1 324 ? -19.083 -22.565 12.882 1.00 73.88 324 TYR A O 1
ATOM 2565 N N . SER A 1 325 ? -17.164 -23.306 11.972 1.00 80.69 325 SER A N 1
ATOM 2566 C CA . SER A 1 325 ? -16.301 -22.860 13.064 1.00 80.69 325 SER A CA 1
ATOM 2567 C C . SER A 1 325 ? -15.273 -21.880 12.531 1.00 80.69 325 SER A C 1
ATOM 2569 O O . SER A 1 325 ? -14.569 -22.158 11.562 1.00 80.69 325 SER A O 1
ATOM 2571 N N . ASP A 1 326 ? -15.168 -20.730 13.183 1.00 85.31 326 ASP A N 1
ATOM 2572 C CA . ASP A 1 326 ? -14.102 -19.766 12.954 1.00 85.31 326 ASP A CA 1
ATOM 2573 C C . ASP A 1 326 ? -13.069 -19.776 14.086 1.00 85.31 326 ASP A C 1
ATOM 2575 O O . ASP A 1 326 ? -12.348 -18.797 14.287 1.00 85.31 326 ASP A O 1
ATOM 2579 N N . GLU A 1 327 ? -12.979 -20.862 14.851 1.00 84.31 327 GLU A N 1
ATOM 2580 C CA . GLU A 1 327 ? -11.955 -21.024 15.876 1.00 84.31 327 GLU A CA 1
ATOM 2581 C C . GLU A 1 327 ? -10.560 -21.204 15.259 1.00 84.31 327 GLU A C 1
ATOM 2583 O O . GLU A 1 327 ? -10.378 -21.827 14.214 1.00 84.31 327 GLU A O 1
ATOM 2588 N N . VAL A 1 328 ? -9.531 -20.701 15.947 1.00 85.88 328 VAL A N 1
ATOM 2589 C CA . VAL A 1 328 ? -8.135 -20.739 15.466 1.00 85.88 328 VAL A CA 1
ATOM 2590 C C . VAL A 1 328 ? -7.628 -22.168 15.235 1.00 85.88 328 VAL A C 1
ATOM 2592 O O . VAL A 1 328 ? -6.792 -22.384 14.354 1.00 85.88 328 VAL A O 1
ATOM 2595 N N . ARG A 1 329 ? -8.120 -23.142 16.016 1.00 80.25 329 ARG A N 1
ATOM 2596 C CA . ARG A 1 329 ? -7.757 -24.561 15.863 1.00 80.25 329 ARG A CA 1
ATOM 2597 C C . ARG A 1 329 ? -8.259 -25.158 14.548 1.00 80.25 329 ARG A C 1
ATOM 2599 O O . ARG A 1 329 ? -7.568 -26.003 13.986 1.00 80.25 329 ARG A O 1
ATOM 2606 N N . ASP A 1 330 ? -9.410 -24.689 14.073 1.00 80.31 330 ASP A N 1
ATOM 2607 C CA . ASP A 1 330 ? -10.064 -25.192 12.869 1.00 80.31 330 ASP A CA 1
ATOM 2608 C C . ASP A 1 330 ? -9.552 -24.418 11.655 1.00 80.31 330 ASP A C 1
ATOM 2610 O O . ASP A 1 330 ? -9.081 -25.006 10.681 1.00 80.31 330 ASP A O 1
ATOM 2614 N N . ASN A 1 331 ? -9.516 -23.084 11.752 1.00 86.56 331 ASN A N 1
ATOM 2615 C CA . ASN A 1 331 ? -9.062 -22.235 10.665 1.00 86.56 331 ASN A CA 1
ATOM 2616 C C . ASN A 1 331 ? -8.136 -21.093 11.119 1.00 86.56 331 ASN A C 1
ATOM 2618 O O . ASN A 1 331 ? -8.542 -19.982 11.464 1.00 86.56 331 ASN A O 1
ATOM 2622 N N . ALA A 1 332 ? -6.833 -21.356 11.015 1.00 90.81 332 ALA A N 1
ATOM 2623 C CA . ALA A 1 332 ? -5.747 -20.438 11.356 1.00 90.81 332 ALA A CA 1
ATOM 2624 C C . ALA A 1 332 ? -5.499 -19.312 10.322 1.00 90.81 332 ALA A C 1
ATOM 2626 O O . ALA A 1 332 ? -4.347 -18.930 10.090 1.00 90.81 332 ALA A O 1
ATOM 2627 N N . VAL A 1 333 ? -6.536 -18.783 9.666 1.00 93.62 333 VAL A N 1
ATOM 2628 C CA . VAL A 1 333 ? -6.411 -17.622 8.767 1.00 93.62 333 VAL A CA 1
ATOM 2629 C C . VAL A 1 333 ? -6.297 -16.341 9.587 1.00 93.62 333 VAL A C 1
ATOM 2631 O O . VAL A 1 333 ? -7.165 -16.025 10.402 1.00 93.62 333 VAL A O 1
ATOM 2634 N N . ALA A 1 334 ? -5.206 -15.605 9.366 1.00 96.19 334 ALA A N 1
ATOM 2635 C CA . ALA A 1 334 ? -4.993 -14.295 9.971 1.00 96.19 334 ALA A CA 1
ATOM 2636 C C . ALA A 1 334 ? -5.608 -13.170 9.153 1.00 96.19 334 ALA A C 1
ATOM 2638 O O . ALA A 1 334 ? -6.193 -12.266 9.738 1.00 96.19 334 ALA A O 1
ATOM 2639 N N . PHE A 1 335 ? -5.448 -13.192 7.830 1.00 97.62 335 PHE A N 1
ATOM 2640 C CA . PHE A 1 335 ? -6.024 -12.172 6.966 1.00 97.62 335 PHE A CA 1
ATOM 2641 C C . PHE A 1 335 ? -6.254 -12.666 5.545 1.00 97.62 335 PHE A C 1
ATOM 2643 O O . PHE A 1 335 ? -5.592 -13.596 5.072 1.00 97.62 335 PHE A O 1
ATOM 2650 N N . VAL A 1 336 ? -7.168 -11.976 4.869 1.00 96.62 336 VAL A N 1
ATOM 2651 C CA . VAL A 1 336 ? -7.451 -12.127 3.444 1.00 96.62 336 VAL A CA 1
ATOM 2652 C C . VAL A 1 336 ? -7.121 -10.807 2.765 1.00 96.62 336 VAL A C 1
ATOM 2654 O O . VAL A 1 336 ? -7.739 -9.783 3.051 1.00 96.62 336 VAL A O 1
ATOM 2657 N N . GLN A 1 337 ? -6.124 -10.825 1.883 1.00 97.19 337 GLN A N 1
ATOM 2658 C CA . GLN A 1 337 ? -5.753 -9.692 1.043 1.00 97.19 337 GLN A CA 1
ATOM 2659 C C . GLN A 1 337 ? -6.560 -9.727 -0.254 1.00 97.19 337 GLN A C 1
ATOM 2661 O O . GLN A 1 337 ? -6.612 -10.754 -0.928 1.00 97.19 337 GLN A O 1
ATOM 2666 N N . THR A 1 338 ? -7.109 -8.582 -0.647 1.00 95.00 338 THR A N 1
ATOM 2667 C CA . THR A 1 338 ? -7.748 -8.402 -1.958 1.00 95.00 338 THR A CA 1
ATOM 2668 C C . THR A 1 338 ? -6.900 -7.480 -2.849 1.00 95.00 338 THR A C 1
ATOM 2670 O O . THR A 1 338 ? -6.025 -6.772 -2.338 1.00 95.00 338 THR A O 1
ATOM 2673 N N . PRO A 1 339 ? -7.040 -7.519 -4.184 1.00 93.44 339 PRO A N 1
ATOM 2674 C CA . PRO A 1 339 ? -6.295 -6.633 -5.072 1.00 93.44 339 PRO A CA 1
ATOM 2675 C C . PRO A 1 339 ? -6.584 -5.154 -4.797 1.00 93.44 339 PRO A C 1
ATOM 2677 O O . PRO A 1 339 ? -7.669 -4.784 -4.351 1.00 93.44 339 PRO A O 1
ATOM 2680 N N . GLN A 1 340 ? -5.611 -4.303 -5.114 1.00 92.00 340 GLN A N 1
ATOM 2681 C CA . GLN A 1 340 ? -5.833 -2.863 -5.197 1.00 92.00 340 GLN A CA 1
ATOM 2682 C C . GLN A 1 340 ? -6.155 -2.517 -6.646 1.00 92.00 340 GLN A C 1
ATOM 2684 O O . GLN A 1 340 ? -5.272 -2.567 -7.505 1.00 92.00 340 GLN A O 1
ATOM 2689 N N . TYR A 1 341 ? -7.422 -2.214 -6.910 1.00 92.31 341 TYR A N 1
ATOM 2690 C CA . TYR A 1 341 ? -7.841 -1.610 -8.166 1.00 92.31 341 TYR A CA 1
ATOM 2691 C C . TYR A 1 341 ? -7.908 -0.100 -8.013 1.00 92.31 341 TYR A C 1
ATOM 2693 O O . TYR A 1 341 ? -7.941 0.432 -6.905 1.00 92.31 341 TYR A O 1
ATOM 2701 N N . PHE A 1 342 ? -7.940 0.585 -9.144 1.00 92.62 342 PHE A N 1
ATOM 2702 C CA . PHE A 1 342 ? -7.986 2.032 -9.204 1.00 92.62 342 PHE A CA 1
ATOM 2703 C C . PHE A 1 342 ? -9.074 2.454 -10.184 1.00 92.62 342 PHE A C 1
ATOM 2705 O O . PHE A 1 342 ? -9.273 1.792 -11.209 1.00 92.62 342 PHE A O 1
ATOM 2712 N N . ARG A 1 343 ? -9.757 3.554 -9.861 1.00 89.44 343 ARG A N 1
ATOM 2713 C CA . ARG A 1 343 ? -10.804 4.141 -10.705 1.00 89.44 343 ARG A CA 1
ATOM 2714 C C . ARG A 1 343 ? -10.232 4.584 -12.056 1.00 89.44 343 ARG A C 1
ATOM 2716 O O . ARG A 1 343 ? -9.037 4.872 -12.170 1.00 89.44 343 ARG A O 1
ATOM 2723 N N . ASP A 1 344 ? -11.076 4.614 -13.089 1.00 84.94 344 ASP A N 1
ATOM 2724 C CA . ASP A 1 344 ? -10.624 5.042 -14.416 1.00 84.94 344 ASP A CA 1
ATOM 2725 C C . ASP A 1 344 ? -10.134 6.495 -14.384 1.00 84.94 344 ASP A C 1
ATOM 2727 O O . ASP A 1 344 ? -10.721 7.361 -13.735 1.00 84.94 344 ASP A O 1
ATOM 2731 N N . CYS A 1 345 ? -9.022 6.753 -15.068 1.00 84.00 345 CYS A N 1
ATOM 2732 C CA . CYS A 1 345 ? -8.385 8.061 -15.090 1.00 84.00 345 CYS A CA 1
ATOM 2733 C C . CYS A 1 345 ? -7.581 8.257 -16.378 1.00 84.00 345 CYS A C 1
ATOM 2735 O O . CYS A 1 345 ? -7.235 7.307 -17.086 1.00 84.00 345 CYS A O 1
ATOM 2737 N N . VAL A 1 346 ? -7.202 9.507 -16.658 1.00 80.00 346 VAL A N 1
ATOM 2738 C CA . VAL A 1 346 ? -6.481 9.862 -17.891 1.00 80.00 346 VAL A CA 1
ATOM 2739 C C . VAL A 1 346 ? -5.165 9.086 -18.040 1.00 80.00 346 VAL A C 1
ATOM 2741 O O . VAL A 1 346 ? -4.817 8.688 -19.150 1.00 80.00 346 VAL A O 1
ATOM 2744 N N . GLN A 1 347 ? -4.449 8.808 -16.942 1.00 83.19 347 GLN A N 1
ATOM 2745 C CA . GLN A 1 347 ? -3.205 8.028 -16.998 1.00 83.19 347 GLN A CA 1
ATOM 2746 C C . GLN A 1 347 ? -3.439 6.582 -17.472 1.00 83.19 347 GLN A C 1
ATOM 2748 O O . GLN A 1 347 ? -2.602 6.034 -18.190 1.00 83.19 347 GLN A O 1
ATOM 2753 N N . PHE A 1 348 ? -4.580 5.967 -17.140 1.00 85.00 348 PHE A N 1
ATOM 2754 C CA . PHE A 1 348 ? -4.940 4.647 -17.668 1.00 85.00 348 PHE A CA 1
ATOM 2755 C C . PHE A 1 348 ? -5.343 4.695 -19.138 1.00 85.00 348 PHE A C 1
ATOM 2757 O O . PHE A 1 348 ? -4.965 3.799 -19.891 1.00 85.00 348 PHE A O 1
ATOM 2764 N N . GLN A 1 349 ? -6.010 5.764 -19.572 1.00 81.38 349 GLN A N 1
ATOM 2765 C CA . GLN A 1 349 ? -6.394 5.957 -20.974 1.00 81.38 349 GLN A CA 1
ATOM 2766 C C . GLN A 1 349 ? -5.176 6.114 -21.901 1.00 81.38 349 GLN A C 1
ATOM 2768 O O . GLN A 1 349 ? -5.204 5.649 -23.038 1.00 81.38 349 GLN A O 1
ATOM 2773 N N . ILE A 1 350 ? -4.070 6.689 -21.411 1.00 77.62 350 ILE A N 1
ATOM 2774 C CA . ILE A 1 350 ? -2.786 6.755 -22.141 1.00 77.62 350 ILE A CA 1
ATOM 2775 C C . ILE A 1 350 ? -1.899 5.509 -21.937 1.00 77.62 350 ILE A C 1
ATOM 2777 O O . ILE A 1 350 ? -0.744 5.482 -22.371 1.00 77.62 350 ILE A O 1
ATOM 2781 N N . GLY A 1 351 ? -2.435 4.464 -21.301 1.00 81.88 351 GLY A N 1
ATOM 2782 C CA . GLY A 1 351 ? -1.820 3.144 -21.202 1.00 81.88 351 GLY A CA 1
ATOM 2783 C C . GLY A 1 351 ? -0.956 2.892 -19.965 1.00 81.88 351 GLY A C 1
ATOM 2784 O O . GLY A 1 351 ? -0.082 2.040 -20.052 1.00 81.88 351 GLY A O 1
ATOM 2785 N N . ASP A 1 352 ? -1.170 3.597 -18.852 1.00 88.62 352 ASP A N 1
ATOM 2786 C CA . ASP A 1 352 ? -0.456 3.435 -17.568 1.00 88.62 352 ASP A CA 1
ATOM 2787 C C . ASP A 1 352 ? 1.090 3.526 -17.655 1.00 88.62 352 ASP A C 1
ATOM 2789 O O . ASP A 1 352 ? 1.796 2.562 -17.336 1.00 88.62 352 ASP A O 1
ATOM 2793 N N . PRO A 1 353 ? 1.668 4.674 -18.071 1.00 86.38 353 PRO A N 1
ATOM 2794 C CA . PRO A 1 353 ? 3.118 4.809 -18.271 1.00 86.38 353 PRO A CA 1
ATOM 2795 C C . PRO A 1 353 ? 3.966 4.608 -17.006 1.00 86.38 353 PRO A C 1
ATOM 2797 O O . PRO A 1 353 ? 5.176 4.400 -17.099 1.00 86.38 353 PRO A O 1
ATOM 2800 N N . LEU A 1 354 ? 3.345 4.694 -15.826 1.00 89.81 354 LEU A N 1
ATOM 2801 C CA . LEU A 1 354 ? 3.991 4.543 -14.521 1.00 89.81 354 LEU A CA 1
ATOM 2802 C C . LEU A 1 354 ? 3.693 3.183 -13.863 1.00 89.81 354 LEU A C 1
ATOM 2804 O O . LEU A 1 354 ? 4.247 2.885 -12.798 1.00 89.81 354 LEU A O 1
ATOM 2808 N N . GLY A 1 355 ? 2.886 2.330 -14.499 1.00 90.44 355 GLY A N 1
ATOM 2809 C CA . GLY A 1 355 ? 2.582 0.975 -14.039 1.00 90.44 355 GLY A CA 1
ATOM 2810 C C . GLY A 1 355 ? 1.866 0.934 -12.686 1.00 90.44 355 GLY A C 1
ATOM 2811 O O . GLY A 1 355 ? 2.221 0.115 -11.829 1.00 90.44 355 GLY A O 1
ATOM 2812 N N . HIS A 1 356 ? 0.901 1.828 -12.462 1.00 90.56 356 HIS A N 1
ATOM 2813 C CA . HIS A 1 356 ? 0.112 1.930 -11.231 1.00 90.56 356 HIS A CA 1
ATOM 2814 C C . HIS A 1 356 ? -0.666 0.656 -10.919 1.00 90.56 356 HIS A C 1
ATOM 2816 O O . HIS A 1 356 ? -0.665 0.226 -9.767 1.00 90.56 356 HIS A O 1
ATOM 2822 N N . ARG A 1 357 ? -1.231 -0.016 -11.936 1.00 87.94 357 ARG A N 1
ATOM 2823 C CA . ARG A 1 357 ? -1.997 -1.269 -11.757 1.00 87.94 357 ARG A CA 1
ATOM 2824 C C . ARG A 1 357 ? -1.199 -2.364 -11.058 1.00 87.94 357 ARG A C 1
ATOM 2826 O O . ARG A 1 357 ? -1.765 -3.213 -10.378 1.00 87.94 357 ARG A O 1
ATOM 2833 N N . ASN A 1 358 ? 0.125 -2.361 -11.240 1.00 89.12 358 ASN A N 1
ATOM 2834 C CA . ASN A 1 358 ? 1.035 -3.339 -10.649 1.00 89.12 358 ASN A CA 1
ATOM 2835 C C . ASN A 1 358 ? 0.571 -4.799 -10.877 1.00 89.12 358 ASN A C 1
ATOM 2837 O O . ASN A 1 358 ? 0.715 -5.650 -9.995 1.00 89.12 358 ASN A O 1
ATOM 2841 N N . ALA A 1 359 ? 0.013 -5.089 -12.060 1.00 87.06 359 ALA A N 1
ATOM 2842 C CA . ALA A 1 359 ? -0.692 -6.339 -12.350 1.00 87.06 359 ALA A CA 1
ATOM 2843 C C . ALA A 1 359 ? 0.198 -7.581 -12.177 1.00 87.06 359 ALA A C 1
ATOM 2845 O O . ALA A 1 359 ? -0.242 -8.589 -11.643 1.00 87.06 359 ALA A O 1
ATOM 2846 N N . THR A 1 360 ? 1.498 -7.512 -12.493 1.00 89.00 360 THR A N 1
ATOM 2847 C CA . THR A 1 360 ? 2.432 -8.623 -12.217 1.00 89.00 360 THR A CA 1
ATOM 2848 C C . THR A 1 360 ? 2.438 -9.021 -10.733 1.00 89.00 360 THR A C 1
ATOM 2850 O O . THR A 1 360 ? 2.540 -10.203 -10.395 1.00 89.00 360 THR A O 1
ATOM 2853 N N . PHE A 1 361 ? 2.320 -8.048 -9.824 1.00 91.38 361 PHE A N 1
ATOM 2854 C CA . PHE A 1 361 ? 2.283 -8.314 -8.390 1.00 91.38 361 PHE A CA 1
ATOM 2855 C C . PHE A 1 361 ? 0.946 -8.919 -7.954 1.00 91.38 361 PHE A C 1
ATOM 2857 O O . PHE A 1 361 ? 0.950 -9.982 -7.332 1.00 91.38 361 PHE A O 1
ATOM 2864 N N . TYR A 1 362 ? -0.175 -8.279 -8.292 1.00 91.56 362 TYR A N 1
ATOM 2865 C CA . TYR A 1 362 ? -1.503 -8.723 -7.862 1.00 91.56 362 TYR A CA 1
ATOM 2866 C C . TYR A 1 362 ? -1.978 -9.990 -8.595 1.00 91.56 362 TYR A C 1
ATOM 2868 O O . TYR A 1 362 ? -2.538 -10.891 -7.977 1.00 91.56 362 TYR A O 1
ATOM 2876 N N . ASP A 1 363 ? -1.668 -10.146 -9.877 1.00 88.06 363 ASP A N 1
ATOM 2877 C CA . ASP A 1 363 ? -2.248 -11.203 -10.711 1.00 88.06 363 ASP A CA 1
ATOM 2878 C C . ASP A 1 363 ? -1.410 -12.475 -10.748 1.00 88.06 363 ASP A C 1
ATOM 2880 O O . ASP A 1 363 ? -1.959 -13.576 -10.873 1.00 88.06 363 ASP A O 1
ATOM 2884 N N . ALA A 1 364 ? -0.088 -12.359 -10.613 1.00 88.00 364 ALA A N 1
ATOM 2885 C CA . ALA A 1 364 ? 0.825 -13.499 -10.707 1.00 88.00 364 ALA A CA 1
ATOM 2886 C C . ALA A 1 364 ? 1.588 -13.777 -9.403 1.00 88.00 364 ALA A C 1
ATOM 2888 O O . ALA A 1 364 ? 1.680 -14.926 -8.954 1.00 88.00 364 ALA A O 1
ATOM 2889 N N . ILE A 1 365 ? 2.170 -12.752 -8.770 1.00 90.19 365 ILE A N 1
ATOM 2890 C CA . ILE A 1 365 ? 2.999 -12.960 -7.572 1.00 90.19 365 ILE A CA 1
ATOM 2891 C C . ILE A 1 365 ? 2.134 -13.314 -6.360 1.00 90.19 365 ILE A C 1
ATOM 2893 O O . ILE A 1 365 ? 2.422 -14.327 -5.721 1.00 90.19 365 ILE A O 1
ATOM 2897 N N . GLN A 1 366 ? 1.091 -12.534 -6.063 1.00 91.38 366 GLN A N 1
ATOM 2898 C CA . GLN A 1 366 ? 0.203 -12.754 -4.914 1.00 91.38 366 GLN A CA 1
ATOM 2899 C C . GLN A 1 366 ? -0.525 -14.097 -5.006 1.00 91.38 366 GLN A C 1
ATOM 2901 O O . GLN A 1 366 ? -0.459 -14.890 -4.071 1.00 91.38 366 GLN A O 1
ATOM 2906 N N . THR A 1 367 ? -1.103 -14.421 -6.165 1.00 87.88 367 THR A N 1
ATOM 2907 C CA . THR A 1 367 ? -1.734 -15.731 -6.426 1.00 87.88 367 THR A CA 1
ATOM 2908 C C . THR A 1 367 ? -0.748 -16.889 -6.244 1.00 87.88 367 THR A C 1
ATOM 2910 O O . THR A 1 367 ? -1.087 -17.950 -5.720 1.00 87.88 367 THR A O 1
ATOM 2913 N N . GLY A 1 368 ? 0.516 -16.687 -6.627 1.00 86.56 368 GLY A N 1
ATOM 2914 C CA . GLY A 1 368 ? 1.585 -17.657 -6.423 1.00 86.56 368 GLY A CA 1
ATOM 2915 C C . GLY A 1 368 ? 2.104 -17.765 -4.983 1.00 86.56 368 GLY A C 1
ATOM 2916 O O . GLY A 1 368 ? 2.680 -18.801 -4.654 1.00 86.56 368 GLY A O 1
ATOM 2917 N N . GLN A 1 369 ? 1.972 -16.719 -4.165 1.00 90.50 369 GLN A N 1
ATOM 2918 C CA . GLN A 1 369 ? 2.290 -16.729 -2.731 1.00 90.50 369 GLN A CA 1
ATOM 2919 C C . GLN A 1 369 ? 1.148 -17.343 -1.914 1.00 90.50 369 GLN A C 1
ATOM 2921 O O . GLN A 1 369 ? 1.398 -18.073 -0.956 1.00 90.50 369 GLN A O 1
ATOM 2926 N N . ASP A 1 370 ? -0.093 -17.114 -2.334 1.00 89.00 370 ASP A N 1
ATOM 2927 C CA . ASP A 1 370 ? -1.295 -17.682 -1.729 1.00 89.00 370 ASP A CA 1
ATOM 2928 C C . ASP A 1 370 ? -1.296 -19.215 -1.724 1.00 89.00 370 ASP A C 1
ATOM 2930 O O . ASP A 1 370 ? -1.695 -19.826 -0.740 1.00 89.00 370 ASP A O 1
ATOM 2934 N N . GLY A 1 371 ? -0.723 -19.871 -2.740 1.00 85.62 371 GLY A N 1
ATOM 2935 C CA . GLY A 1 371 ? -0.573 -21.333 -2.724 1.00 85.62 371 GLY A CA 1
ATOM 2936 C C . GLY A 1 371 ? 0.350 -21.900 -1.640 1.00 85.62 371 GLY A C 1
ATOM 2937 O O . GLY A 1 371 ? 0.389 -23.123 -1.448 1.00 85.62 371 GLY A O 1
ATOM 2938 N N . TYR A 1 372 ? 1.079 -21.029 -0.941 1.00 88.56 372 TYR A N 1
ATOM 2939 C CA . TYR A 1 372 ? 1.895 -21.326 0.239 1.00 88.56 372 TYR A CA 1
ATOM 2940 C C . TYR A 1 372 ? 1.346 -20.647 1.511 1.00 88.56 372 TYR A C 1
ATOM 2942 O O . TYR A 1 372 ? 2.087 -20.486 2.492 1.00 88.56 372 TYR A O 1
ATOM 2950 N N . ASP A 1 373 ? 0.078 -20.217 1.470 1.00 90.38 373 ASP A N 1
ATOM 2951 C CA . ASP A 1 373 ? -0.644 -19.510 2.531 1.00 90.38 373 ASP A CA 1
ATOM 2952 C C . ASP A 1 373 ? 0.174 -18.338 3.097 1.00 90.38 373 ASP A C 1
ATOM 2954 O O . ASP A 1 373 ? 0.282 -18.145 4.312 1.00 90.38 373 ASP A O 1
ATOM 2958 N N . CYS A 1 374 ? 0.878 -17.620 2.216 1.00 92.00 374 CYS A N 1
ATOM 2959 C CA . CYS A 1 374 ? 1.798 -16.539 2.568 1.00 92.00 374 CYS A CA 1
ATOM 2960 C C . CYS A 1 374 ? 1.591 -15.288 1.713 1.00 92.00 374 CYS A C 1
ATOM 2962 O O . CYS A 1 374 ? 2.569 -14.630 1.345 1.00 92.00 374 CYS A O 1
ATOM 2964 N N . ALA A 1 375 ? 0.336 -14.985 1.370 1.00 93.38 375 ALA A N 1
ATOM 2965 C CA . ALA A 1 375 ? -0.007 -13.744 0.689 1.00 93.38 375 ALA A CA 1
ATOM 2966 C C . ALA A 1 375 ? 0.590 -12.532 1.427 1.00 93.38 375 ALA A C 1
ATOM 2968 O O . ALA A 1 375 ? 0.679 -12.500 2.658 1.00 93.38 375 ALA A O 1
ATOM 2969 N N . THR A 1 376 ? 1.041 -11.536 0.670 1.00 93.88 376 THR A N 1
ATOM 2970 C CA . THR A 1 376 ? 1.653 -10.335 1.244 1.00 93.88 376 THR A CA 1
ATOM 2971 C C . THR A 1 376 ? 0.567 -9.325 1.608 1.00 93.88 376 THR A C 1
ATOM 2973 O O . THR A 1 376 ? -0.230 -8.964 0.744 1.00 93.88 376 THR A O 1
ATOM 2976 N N . PHE A 1 377 ? 0.569 -8.817 2.845 1.00 96.00 377 PHE A N 1
ATOM 2977 C CA . PHE A 1 377 ? -0.260 -7.664 3.208 1.00 96.00 377 PHE A CA 1
ATOM 2978 C C . PHE A 1 377 ? 0.284 -6.404 2.522 1.00 96.00 377 PHE A C 1
ATOM 2980 O O . PHE A 1 377 ? 1.456 -6.064 2.697 1.00 96.00 377 PHE A O 1
ATOM 2987 N N . ALA A 1 378 ? -0.560 -5.748 1.726 1.00 93.62 378 ALA A N 1
ATOM 2988 C CA . ALA A 1 378 ? -0.213 -4.601 0.885 1.00 93.62 378 ALA A CA 1
ATOM 2989 C C . ALA A 1 378 ? -0.642 -3.245 1.484 1.00 93.62 378 ALA A C 1
ATOM 2991 O O . ALA A 1 378 ? -0.678 -2.246 0.772 1.00 93.62 378 ALA A O 1
ATOM 2992 N N . GLY A 1 379 ? -1.015 -3.218 2.768 1.00 92.69 379 GLY A N 1
ATOM 2993 C CA . GLY A 1 379 ? -1.305 -1.989 3.515 1.00 92.69 379 GLY A CA 1
ATOM 2994 C C . GLY A 1 379 ? -2.764 -1.529 3.492 1.00 92.69 379 GLY A C 1
ATOM 2995 O O . GLY A 1 379 ? -3.142 -0.741 4.354 1.00 92.69 379 GLY A O 1
ATOM 2996 N N . THR A 1 380 ? -3.587 -2.052 2.583 1.00 95.62 380 THR A N 1
ATOM 2997 C CA . THR A 1 380 ? -5.024 -1.749 2.445 1.00 95.62 380 THR A CA 1
ATOM 2998 C C . THR A 1 380 ? -5.774 -2.947 1.852 1.00 95.62 380 THR A C 1
ATOM 3000 O O . THR A 1 380 ? -5.148 -3.930 1.435 1.00 95.62 380 THR A O 1
ATOM 3003 N N . ASN A 1 381 ? -7.102 -2.859 1.784 1.00 96.38 381 ASN A N 1
ATOM 3004 C CA . ASN A 1 381 ? -8.016 -3.812 1.152 1.00 96.38 381 ASN A CA 1
ATOM 3005 C C . ASN A 1 381 ? -7.856 -5.230 1.717 1.00 96.38 381 ASN A C 1
ATOM 3007 O O . ASN A 1 381 ? -7.843 -6.226 0.983 1.00 96.38 381 ASN A O 1
ATOM 3011 N N . ALA A 1 382 ? -7.689 -5.314 3.035 1.00 97.50 382 ALA A N 1
ATOM 3012 C CA . ALA A 1 382 ? -7.520 -6.570 3.742 1.00 97.50 382 ALA A CA 1
ATOM 3013 C C . ALA A 1 382 ? -8.409 -6.620 4.982 1.00 97.50 382 ALA A C 1
ATOM 3015 O O . ALA A 1 382 ? -8.503 -5.647 5.731 1.00 97.50 382 ALA A O 1
ATOM 3016 N N . ILE A 1 383 ? -9.015 -7.784 5.198 1.00 97.94 383 ILE A N 1
ATOM 3017 C CA . ILE A 1 383 ? -9.724 -8.126 6.428 1.00 97.94 383 ILE A CA 1
ATOM 3018 C C . ILE A 1 383 ? -8.823 -9.013 7.286 1.00 97.94 383 ILE A C 1
ATOM 3020 O O . ILE A 1 383 ? -8.220 -9.965 6.790 1.00 97.94 383 ILE A O 1
ATOM 3024 N N . PHE A 1 384 ? -8.715 -8.689 8.567 1.00 98.19 384 PHE A N 1
ATOM 3025 C CA . PHE A 1 384 ? -7.898 -9.366 9.563 1.00 98.19 384 PHE A CA 1
ATOM 3026 C C . PHE A 1 384 ? -8.774 -9.990 10.635 1.00 98.19 384 PHE A C 1
ATOM 3028 O O . PHE A 1 384 ? -9.733 -9.382 11.098 1.00 98.19 384 PHE A O 1
ATOM 3035 N N . ARG A 1 385 ? -8.369 -11.156 11.125 1.00 96.62 385 ARG A N 1
ATOM 3036 C CA . ARG A 1 385 ? -8.789 -11.669 12.426 1.00 96.62 385 ARG A CA 1
ATOM 3037 C C . ARG A 1 385 ? -8.114 -10.846 13.527 1.00 96.62 385 ARG A C 1
ATOM 3039 O O . ARG A 1 385 ? -6.884 -10.745 13.557 1.00 96.62 385 ARG A O 1
ATOM 3046 N N . ARG A 1 386 ? -8.900 -10.305 14.462 1.00 95.88 386 ARG A N 1
ATOM 3047 C CA . ARG A 1 386 ? -8.417 -9.496 15.599 1.00 95.88 386 ARG A CA 1
ATOM 3048 C C . ARG A 1 386 ? -7.377 -10.236 16.441 1.00 95.88 386 ARG A C 1
ATOM 3050 O O . ARG A 1 386 ? -6.289 -9.714 16.673 1.00 95.88 386 ARG A O 1
ATOM 3057 N N . GLU A 1 387 ? -7.663 -11.493 16.781 1.00 94.81 387 GLU A N 1
ATOM 3058 C CA . GLU A 1 387 ? -6.772 -12.370 17.557 1.00 94.81 387 GLU A CA 1
ATOM 3059 C C . GLU A 1 387 ? -5.395 -12.533 16.896 1.00 94.81 387 GLU A C 1
ATOM 3061 O O . GLU A 1 387 ? -4.364 -12.564 17.568 1.00 94.81 387 GLU A O 1
ATOM 3066 N N . ALA A 1 388 ? -5.347 -12.586 15.562 1.00 96.00 388 ALA A N 1
ATOM 3067 C CA . ALA A 1 388 ? -4.087 -12.701 14.843 1.00 96.00 3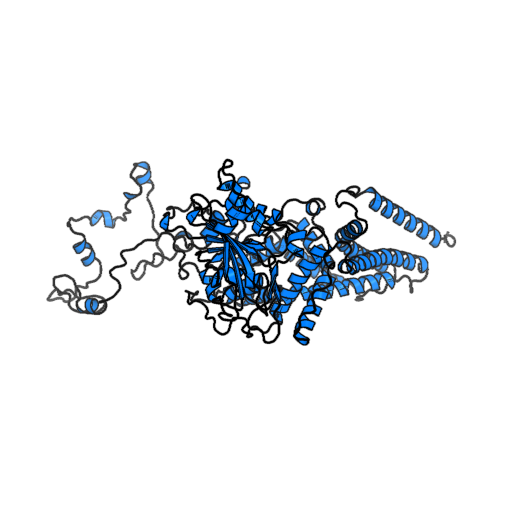88 ALA A CA 1
ATOM 3068 C C . ALA A 1 388 ? -3.236 -11.435 15.009 1.00 96.00 388 ALA A C 1
ATOM 3070 O O . ALA A 1 388 ? -2.049 -11.535 15.329 1.00 96.00 388 ALA A O 1
ATOM 3071 N N . LEU A 1 389 ? -3.838 -10.248 14.876 1.00 95.94 389 LEU A N 1
ATOM 3072 C CA . LEU A 1 389 ? -3.153 -8.983 15.152 1.00 95.94 389 LEU A CA 1
ATOM 3073 C C . LEU A 1 389 ? -2.694 -8.906 16.613 1.00 95.94 389 LEU A C 1
ATOM 3075 O O . LEU A 1 389 ? -1.547 -8.543 16.872 1.00 95.94 389 LEU A O 1
ATOM 3079 N N . ASP A 1 390 ? -3.529 -9.304 17.567 1.00 95.44 390 ASP A N 1
ATOM 3080 C CA . ASP A 1 390 ? -3.179 -9.288 18.992 1.00 95.44 390 ASP A CA 1
ATOM 3081 C C . ASP A 1 390 ? -1.980 -10.183 19.319 1.00 95.44 390 ASP A C 1
ATOM 3083 O O . ASP A 1 390 ? -1.095 -9.767 20.073 1.00 95.44 390 ASP A O 1
ATOM 3087 N N . SER A 1 391 ? -1.870 -11.347 18.668 1.00 94.94 391 SER A N 1
ATOM 3088 C CA . SER A 1 391 ? -0.764 -12.293 18.881 1.00 94.94 391 SER A CA 1
ATOM 3089 C C . SER A 1 391 ? 0.624 -11.688 18.608 1.00 94.94 391 SER A C 1
ATOM 3091 O O . SER A 1 391 ? 1.607 -11.987 19.300 1.00 94.94 391 SER A O 1
ATOM 3093 N N . ILE A 1 392 ? 0.711 -10.764 17.645 1.00 93.94 392 ILE A N 1
ATOM 3094 C CA . ILE A 1 392 ? 1.947 -10.051 17.288 1.00 93.94 392 ILE A CA 1
ATOM 3095 C C . ILE A 1 392 ? 2.047 -8.658 17.925 1.00 93.94 392 ILE A C 1
ATOM 3097 O O . ILE A 1 392 ? 3.087 -8.009 17.803 1.00 93.94 392 ILE A O 1
ATOM 3101 N N . GLY A 1 393 ? 1.022 -8.211 18.654 1.00 93.25 393 GLY A N 1
ATOM 3102 C CA . GLY A 1 393 ? 0.951 -6.869 19.235 1.00 93.25 393 GLY A CA 1
ATOM 3103 C C . GLY A 1 393 ? 0.558 -5.781 18.231 1.00 93.25 393 GLY A C 1
ATOM 3104 O O . GLY A 1 393 ? 1.027 -4.648 18.334 1.00 93.25 393 GLY A O 1
ATOM 3105 N N . GLY A 1 394 ? -0.290 -6.116 17.262 1.00 94.75 394 GLY A N 1
ATOM 3106 C CA . GLY A 1 394 ? -0.792 -5.227 16.218 1.00 94.75 394 GLY A CA 1
ATOM 3107 C C . GLY A 1 394 ? 0.142 -5.083 15.017 1.00 94.75 394 GLY A C 1
ATOM 3108 O O . GLY A 1 394 ? 0.999 -5.932 14.752 1.00 94.75 394 GLY A O 1
ATOM 3109 N N . ILE A 1 395 ? -0.025 -3.985 14.282 1.00 96.06 395 ILE A N 1
ATOM 3110 C CA . ILE A 1 395 ? 0.818 -3.633 13.137 1.00 96.06 395 ILE A CA 1
ATOM 3111 C C . ILE A 1 395 ? 2.249 -3.381 13.621 1.00 96.06 395 ILE A C 1
ATOM 3113 O O . ILE A 1 395 ? 2.480 -2.701 14.624 1.00 96.06 395 ILE A O 1
ATOM 3117 N N . GLN A 1 396 ? 3.218 -3.962 12.920 1.00 94.31 396 GLN A N 1
ATOM 3118 C CA . GLN A 1 396 ? 4.617 -3.988 13.336 1.00 94.31 396 GLN A CA 1
ATOM 3119 C C . GLN A 1 396 ? 5.352 -2.687 13.006 1.00 94.31 396 GLN A C 1
ATOM 3121 O O . GLN A 1 396 ? 5.113 -2.064 11.979 1.00 94.31 396 GLN A O 1
ATOM 3126 N N . TYR A 1 397 ? 6.310 -2.303 13.850 1.00 92.19 397 TYR A N 1
ATOM 3127 C CA . TYR A 1 397 ? 7.114 -1.090 13.666 1.00 92.19 397 TYR A CA 1
ATOM 3128 C C . TYR A 1 397 ? 8.520 -1.377 13.124 1.00 92.19 397 TYR A C 1
ATOM 3130 O O . TYR A 1 397 ? 8.991 -2.514 13.119 1.00 92.19 397 TYR A O 1
ATOM 3138 N N . GLY A 1 398 ? 9.222 -0.307 12.734 1.00 84.25 398 GLY A N 1
ATOM 3139 C CA . GLY A 1 398 ? 10.663 -0.318 12.450 1.00 84.25 398 GLY A CA 1
ATOM 3140 C C . GLY A 1 398 ? 11.049 -0.268 10.970 1.00 84.25 398 GLY A C 1
ATOM 3141 O O . GLY A 1 398 ? 12.237 -0.148 10.673 1.00 84.25 398 GLY A O 1
ATOM 3142 N N . SER A 1 399 ? 10.076 -0.311 10.058 1.00 87.88 399 SER A N 1
ATOM 3143 C CA . SER A 1 399 ? 10.261 -0.074 8.624 1.00 87.88 399 SER A CA 1
ATOM 3144 C C . SER A 1 399 ? 9.143 0.822 8.086 1.00 87.88 399 SER A C 1
ATOM 3146 O O . SER A 1 399 ? 8.050 0.815 8.640 1.00 87.88 399 SER A O 1
ATOM 3148 N N . LEU A 1 400 ? 9.414 1.548 6.993 1.00 86.50 400 LEU A N 1
ATOM 3149 C CA . LEU A 1 400 ? 8.420 2.313 6.221 1.00 86.50 400 LEU A CA 1
ATOM 3150 C C . LEU A 1 400 ? 7.392 1.439 5.479 1.00 86.50 400 LEU A C 1
ATOM 3152 O O . LEU A 1 400 ? 6.473 1.970 4.864 1.00 86.50 400 LEU A O 1
ATOM 3156 N N . THR A 1 401 ? 7.613 0.125 5.441 1.00 89.56 401 THR A N 1
ATOM 3157 C CA . THR A 1 401 ? 6.668 -0.876 4.923 1.00 89.56 401 THR A CA 1
ATOM 3158 C C . THR A 1 401 ? 6.262 -1.795 6.073 1.00 89.56 401 THR A C 1
ATOM 3160 O O . THR A 1 401 ? 6.627 -2.978 6.114 1.00 89.56 401 THR A O 1
ATOM 3163 N N . GLU A 1 402 ? 5.609 -1.213 7.082 1.00 91.06 402 GLU A N 1
ATOM 3164 C CA . GLU A 1 402 ? 5.075 -1.921 8.253 1.00 91.06 402 GLU A CA 1
ATOM 3165 C C . GLU A 1 402 ? 4.097 -3.042 7.888 1.00 91.06 402 GLU A C 1
ATOM 3167 O O . GLU A 1 402 ? 4.037 -4.078 8.551 1.00 91.06 402 GLU A O 1
ATOM 3172 N N . ASP A 1 403 ? 3.345 -2.834 6.815 1.00 93.44 403 ASP A N 1
ATOM 3173 C CA . ASP A 1 403 ? 2.297 -3.685 6.283 1.00 93.44 403 ASP A CA 1
ATOM 3174 C C . ASP A 1 403 ? 2.844 -5.074 5.968 1.00 93.44 403 ASP A C 1
ATOM 3176 O O . ASP A 1 403 ? 2.493 -6.085 6.585 1.00 93.44 403 ASP A O 1
ATOM 3180 N N . ARG A 1 404 ? 3.838 -5.120 5.096 1.00 92.56 404 ARG A N 1
ATOM 3181 C CA . ARG A 1 404 ? 4.496 -6.349 4.717 1.00 92.56 404 ARG A CA 1
ATOM 3182 C C . ARG A 1 404 ? 5.145 -7.036 5.906 1.00 92.56 404 ARG A C 1
ATOM 3184 O O . ARG A 1 404 ? 5.072 -8.261 6.023 1.00 92.56 404 ARG A O 1
ATOM 3191 N N . TYR A 1 405 ? 5.823 -6.267 6.758 1.00 94.38 405 TYR A N 1
ATOM 3192 C CA . TYR A 1 405 ? 6.496 -6.834 7.920 1.00 94.38 405 TYR A CA 1
ATOM 3193 C C . TYR A 1 405 ? 5.485 -7.473 8.882 1.00 94.38 405 TYR A C 1
ATOM 3195 O O . TYR A 1 405 ? 5.736 -8.560 9.399 1.00 94.38 405 TYR A O 1
ATOM 3203 N N . THR A 1 406 ? 4.303 -6.873 9.031 1.00 95.69 406 THR A N 1
ATOM 3204 C CA . THR A 1 406 ? 3.173 -7.433 9.784 1.00 95.69 406 THR A CA 1
ATOM 3205 C C . THR A 1 406 ? 2.720 -8.766 9.195 1.00 95.69 406 THR A C 1
ATOM 3207 O O . THR A 1 406 ? 2.700 -9.769 9.909 1.00 95.69 406 THR A O 1
ATOM 3210 N N . GLY A 1 407 ? 2.449 -8.821 7.885 1.00 94.56 407 GLY A N 1
ATOM 3211 C CA . GLY A 1 407 ? 2.052 -10.065 7.214 1.00 94.56 407 GLY A CA 1
ATOM 3212 C C . GLY A 1 407 ? 3.095 -11.179 7.366 1.00 94.56 407 GLY A C 1
ATOM 3213 O O . GLY A 1 407 ? 2.760 -12.338 7.623 1.00 94.56 407 GLY A O 1
ATOM 3214 N N . GLN A 1 408 ? 4.380 -10.822 7.303 1.00 92.19 408 GLN A N 1
ATOM 3215 C CA . GLN A 1 408 ? 5.473 -11.757 7.545 1.00 92.19 408 GLN A CA 1
ATOM 3216 C C . GLN A 1 408 ? 5.487 -12.287 8.984 1.00 92.19 408 GLN A C 1
ATOM 3218 O O . GLN A 1 408 ? 5.697 -13.486 9.172 1.00 92.19 408 GLN A O 1
ATOM 3223 N N . GLN A 1 409 ? 5.320 -11.426 9.990 1.00 93.38 409 GLN A N 1
ATOM 3224 C CA . GLN A 1 409 ? 5.343 -11.848 11.393 1.00 93.38 409 GLN A CA 1
ATOM 3225 C C . GLN A 1 409 ? 4.186 -12.797 11.712 1.00 93.38 409 GLN A C 1
ATOM 3227 O O . GLN A 1 409 ? 4.407 -13.825 12.352 1.00 93.38 409 GLN A O 1
ATOM 3232 N N . LEU A 1 410 ? 2.995 -12.532 11.170 1.00 94.88 410 LEU A N 1
ATOM 3233 C CA . LEU A 1 410 ? 1.852 -13.449 11.255 1.00 94.88 410 LEU A CA 1
ATOM 3234 C C . LEU A 1 410 ? 2.201 -14.816 10.655 1.00 94.88 410 LEU A C 1
ATOM 3236 O O . LEU A 1 410 ? 2.095 -15.849 11.318 1.00 94.88 410 LEU A O 1
ATOM 3240 N N . CYS A 1 411 ? 2.730 -14.813 9.431 1.00 93.31 411 CYS A N 1
ATOM 3241 C CA . CYS A 1 411 ? 3.172 -16.021 8.741 1.00 93.31 411 CYS A CA 1
ATOM 3242 C C . CYS A 1 411 ? 4.282 -16.783 9.484 1.00 93.31 411 CYS A C 1
ATOM 3244 O O . CYS A 1 411 ? 4.375 -18.005 9.342 1.00 93.31 411 CYS A O 1
ATOM 3246 N N . ALA A 1 412 ? 5.147 -16.085 10.226 1.00 90.75 412 ALA A N 1
ATOM 3247 C CA . ALA A 1 412 ? 6.214 -16.676 11.032 1.00 90.75 412 ALA A CA 1
ATOM 3248 C C . ALA A 1 412 ? 5.689 -17.301 12.336 1.00 90.75 412 ALA A C 1
ATOM 3250 O O . ALA A 1 412 ? 6.266 -18.284 12.803 1.00 90.75 412 ALA A O 1
ATOM 3251 N N . MET A 1 413 ? 4.587 -16.772 12.878 1.00 90.00 413 MET A N 1
ATOM 3252 C CA . MET A 1 413 ? 3.856 -17.341 14.017 1.00 90.00 413 MET A CA 1
ATOM 3253 C C . MET A 1 413 ? 2.958 -18.532 13.648 1.00 90.00 413 MET A C 1
ATOM 3255 O O . MET A 1 413 ? 2.394 -19.153 14.538 1.00 90.00 413 MET A O 1
ATOM 3259 N N . GLY A 1 414 ? 2.850 -18.887 12.363 1.00 90.50 414 GLY A N 1
ATOM 3260 C CA . GLY A 1 414 ? 2.058 -20.033 11.899 1.00 90.50 414 GLY A CA 1
ATOM 3261 C C . GLY A 1 414 ? 0.682 -19.672 11.340 1.00 90.50 414 GLY A C 1
ATOM 3262 O O . GLY A 1 414 ? -0.019 -20.555 10.857 1.00 90.50 414 GLY A O 1
ATOM 3263 N N . TRP A 1 415 ? 0.311 -18.390 11.331 1.00 94.19 415 TRP A N 1
ATOM 3264 C CA . TRP A 1 415 ? -0.940 -17.945 10.725 1.00 94.19 415 TRP A CA 1
ATOM 3265 C C . TRP A 1 415 ? -0.906 -18.006 9.196 1.00 94.19 415 TRP A C 1
ATOM 3267 O O . TRP A 1 415 ? 0.095 -17.634 8.575 1.00 94.19 415 TRP A O 1
ATOM 3277 N N . LYS A 1 416 ? -2.027 -18.409 8.592 1.00 93.50 416 LYS A N 1
ATOM 3278 C CA . LYS A 1 416 ? -2.251 -18.423 7.142 1.00 93.50 416 LYS A CA 1
ATOM 3279 C C . LYS A 1 416 ? -2.623 -17.022 6.648 1.00 93.50 416 LYS A C 1
ATOM 3281 O O . LYS A 1 416 ? -3.484 -16.363 7.230 1.00 93.50 416 LYS A O 1
ATOM 3286 N N . ALA A 1 417 ? -1.991 -16.587 5.564 1.00 94.69 417 ALA A N 1
ATOM 3287 C CA . ALA A 1 417 ? -2.319 -15.351 4.859 1.00 94.69 417 ALA A CA 1
ATOM 3288 C C . ALA A 1 417 ? -2.841 -15.692 3.464 1.00 94.69 417 ALA A C 1
ATOM 3290 O O . ALA A 1 417 ? -2.106 -16.296 2.674 1.00 94.69 417 ALA A O 1
ATOM 3291 N N . LEU A 1 418 ? -4.087 -15.316 3.177 1.00 93.75 418 LEU A N 1
ATOM 3292 C CA . LEU A 1 418 ? -4.758 -15.673 1.930 1.00 93.75 418 LEU A CA 1
ATOM 3293 C C . LEU A 1 418 ? -4.861 -14.484 0.982 1.00 93.75 418 LEU A C 1
ATOM 3295 O O . LEU A 1 418 ? -4.876 -13.329 1.409 1.00 93.75 418 LEU A O 1
ATOM 3299 N N . TYR A 1 419 ? -4.968 -14.781 -0.308 1.00 93.50 419 TYR A N 1
ATOM 3300 C CA . TYR A 1 419 ? -5.256 -13.802 -1.349 1.00 93.50 419 TYR A CA 1
ATOM 3301 C C . TYR A 1 419 ? -6.549 -14.169 -2.075 1.00 93.50 419 TYR A C 1
ATOM 3303 O O . TYR A 1 419 ? -6.726 -15.322 -2.467 1.00 93.50 419 TYR A O 1
ATOM 3311 N N . PHE A 1 420 ? -7.441 -13.198 -2.265 1.00 90.94 420 PHE A N 1
ATOM 3312 C CA . PHE A 1 420 ? -8.752 -13.431 -2.864 1.00 90.94 420 PHE A CA 1
ATOM 3313 C C . PHE A 1 420 ? -9.083 -12.423 -3.966 1.00 90.94 420 PHE A C 1
ATOM 3315 O O . PHE A 1 420 ? -8.910 -11.219 -3.797 1.00 90.94 420 PHE A O 1
ATOM 3322 N N . ARG A 1 421 ? -9.574 -12.942 -5.096 1.00 87.31 421 ARG A N 1
ATOM 3323 C CA . ARG A 1 421 ? -9.741 -12.257 -6.384 1.00 87.31 421 ARG A CA 1
ATOM 3324 C C . ARG A 1 421 ? -11.146 -12.473 -6.943 1.00 87.31 421 ARG A C 1
ATOM 3326 O O . ARG A 1 421 ? -11.347 -13.320 -7.811 1.00 87.31 421 ARG A O 1
ATOM 3333 N N . LYS A 1 422 ? -12.133 -11.713 -6.462 1.00 85.06 422 LYS A N 1
ATOM 3334 C CA . LYS A 1 422 ? -13.514 -11.870 -6.949 1.00 85.06 422 LYS A CA 1
ATOM 3335 C C . LYS A 1 422 ? -13.706 -11.394 -8.397 1.00 85.06 422 LYS A C 1
ATOM 3337 O O . LYS A 1 422 ? -14.576 -11.896 -9.098 1.00 85.06 422 LYS A O 1
ATOM 3342 N N . ASP A 1 423 ? -12.849 -10.505 -8.883 1.00 81.56 423 ASP A N 1
ATOM 3343 C CA . ASP A 1 423 ? -12.828 -9.990 -10.258 1.00 81.56 423 ASP A CA 1
ATOM 3344 C C . ASP A 1 423 ? -12.530 -11.063 -11.318 1.00 81.56 423 ASP A C 1
ATOM 3346 O O . ASP A 1 423 ? -12.754 -10.845 -12.505 1.00 81.56 423 ASP A O 1
ATOM 3350 N N . PHE A 1 424 ? -12.004 -12.217 -10.907 1.00 73.94 424 PHE A N 1
ATOM 3351 C CA . PHE A 1 424 ? -11.628 -13.306 -11.805 1.00 73.94 424 PHE A CA 1
ATOM 3352 C C . PHE A 1 424 ? -12.465 -14.575 -11.579 1.00 73.94 424 PHE A C 1
ATOM 3354 O O . PHE A 1 424 ? -12.299 -15.564 -12.296 1.00 73.94 424 PHE A O 1
ATOM 3361 N N . GLU A 1 425 ? -13.360 -14.564 -10.591 1.00 66.00 425 GLU A N 1
ATOM 3362 C CA . GLU A 1 425 ? -14.088 -15.742 -10.127 1.00 66.00 425 GLU A CA 1
ATOM 3363 C C . GLU A 1 425 ? -15.597 -15.649 -10.353 1.00 66.00 425 GLU A C 1
ATOM 3365 O O . GLU A 1 425 ? -16.229 -14.631 -10.067 1.00 66.00 425 GLU A O 1
ATOM 3370 N N . GLY A 1 426 ? -16.175 -16.765 -10.798 1.00 66.00 426 GLY A N 1
ATOM 3371 C CA . GLY A 1 426 ? -17.577 -16.858 -11.197 1.00 66.00 426 GLY A CA 1
ATOM 3372 C C . GLY A 1 426 ? -17.803 -16.482 -12.661 1.00 66.00 426 GLY A C 1
ATOM 3373 O O . GLY A 1 426 ? -16.858 -16.311 -13.453 1.00 66.00 426 GLY A O 1
ATOM 3374 N N . GLU A 1 427 ? -19.078 -16.380 -13.022 1.00 68.75 427 GLU A N 1
ATOM 3375 C CA . GLU A 1 427 ? -19.498 -15.912 -14.339 1.00 68.75 427 GLU A CA 1
ATOM 3376 C C . GLU A 1 427 ? -19.067 -14.459 -14.567 1.00 68.75 427 GLU A C 1
ATOM 3378 O O . GLU A 1 427 ? -18.840 -13.701 -13.625 1.00 68.75 427 GLU A O 1
ATOM 3383 N N . ALA A 1 428 ? -18.916 -14.053 -15.831 1.00 74.00 428 ALA A N 1
ATOM 3384 C CA . ALA A 1 428 ? -18.427 -12.712 -16.160 1.00 74.00 428 ALA A CA 1
ATOM 3385 C C . ALA A 1 428 ? -19.296 -11.588 -15.561 1.00 74.00 428 ALA A C 1
ATOM 3387 O O . ALA A 1 428 ? -18.767 -10.534 -15.223 1.00 74.00 428 ALA A O 1
ATOM 3388 N N . SER A 1 429 ? -20.595 -11.843 -15.393 1.00 73.88 429 SER A N 1
ATOM 3389 C CA . SER A 1 429 ? -21.586 -10.967 -14.757 1.00 73.88 429 SER A CA 1
ATOM 3390 C C . SER A 1 429 ? -21.406 -10.807 -13.242 1.00 73.88 429 SER A C 1
ATOM 3392 O O . SER A 1 429 ? -21.843 -9.805 -12.686 1.00 73.88 429 SER A O 1
ATOM 3394 N N . GLU A 1 430 ? -20.760 -11.759 -12.565 1.00 74.56 430 GLU A N 1
ATOM 3395 C CA . GLU A 1 430 ? -20.593 -11.777 -11.101 1.00 74.56 430 GLU A CA 1
ATOM 3396 C C . GLU A 1 430 ? -19.209 -11.304 -10.636 1.00 74.56 430 GLU A C 1
ATOM 3398 O O . GLU A 1 430 ? -18.916 -11.257 -9.435 1.00 74.56 430 GLU A O 1
ATOM 3403 N N . ARG A 1 431 ? -18.325 -10.988 -11.585 1.00 84.44 431 ARG A N 1
ATOM 3404 C CA . ARG A 1 431 ? -16.971 -10.514 -11.308 1.00 84.44 431 ARG A CA 1
ATOM 3405 C C . ARG A 1 431 ? -17.025 -9.084 -10.804 1.00 84.44 431 ARG A C 1
ATOM 3407 O O . ARG A 1 431 ? -17.360 -8.165 -11.545 1.00 84.44 431 ARG A O 1
ATOM 3414 N N . ILE A 1 432 ? -16.640 -8.900 -9.547 1.00 88.62 432 ILE A N 1
ATOM 3415 C CA . ILE A 1 432 ? -16.637 -7.592 -8.892 1.00 88.62 432 ILE A CA 1
ATOM 3416 C C . ILE A 1 432 ? -15.243 -7.232 -8.388 1.00 88.62 432 ILE A C 1
ATOM 3418 O O . ILE A 1 432 ? -14.506 -8.073 -7.868 1.00 88.62 432 ILE A O 1
ATOM 3422 N N . ARG A 1 433 ? -14.895 -5.951 -8.509 1.00 92.25 433 ARG A N 1
ATOM 3423 C CA . ARG A 1 433 ? -13.734 -5.368 -7.835 1.00 92.25 433 ARG A CA 1
ATOM 3424 C C . ARG A 1 433 ? -14.152 -5.045 -6.409 1.00 92.25 433 ARG A C 1
ATOM 3426 O O . ARG A 1 433 ? -15.121 -4.326 -6.202 1.00 92.25 433 ARG A O 1
ATOM 3433 N N . LEU A 1 434 ? -13.464 -5.627 -5.431 1.00 93.56 434 LEU A N 1
ATOM 3434 C CA . LEU A 1 434 ? -13.879 -5.513 -4.031 1.00 93.56 434 LEU A CA 1
ATOM 3435 C C . LEU A 1 434 ? -13.567 -4.142 -3.435 1.00 93.56 434 LEU A C 1
ATOM 3437 O O . LEU A 1 434 ? -14.277 -3.718 -2.536 1.00 93.56 434 LEU A O 1
ATOM 3441 N N . ALA A 1 435 ? -12.546 -3.448 -3.925 1.00 94.12 435 ALA A N 1
ATOM 3442 C CA . ALA A 1 435 ? -12.259 -2.074 -3.543 1.00 94.12 435 ALA A CA 1
ATOM 3443 C C . ALA A 1 435 ? -11.523 -1.356 -4.678 1.00 94.12 435 ALA A C 1
ATOM 3445 O O . ALA A 1 435 ? -10.725 -1.981 -5.387 1.00 94.12 435 ALA A O 1
ATOM 3446 N N . GLU A 1 436 ? -11.783 -0.060 -4.832 1.00 94.56 436 GLU A N 1
ATOM 3447 C CA . GLU A 1 436 ? -11.156 0.794 -5.842 1.00 94.56 436 GLU A CA 1
ATOM 3448 C C . GLU A 1 436 ? -10.638 2.088 -5.211 1.00 94.56 436 GLU A C 1
ATOM 3450 O O . GLU A 1 436 ? -11.337 2.728 -4.430 1.00 94.56 436 GLU A O 1
ATOM 3455 N N . GLY A 1 437 ? -9.403 2.455 -5.555 1.00 93.31 437 GLY A N 1
ATOM 3456 C CA . GLY A 1 437 ? -8.719 3.634 -5.033 1.00 93.31 437 GLY A CA 1
ATOM 3457 C C . GLY A 1 437 ? -8.393 4.695 -6.076 1.00 93.31 437 GLY A C 1
ATOM 3458 O O . GLY A 1 437 ? -8.837 4.625 -7.231 1.00 93.31 437 GLY A O 1
ATOM 3459 N N . LEU A 1 438 ? -7.567 5.660 -5.673 1.00 91.44 438 LEU A N 1
ATOM 3460 C CA . LEU A 1 438 ? -6.993 6.678 -6.545 1.00 91.44 438 LEU A CA 1
ATOM 3461 C C . LEU A 1 438 ? -5.514 6.386 -6.825 1.00 91.44 438 LEU A C 1
ATOM 3463 O O . LEU A 1 438 ? -4.828 5.677 -6.090 1.00 91.44 438 LEU A O 1
ATOM 3467 N N . ILE A 1 439 ? -5.013 6.915 -7.939 1.00 90.69 439 ILE A N 1
ATOM 3468 C CA . ILE A 1 439 ? -3.586 6.861 -8.272 1.00 90.69 439 ILE A CA 1
ATOM 3469 C C . ILE A 1 439 ? -2.920 8.201 -7.947 1.00 90.69 439 ILE A C 1
ATOM 3471 O O . ILE A 1 439 ? -3.593 9.231 -7.924 1.00 90.69 439 ILE A O 1
ATOM 3475 N N . PRO A 1 440 ? -1.587 8.239 -7.781 1.00 88.06 440 PRO A N 1
ATOM 3476 C CA . PRO A 1 440 ? -0.872 9.505 -7.721 1.00 88.06 440 PRO A CA 1
ATOM 3477 C C . PRO A 1 440 ? -1.104 10.357 -8.983 1.00 88.06 440 PRO A C 1
ATOM 3479 O O . PRO A 1 440 ? -0.943 9.886 -10.110 1.00 88.06 440 PRO A O 1
ATOM 3482 N N . GLU A 1 441 ? -1.420 11.638 -8.798 1.00 80.50 441 GLU A N 1
ATOM 3483 C CA . GLU A 1 441 ? -1.785 12.550 -9.896 1.00 80.50 441 GLU A CA 1
ATOM 3484 C C . GLU A 1 441 ? -0.623 12.913 -10.838 1.00 80.50 441 GLU A C 1
ATOM 3486 O O . GLU A 1 441 ? -0.835 13.316 -11.987 1.00 80.50 441 GLU A O 1
ATOM 3491 N N . ASN A 1 442 ? 0.613 12.807 -10.342 1.00 85.00 442 ASN A N 1
ATOM 3492 C CA . ASN A 1 442 ? 1.820 13.253 -11.034 1.00 85.00 442 ASN A CA 1
ATOM 3493 C C . ASN A 1 442 ? 2.997 12.268 -10.905 1.00 85.00 442 ASN A C 1
ATOM 3495 O O . ASN A 1 442 ? 3.034 11.397 -10.020 1.00 85.00 442 ASN A O 1
ATOM 3499 N N . VAL A 1 443 ? 3.982 12.408 -11.797 1.00 88.00 443 VAL A N 1
ATOM 3500 C CA . VAL A 1 443 ? 5.166 11.541 -11.875 1.00 88.00 443 VAL A CA 1
ATOM 3501 C C . VAL A 1 443 ? 5.959 11.603 -10.569 1.00 88.00 443 VAL A C 1
ATOM 3503 O O . VAL A 1 443 ? 6.284 10.557 -10.005 1.00 88.00 443 VAL A O 1
ATOM 3506 N N . ALA A 1 444 ? 6.218 12.797 -10.030 1.00 87.62 444 ALA A N 1
ATOM 3507 C CA . ALA A 1 444 ? 6.968 12.968 -8.785 1.00 87.62 444 ALA A CA 1
ATOM 3508 C C . ALA A 1 444 ? 6.349 12.209 -7.593 1.00 87.62 444 ALA A C 1
ATOM 3510 O O . ALA A 1 444 ? 7.057 11.523 -6.849 1.00 87.62 444 ALA A O 1
ATOM 3511 N N . SER A 1 445 ? 5.025 12.271 -7.428 1.00 87.12 445 SER A N 1
ATOM 3512 C CA . SER A 1 445 ? 4.297 11.546 -6.376 1.00 87.12 445 SER A CA 1
ATOM 3513 C C . SER A 1 445 ? 4.386 10.033 -6.564 1.00 87.12 445 SER A C 1
ATOM 3515 O O . SER A 1 445 ? 4.595 9.299 -5.593 1.00 87.12 445 SER A O 1
ATOM 3517 N N . SER A 1 446 ? 4.334 9.571 -7.814 1.00 90.38 446 SER A N 1
ATOM 3518 C CA . SER A 1 446 ? 4.503 8.160 -8.178 1.00 90.38 446 SER A CA 1
ATOM 3519 C C . SER A 1 446 ? 5.909 7.648 -7.840 1.00 90.38 446 SER A C 1
ATOM 3521 O O . SER A 1 446 ? 6.072 6.609 -7.192 1.00 90.38 446 SER A O 1
ATOM 3523 N N . LEU A 1 447 ? 6.949 8.416 -8.197 1.00 91.62 447 LEU A N 1
ATOM 3524 C CA . LEU A 1 447 ? 8.339 8.118 -7.840 1.00 91.62 447 LEU A CA 1
ATOM 3525 C C . LEU A 1 447 ? 8.517 8.099 -6.315 1.00 91.62 447 LEU A C 1
ATOM 3527 O O . LEU A 1 447 ? 9.140 7.181 -5.777 1.00 91.62 447 LEU A O 1
ATOM 3531 N N . ALA A 1 448 ? 7.942 9.066 -5.596 1.00 89.38 448 ALA A N 1
ATOM 3532 C CA . ALA A 1 448 ? 8.020 9.138 -4.139 1.00 89.38 448 ALA A CA 1
ATOM 3533 C C . ALA A 1 448 ? 7.347 7.937 -3.452 1.00 89.38 448 ALA A C 1
ATOM 3535 O O . ALA A 1 448 ? 7.887 7.400 -2.477 1.00 89.38 448 ALA A O 1
ATOM 3536 N N . GLN A 1 449 ? 6.199 7.485 -3.964 1.00 89.31 449 GLN A N 1
ATOM 3537 C CA . GLN A 1 449 ? 5.505 6.293 -3.474 1.00 89.31 449 GLN A CA 1
ATOM 3538 C C . GLN A 1 449 ? 6.374 5.039 -3.662 1.00 89.31 449 GLN A C 1
ATOM 3540 O O . GLN A 1 449 ? 6.685 4.349 -2.687 1.00 89.31 449 GLN A O 1
ATOM 3545 N N . ARG A 1 450 ? 6.875 4.795 -4.881 1.00 91.81 450 ARG A N 1
ATOM 3546 C CA . ARG A 1 450 ? 7.735 3.636 -5.188 1.00 91.81 450 ARG A CA 1
ATOM 3547 C C . ARG A 1 450 ? 9.058 3.659 -4.424 1.00 91.81 450 ARG A C 1
ATOM 3549 O O . ARG A 1 450 ? 9.515 2.616 -3.952 1.00 91.81 450 ARG A O 1
ATOM 3556 N N . LYS A 1 451 ? 9.644 4.842 -4.210 1.00 92.31 451 LYS A N 1
ATOM 3557 C CA . LYS A 1 451 ? 10.838 5.018 -3.367 1.00 92.31 451 LYS A CA 1
ATOM 3558 C C . LYS A 1 451 ? 10.597 4.534 -1.941 1.00 92.31 451 LYS A C 1
ATOM 3560 O O . LYS A 1 451 ? 11.445 3.841 -1.380 1.00 92.31 451 LYS A O 1
ATOM 3565 N N . ARG A 1 452 ? 9.447 4.888 -1.357 1.00 91.56 452 ARG A N 1
ATOM 3566 C CA . ARG A 1 452 ? 9.065 4.499 0.008 1.00 91.56 452 ARG A CA 1
ATOM 3567 C C . ARG A 1 452 ? 8.943 2.983 0.130 1.00 91.56 452 ARG A C 1
ATOM 3569 O O . ARG A 1 452 ? 9.517 2.408 1.052 1.00 91.56 452 ARG A O 1
ATOM 3576 N N . TRP A 1 453 ? 8.290 2.341 -0.840 1.00 92.56 453 TRP A N 1
ATOM 3577 C CA . TRP A 1 453 ? 8.169 0.884 -0.895 1.00 92.56 453 TRP A CA 1
ATOM 3578 C C . TRP A 1 453 ? 9.528 0.198 -1.040 1.00 92.56 453 TRP A C 1
ATOM 3580 O O . TRP A 1 453 ? 9.821 -0.744 -0.305 1.00 92.56 453 TRP A O 1
ATOM 3590 N N . ALA A 1 454 ? 10.389 0.662 -1.947 1.00 93.94 454 ALA A N 1
ATOM 3591 C CA . ALA A 1 454 ? 11.722 0.090 -2.129 1.00 93.94 454 ALA A CA 1
ATOM 3592 C C . ALA A 1 454 ? 12.590 0.241 -0.870 1.00 93.94 454 ALA A C 1
ATOM 3594 O O . ALA A 1 454 ? 13.208 -0.725 -0.417 1.00 93.94 454 ALA A O 1
ATOM 3595 N N . LYS A 1 455 ? 12.577 1.433 -0.261 1.00 92.38 455 LYS A N 1
ATOM 3596 C CA . LYS A 1 455 ? 13.330 1.736 0.960 1.00 92.38 455 LYS A CA 1
ATOM 3597 C C . LYS A 1 455 ? 12.867 0.870 2.124 1.00 92.38 455 LYS A C 1
ATOM 3599 O O . LYS A 1 455 ? 13.701 0.215 2.741 1.00 92.38 455 LYS A O 1
ATOM 3604 N N . GLY A 1 456 ? 11.560 0.819 2.390 1.00 91.69 456 GLY A N 1
ATOM 3605 C CA . GLY A 1 456 ? 11.006 0.026 3.488 1.00 91.69 456 GLY A CA 1
ATOM 3606 C C . GLY A 1 456 ? 11.277 -1.471 3.324 1.00 91.69 456 GLY A C 1
ATOM 3607 O O . GLY A 1 456 ? 11.737 -2.131 4.258 1.00 91.69 456 GLY A O 1
ATOM 3608 N N . ASN A 1 457 ? 11.121 -2.006 2.111 1.00 93.62 457 ASN A N 1
ATOM 3609 C CA . ASN A 1 457 ? 11.405 -3.417 1.849 1.00 93.62 457 ASN A CA 1
ATOM 3610 C C . ASN A 1 457 ? 12.872 -3.779 2.106 1.00 93.62 457 ASN A C 1
ATOM 3612 O O . ASN A 1 457 ? 13.154 -4.826 2.694 1.00 93.62 457 ASN A O 1
ATOM 3616 N N . PHE A 1 458 ? 13.805 -2.906 1.726 1.00 94.62 458 PHE A N 1
ATOM 3617 C CA . PHE A 1 458 ? 15.220 -3.124 2.009 1.00 94.62 458 PHE A CA 1
ATOM 3618 C C . PHE A 1 458 ? 15.558 -2.887 3.494 1.00 94.62 458 PHE A C 1
ATOM 3620 O O . PHE A 1 458 ? 16.346 -3.634 4.076 1.00 94.62 458 PHE A O 1
ATOM 3627 N N . GLN A 1 459 ? 14.898 -1.930 4.159 1.00 92.31 459 GLN A N 1
ATOM 3628 C CA . GLN A 1 459 ? 15.011 -1.720 5.608 1.00 92.31 459 GLN A CA 1
ATOM 3629 C C . GLN A 1 459 ? 14.599 -2.963 6.406 1.00 92.31 459 GLN A C 1
ATOM 3631 O O . GLN A 1 459 ? 15.292 -3.295 7.364 1.00 92.31 459 GLN A O 1
ATOM 3636 N N . ILE A 1 460 ? 13.558 -3.703 5.997 1.00 91.94 460 ILE A N 1
ATOM 3637 C CA . ILE A 1 460 ? 13.156 -4.961 6.664 1.00 91.94 460 ILE A CA 1
ATOM 3638 C C . ILE A 1 460 ? 14.308 -5.983 6.681 1.00 91.94 460 ILE A C 1
ATOM 3640 O O . ILE A 1 460 ? 14.468 -6.738 7.647 1.00 91.94 460 ILE A O 1
ATOM 3644 N N . MET A 1 461 ? 15.141 -6.011 5.636 1.00 91.62 461 MET A N 1
ATOM 3645 C CA . MET A 1 461 ? 16.325 -6.874 5.606 1.00 91.62 461 MET A CA 1
ATOM 3646 C C . MET A 1 461 ? 17.401 -6.409 6.597 1.00 91.62 461 MET A C 1
ATOM 3648 O O . MET A 1 461 ? 18.021 -7.236 7.263 1.00 91.62 461 MET A O 1
ATOM 3652 N N . LEU A 1 462 ? 17.622 -5.096 6.700 1.00 91.38 462 LEU A N 1
ATOM 3653 C CA . LEU A 1 462 ? 18.721 -4.501 7.469 1.00 91.38 462 LEU A CA 1
ATOM 3654 C C . LEU A 1 462 ? 18.388 -4.236 8.947 1.00 91.38 462 LEU A C 1
ATOM 3656 O O . LEU A 1 462 ? 19.300 -4.084 9.771 1.00 91.38 462 LEU A O 1
ATOM 3660 N N . MET A 1 463 ? 17.108 -4.120 9.298 1.00 89.81 463 MET A N 1
ATOM 3661 C CA . MET A 1 463 ? 16.665 -3.722 10.633 1.00 89.81 463 MET A CA 1
ATOM 3662 C C . MET A 1 463 ? 17.036 -4.755 11.704 1.00 89.81 463 MET A C 1
ATOM 3664 O O . MET A 1 463 ? 17.101 -5.961 11.459 1.00 89.81 463 MET A O 1
ATOM 3668 N N . ASN A 1 464 ? 17.256 -4.284 12.935 1.00 87.00 464 ASN A N 1
ATOM 3669 C CA . ASN A 1 464 ? 17.425 -5.182 14.072 1.00 87.00 464 ASN A CA 1
ATOM 3670 C C . ASN A 1 464 ? 16.056 -5.689 14.541 1.00 87.00 464 ASN A C 1
ATOM 3672 O O . ASN A 1 464 ? 15.368 -5.016 15.304 1.00 87.00 464 ASN A O 1
ATOM 3676 N N . LYS A 1 465 ? 15.702 -6.908 14.133 1.00 85.69 465 LYS A N 1
ATOM 3677 C CA . LYS A 1 465 ? 14.428 -7.560 14.476 1.00 85.69 465 LYS A CA 1
ATOM 3678 C C . LYS A 1 465 ? 14.251 -7.861 15.971 1.00 85.69 465 LYS A C 1
ATOM 3680 O O . LYS A 1 465 ? 13.153 -8.206 16.381 1.00 85.69 465 LYS A O 1
ATOM 3685 N N . LYS A 1 466 ? 15.312 -7.749 16.783 1.00 85.00 466 LYS A N 1
ATOM 3686 C CA . LYS A 1 466 ? 15.250 -7.921 18.246 1.00 85.00 466 LYS A CA 1
ATOM 3687 C C . LYS A 1 466 ? 14.927 -6.627 18.996 1.00 85.00 466 LYS A C 1
ATOM 3689 O O . LYS A 1 466 ? 14.739 -6.671 20.208 1.00 85.00 466 LYS A O 1
ATOM 3694 N N . LYS A 1 467 ? 14.916 -5.472 18.322 1.00 85.81 467 LYS A N 1
ATOM 3695 C CA . LYS A 1 467 ? 14.591 -4.197 18.966 1.00 85.81 467 LYS A CA 1
ATOM 3696 C C . LYS A 1 467 ? 13.118 -4.211 19.377 1.00 85.81 467 LYS A C 1
ATOM 3698 O O . LYS A 1 467 ? 12.248 -4.331 18.519 1.00 85.81 467 LYS A O 1
ATOM 3703 N N . ASN A 1 468 ? 12.849 -4.073 20.674 1.00 83.81 468 ASN A N 1
ATOM 3704 C CA . ASN A 1 468 ? 11.487 -3.882 21.151 1.00 83.81 468 ASN A CA 1
ATOM 3705 C C . ASN A 1 468 ? 11.085 -2.421 20.925 1.00 83.81 468 ASN A C 1
ATOM 3707 O O . ASN A 1 468 ? 11.773 -1.509 21.384 1.00 83.81 468 ASN A O 1
ATOM 3711 N N . HIS A 1 469 ? 10.007 -2.217 20.177 1.00 86.19 469 HIS A N 1
ATOM 3712 C CA . HIS A 1 469 ? 9.439 -0.896 19.920 1.00 86.19 469 HIS A CA 1
ATOM 3713 C C . HIS A 1 469 ? 8.174 -0.629 20.740 1.00 86.19 469 HIS A C 1
ATOM 3715 O O . HIS A 1 469 ? 7.665 0.489 20.707 1.00 86.19 469 HIS A O 1
ATOM 3721 N N . PHE A 1 470 ? 7.660 -1.650 21.427 1.00 89.19 470 PHE A N 1
ATOM 3722 C CA . PHE A 1 470 ? 6.478 -1.528 22.262 1.00 89.19 470 PHE A CA 1
ATOM 3723 C C . PHE A 1 470 ? 6.801 -0.778 23.545 1.00 89.19 470 PHE A C 1
ATOM 3725 O O . PHE A 1 470 ? 7.935 -0.804 24.032 1.00 89.19 470 PHE A O 1
ATOM 3732 N N . ASP A 1 471 ? 5.773 -0.137 24.083 1.00 87.44 471 ASP A N 1
ATOM 3733 C CA . ASP A 1 471 ? 5.787 0.400 25.430 1.00 87.44 471 ASP A CA 1
ATOM 3734 C C . ASP A 1 471 ? 6.246 -0.688 26.425 1.00 87.44 471 ASP A C 1
ATOM 3736 O O . ASP A 1 471 ? 5.632 -1.758 26.472 1.00 87.44 471 ASP A O 1
ATOM 3740 N N . PRO A 1 472 ? 7.324 -0.453 27.198 1.00 87.38 472 PRO A N 1
ATOM 3741 C CA . PRO A 1 472 ? 7.864 -1.438 28.133 1.00 87.38 472 PRO A CA 1
ATOM 3742 C C . PRO A 1 472 ? 6.864 -1.921 29.188 1.00 87.38 472 PRO A C 1
ATOM 3744 O O . PRO A 1 472 ? 6.992 -3.044 29.673 1.00 87.38 472 PRO A O 1
ATOM 3747 N N . GLU A 1 473 ? 5.888 -1.086 29.551 1.00 88.75 473 GLU A N 1
ATOM 3748 C CA . GLU A 1 473 ? 4.867 -1.421 30.550 1.00 88.75 473 GLU A CA 1
ATOM 3749 C C . GLU A 1 473 ? 3.684 -2.184 29.942 1.00 88.75 473 GLU A C 1
ATOM 3751 O O . GLU A 1 473 ? 2.920 -2.832 30.661 1.00 88.75 473 GLU A O 1
ATOM 3756 N N . TRP A 1 474 ? 3.531 -2.145 28.617 1.00 91.94 474 TRP A N 1
ATOM 3757 C CA . TRP A 1 474 ? 2.430 -2.806 27.936 1.00 91.94 474 TRP A CA 1
ATOM 3758 C C . TRP A 1 474 ? 2.741 -4.280 27.666 1.00 91.94 474 TRP A C 1
ATOM 3760 O O . TRP A 1 474 ? 3.809 -4.650 27.171 1.00 91.94 474 TRP A O 1
ATOM 3770 N N . LYS A 1 475 ? 1.766 -5.144 27.954 1.00 90.38 475 LYS A N 1
ATOM 3771 C CA . LYS A 1 475 ? 1.840 -6.579 27.673 1.00 90.38 475 LYS A CA 1
ATOM 3772 C C . LYS A 1 475 ? 0.875 -6.934 26.555 1.00 90.38 475 LYS A C 1
ATOM 3774 O O . LYS A 1 475 ? -0.269 -6.487 26.546 1.00 90.38 475 LYS A O 1
ATOM 3779 N N . LYS A 1 476 ? 1.346 -7.774 25.634 1.00 90.50 476 LYS A N 1
ATOM 3780 C CA . LYS A 1 476 ? 0.519 -8.292 24.543 1.00 90.50 476 LYS A CA 1
ATOM 3781 C C . LYS A 1 476 ? -0.658 -9.107 25.102 1.00 90.50 476 LYS A C 1
ATOM 3783 O O . LYS A 1 476 ? -0.435 -9.865 26.052 1.00 90.50 476 LYS A O 1
ATOM 3788 N N . PRO A 1 477 ? -1.864 -8.989 24.518 1.00 91.00 477 PRO A N 1
ATOM 3789 C CA . PRO A 1 477 ? -2.993 -9.828 24.896 1.00 91.00 477 PRO A CA 1
ATOM 3790 C C . PRO A 1 477 ? -2.667 -11.311 24.709 1.00 91.00 477 PRO A C 1
ATOM 3792 O O . PRO A 1 477 ? -1.965 -11.694 23.770 1.00 91.00 477 PRO A O 1
ATOM 3795 N N . VAL A 1 478 ? -3.176 -12.146 25.612 1.00 89.19 478 VAL A N 1
ATOM 3796 C CA . VAL A 1 478 ? -3.065 -13.603 25.496 1.00 89.19 478 VAL A CA 1
ATOM 3797 C C . VAL A 1 478 ? -4.211 -14.084 24.618 1.00 89.19 478 VAL A C 1
ATOM 3799 O O . VAL A 1 478 ? -5.373 -13.896 24.962 1.00 89.19 478 VAL A O 1
ATOM 3802 N N . VAL A 1 479 ? -3.871 -14.678 23.479 1.00 91.19 479 VAL A N 1
ATOM 3803 C CA . VAL A 1 479 ? -4.823 -15.148 22.468 1.00 91.19 479 VAL A CA 1
ATOM 3804 C C . VAL A 1 479 ? -4.419 -16.528 21.968 1.00 91.19 479 VAL A C 1
ATOM 3806 O O . VAL A 1 479 ? -3.248 -16.915 22.049 1.00 91.19 479 VAL A O 1
ATOM 3809 N N . ASN A 1 480 ? -5.387 -17.257 21.419 1.00 87.12 480 ASN A N 1
ATOM 3810 C CA . ASN A 1 480 ? -5.129 -18.537 20.778 1.00 87.12 480 ASN A CA 1
ATOM 3811 C C . ASN A 1 480 ? -4.241 -18.325 19.550 1.00 87.12 480 ASN A C 1
ATOM 3813 O O . ASN A 1 480 ? -4.515 -17.475 18.703 1.00 87.12 480 ASN A O 1
ATOM 3817 N N . THR A 1 481 ? -3.163 -19.098 19.458 1.00 87.31 481 THR A N 1
ATOM 3818 C CA . THR A 1 481 ? -2.251 -19.062 18.311 1.00 87.31 481 THR A CA 1
ATOM 3819 C C . THR A 1 481 ? -2.205 -20.426 17.628 1.00 87.31 481 THR A C 1
ATOM 3821 O O . THR A 1 481 ? -2.466 -21.445 18.273 1.00 87.31 481 THR A O 1
ATOM 3824 N N . PRO A 1 482 ? -1.897 -20.477 16.321 1.00 87.06 482 PRO A N 1
ATOM 3825 C CA . PRO A 1 482 ? -1.803 -21.736 15.597 1.00 87.06 482 PRO A CA 1
ATOM 3826 C C . PRO A 1 482 ? -0.725 -22.641 16.207 1.00 87.06 482 PRO A C 1
ATOM 3828 O O . PRO A 1 482 ? 0.419 -22.226 16.382 1.00 87.06 482 PRO A O 1
ATOM 3831 N N . ALA A 1 483 ? -1.074 -23.897 16.496 1.00 75.12 483 ALA A N 1
ATOM 3832 C CA . ALA A 1 483 ? -0.149 -24.850 17.120 1.00 75.12 483 ALA A CA 1
ATOM 3833 C C . ALA A 1 483 ? 1.007 -25.265 16.189 1.00 75.12 483 ALA A C 1
ATOM 3835 O O . ALA A 1 483 ? 2.119 -25.535 16.644 1.00 75.12 483 ALA A O 1
ATOM 3836 N N . ASN A 1 484 ? 0.754 -25.304 14.877 1.00 74.19 484 ASN A N 1
ATOM 3837 C CA . ASN A 1 484 ? 1.697 -25.798 13.881 1.00 74.19 484 ASN A CA 1
ATOM 3838 C C . ASN A 1 484 ? 2.248 -24.671 13.008 1.00 74.19 484 ASN A C 1
ATOM 3840 O O . ASN A 1 484 ? 1.529 -23.778 12.563 1.00 74.19 484 ASN A O 1
ATOM 3844 N N . LYS A 1 485 ? 3.541 -24.762 12.688 1.00 77.06 485 LYS A N 1
ATOM 3845 C CA . LYS A 1 485 ? 4.147 -23.907 11.664 1.00 77.06 485 LYS A CA 1
ATOM 3846 C C . LYS A 1 485 ? 3.656 -24.316 10.282 1.00 77.06 485 LYS A C 1
ATOM 3848 O O . LYS A 1 485 ? 3.434 -25.492 10.004 1.00 77.06 485 LYS A O 1
ATOM 3853 N N . LEU A 1 486 ? 3.578 -23.336 9.391 1.00 77.19 486 LEU A N 1
ATOM 3854 C CA . LEU A 1 486 ? 3.202 -23.580 8.006 1.00 77.19 486 LEU A CA 1
ATOM 3855 C C . LEU A 1 486 ? 4.268 -24.390 7.266 1.00 77.19 486 LEU A C 1
ATOM 3857 O O . LEU A 1 486 ? 5.475 -24.195 7.450 1.00 77.19 486 LEU A O 1
ATOM 3861 N N . ALA A 1 487 ? 3.797 -25.290 6.405 1.00 72.50 487 ALA A N 1
ATOM 3862 C CA . ALA A 1 487 ? 4.642 -26.133 5.574 1.00 72.50 487 ALA A CA 1
ATOM 3863 C C . ALA A 1 487 ? 5.485 -25.304 4.583 1.00 72.50 487 ALA A C 1
ATOM 3865 O O . ALA A 1 487 ? 5.208 -24.138 4.303 1.00 72.50 487 ALA A O 1
ATOM 3866 N N . ASN A 1 488 ? 6.517 -25.927 4.003 1.00 81.38 488 ASN A N 1
ATOM 3867 C CA . ASN A 1 488 ? 7.356 -25.334 2.951 1.00 81.38 488 ASN A CA 1
ATOM 3868 C C . ASN A 1 488 ? 8.096 -24.042 3.357 1.00 81.38 488 ASN A C 1
ATOM 3870 O O . ASN A 1 488 ? 8.169 -23.074 2.593 1.00 81.38 488 ASN A O 1
ATOM 3874 N N . GLY A 1 489 ? 8.725 -24.048 4.537 1.00 85.31 489 GLY A N 1
ATOM 3875 C CA . GLY A 1 489 ? 9.498 -22.910 5.053 1.00 85.31 489 GLY A CA 1
ATOM 3876 C C . GLY A 1 489 ? 10.597 -22.392 4.110 1.00 85.31 489 GLY A C 1
ATOM 3877 O O . GLY A 1 489 ? 10.882 -21.195 4.111 1.00 85.31 489 GLY A O 1
ATOM 3878 N N . PHE A 1 490 ? 11.171 -23.252 3.257 1.00 89.94 490 PHE A N 1
ATOM 3879 C CA . PHE A 1 490 ? 12.156 -22.843 2.248 1.00 89.94 490 PHE A CA 1
ATOM 3880 C C . PHE A 1 490 ? 11.572 -21.856 1.227 1.00 89.94 490 PHE A C 1
ATOM 3882 O O . PHE A 1 490 ? 12.098 -20.755 1.083 1.00 89.94 490 PHE A O 1
ATOM 3889 N N . MET A 1 491 ? 10.460 -22.198 0.563 1.00 89.00 491 MET A N 1
ATOM 3890 C CA . MET A 1 491 ? 9.858 -21.321 -0.454 1.00 89.00 491 MET A CA 1
ATOM 3891 C C . MET A 1 491 ? 9.383 -20.003 0.150 1.00 89.00 491 MET A C 1
ATOM 3893 O O . MET A 1 491 ? 9.627 -18.940 -0.416 1.00 89.00 491 MET A O 1
ATOM 3897 N N . ARG A 1 492 ? 8.805 -20.052 1.355 1.00 88.62 492 ARG A N 1
ATOM 3898 C CA . ARG A 1 492 ? 8.392 -18.851 2.097 1.00 88.62 492 ARG A CA 1
ATOM 3899 C C . ARG A 1 492 ? 9.593 -17.943 2.398 1.00 88.62 492 ARG A C 1
ATOM 3901 O O . ARG A 1 492 ? 9.511 -16.728 2.222 1.00 88.62 492 ARG A O 1
ATOM 3908 N N . LYS A 1 493 ? 10.748 -18.521 2.760 1.00 90.12 493 LYS A N 1
ATOM 3909 C CA . LYS A 1 493 ? 12.008 -17.778 2.938 1.00 90.12 493 LYS A CA 1
ATOM 3910 C C . LYS A 1 493 ? 12.504 -17.163 1.625 1.00 90.12 493 LYS A C 1
ATOM 3912 O O . LYS A 1 493 ? 12.946 -16.017 1.639 1.00 90.12 493 LYS A O 1
ATOM 3917 N N . ILE A 1 494 ? 12.410 -17.880 0.503 1.00 91.50 494 ILE A N 1
ATOM 3918 C CA . ILE A 1 494 ? 12.774 -17.351 -0.822 1.00 91.50 494 ILE A CA 1
ATOM 3919 C C . ILE A 1 494 ? 11.868 -16.186 -1.220 1.00 91.50 494 ILE A C 1
ATOM 3921 O O . ILE A 1 494 ? 12.381 -15.154 -1.645 1.00 91.50 494 ILE A O 1
ATOM 3925 N N . PHE A 1 495 ? 10.550 -16.288 -1.024 1.00 90.94 495 PHE A N 1
ATOM 3926 C CA . PHE A 1 495 ? 9.638 -15.171 -1.284 1.00 90.94 495 PHE A CA 1
ATOM 3927 C C . PHE A 1 495 ? 9.978 -13.956 -0.432 1.00 90.94 495 PHE A C 1
ATOM 3929 O O . PHE A 1 495 ? 10.049 -12.844 -0.955 1.00 90.94 495 PHE A O 1
ATOM 3936 N N . TYR A 1 496 ? 10.263 -14.164 0.853 1.00 88.62 496 TYR A N 1
ATOM 3937 C CA . TYR A 1 496 ? 10.696 -13.095 1.743 1.00 88.62 496 TYR A CA 1
ATOM 3938 C C . TYR A 1 496 ? 12.002 -12.427 1.273 1.00 88.62 496 TYR A C 1
ATOM 3940 O O . TYR A 1 496 ? 12.085 -11.199 1.213 1.00 88.62 496 TYR A O 1
ATOM 3948 N N . ILE A 1 497 ? 13.018 -13.212 0.905 1.00 91.62 497 ILE A N 1
ATOM 3949 C CA . ILE A 1 497 ? 14.292 -12.671 0.412 1.00 91.62 497 ILE A CA 1
ATOM 3950 C C . ILE A 1 497 ? 14.063 -11.909 -0.890 1.00 91.62 497 ILE A C 1
ATOM 3952 O O . ILE A 1 497 ? 14.386 -10.729 -0.953 1.00 91.62 497 ILE A O 1
ATOM 3956 N N . ASN A 1 498 ? 13.443 -12.534 -1.894 1.00 91.31 498 ASN A N 1
ATOM 3957 C CA . ASN A 1 498 ? 13.195 -11.922 -3.201 1.00 91.31 498 ASN A CA 1
ATOM 3958 C C . ASN A 1 498 ? 12.516 -10.556 -3.067 1.00 91.31 498 ASN A C 1
ATOM 3960 O O . ASN A 1 498 ? 12.927 -9.553 -3.644 1.00 91.31 498 ASN A O 1
ATOM 3964 N N . SER A 1 499 ? 11.495 -10.510 -2.225 1.00 88.69 499 SER A N 1
ATOM 3965 C CA . SER A 1 499 ? 10.688 -9.324 -2.041 1.00 88.69 499 SER A CA 1
ATOM 3966 C C . SER A 1 499 ? 11.425 -8.235 -1.229 1.00 88.69 499 SER A C 1
ATOM 3968 O O . SER A 1 499 ? 11.056 -7.065 -1.294 1.00 88.69 499 SER A O 1
ATOM 3970 N N . THR A 1 500 ? 12.461 -8.551 -0.441 1.00 91.75 500 THR A N 1
ATOM 3971 C CA . THR A 1 500 ? 13.276 -7.547 0.285 1.00 91.75 500 THR A CA 1
ATOM 3972 C C . THR A 1 500 ? 14.488 -7.068 -0.519 1.00 91.75 500 THR A C 1
ATOM 3974 O O . THR A 1 500 ? 14.914 -5.932 -0.335 1.00 91.75 500 THR A O 1
ATOM 3977 N N . ILE A 1 501 ? 15.019 -7.889 -1.434 1.00 93.38 501 ILE A N 1
ATOM 3978 C CA . ILE A 1 501 ? 16.229 -7.570 -2.213 1.00 93.38 501 ILE A CA 1
ATOM 3979 C C . ILE A 1 501 ? 15.962 -7.008 -3.612 1.00 93.38 501 ILE A C 1
ATOM 3981 O O . ILE A 1 501 ? 16.899 -6.496 -4.222 1.00 93.38 501 ILE A O 1
ATOM 3985 N N . TYR A 1 502 ? 14.728 -7.075 -4.131 1.00 91.44 502 TYR A N 1
ATOM 3986 C CA . TYR A 1 502 ? 14.422 -6.598 -5.489 1.00 91.44 502 TYR A CA 1
ATOM 3987 C C . TYR A 1 502 ? 14.922 -5.173 -5.808 1.00 91.44 502 TYR A C 1
ATOM 3989 O O . TYR A 1 502 ? 15.320 -4.968 -6.956 1.00 91.44 502 TYR A O 1
ATOM 3997 N N . PRO A 1 503 ? 14.982 -4.197 -4.865 1.00 93.88 503 PRO A N 1
ATOM 3998 C CA . PRO A 1 503 ? 15.481 -2.861 -5.188 1.00 93.88 503 PRO A CA 1
ATOM 3999 C C . PRO A 1 503 ? 16.946 -2.852 -5.643 1.00 93.88 503 PRO A C 1
ATOM 4001 O O . PRO A 1 503 ? 17.340 -1.976 -6.407 1.00 93.88 503 PRO A O 1
ATOM 4004 N N . LEU A 1 504 ? 17.750 -3.845 -5.236 1.00 93.00 504 LEU A N 1
ATOM 4005 C CA . LEU A 1 504 ? 19.138 -3.986 -5.688 1.00 93.00 504 LEU A CA 1
ATOM 4006 C C . LEU A 1 504 ? 19.234 -4.263 -7.189 1.00 93.00 504 LEU A C 1
ATOM 4008 O O . LEU A 1 504 ? 20.231 -3.902 -7.809 1.00 93.00 504 LEU A O 1
ATOM 4012 N N . HIS A 1 505 ? 18.207 -4.871 -7.790 1.00 90.69 505 HIS A N 1
ATOM 4013 C CA . HIS A 1 505 ? 18.215 -5.169 -9.219 1.00 90.69 505 HIS A CA 1
ATOM 4014 C C . HIS A 1 505 ? 18.318 -3.882 -10.053 1.00 90.69 505 HIS A C 1
ATOM 4016 O O . HIS A 1 505 ? 19.022 -3.854 -11.056 1.00 90.69 505 HIS A O 1
ATOM 4022 N N . SER A 1 506 ? 17.739 -2.778 -9.572 1.00 92.88 506 SER A N 1
ATOM 4023 C CA . SER A 1 506 ? 17.766 -1.474 -10.239 1.00 92.88 506 SER A CA 1
ATOM 4024 C C . SER A 1 506 ? 19.164 -0.868 -10.407 1.00 92.88 506 SER A C 1
ATOM 4026 O O . SER A 1 506 ? 19.375 -0.096 -11.342 1.00 92.88 506 SER A O 1
ATOM 4028 N N . ILE A 1 507 ? 20.139 -1.272 -9.584 1.00 93.94 507 ILE A N 1
ATOM 4029 C CA . ILE A 1 507 ? 21.549 -0.896 -9.766 1.00 93.94 507 ILE A CA 1
ATOM 4030 C C . ILE A 1 507 ? 22.071 -1.457 -11.095 1.00 93.94 507 ILE A C 1
ATOM 4032 O O . ILE A 1 507 ? 22.760 -0.757 -11.836 1.00 93.94 507 ILE A O 1
ATOM 4036 N N . ASN A 1 508 ? 21.681 -2.688 -11.447 1.00 93.06 508 ASN A N 1
ATOM 4037 C CA . ASN A 1 508 ? 22.054 -3.291 -12.726 1.00 93.06 508 ASN A CA 1
ATOM 4038 C C . ASN A 1 508 ? 21.513 -2.460 -13.891 1.00 93.06 508 ASN A C 1
ATOM 4040 O O . ASN A 1 508 ? 22.223 -2.251 -14.866 1.00 93.06 508 ASN A O 1
ATOM 4044 N N . THR A 1 509 ? 20.289 -1.937 -13.789 1.00 93.56 509 THR A N 1
ATOM 4045 C CA . THR A 1 509 ? 19.699 -1.089 -14.836 1.00 93.56 509 THR A CA 1
ATOM 4046 C C . THR A 1 509 ? 20.491 0.194 -15.063 1.00 93.56 509 THR A C 1
ATOM 4048 O O . THR A 1 509 ? 20.693 0.590 -16.207 1.00 93.56 509 THR A O 1
ATOM 4051 N N . ILE A 1 510 ? 21.004 0.815 -13.998 1.00 94.81 510 ILE A N 1
ATOM 4052 C CA . ILE A 1 510 ? 21.869 1.995 -14.125 1.00 94.81 510 ILE A CA 1
ATOM 4053 C C . ILE A 1 510 ? 23.170 1.636 -14.850 1.00 94.81 510 ILE A C 1
ATOM 4055 O O . ILE A 1 510 ? 23.606 2.383 -15.726 1.00 94.81 510 ILE A O 1
ATOM 4059 N N . PHE A 1 511 ? 23.758 0.470 -14.563 1.00 93.88 511 PHE A N 1
ATOM 4060 C CA . PHE A 1 511 ? 24.891 -0.026 -15.348 1.00 93.88 511 PHE A CA 1
ATOM 4061 C C . PHE A 1 511 ? 24.511 -0.253 -16.816 1.00 93.88 511 PHE A C 1
ATOM 4063 O O . PHE A 1 511 ? 25.278 0.125 -17.695 1.00 93.88 511 PHE A O 1
ATOM 4070 N N . PHE A 1 512 ? 23.321 -0.786 -17.107 1.00 92.12 512 PHE A N 1
ATOM 4071 C CA . PHE A 1 512 ? 22.825 -0.904 -18.484 1.00 92.12 512 PHE A CA 1
ATOM 4072 C C . PHE A 1 512 ? 22.721 0.459 -19.187 1.00 92.12 512 PHE A C 1
ATOM 4074 O O . PHE A 1 512 ? 23.117 0.560 -20.350 1.00 92.12 512 PHE A O 1
ATOM 4081 N N . TYR A 1 513 ? 22.265 1.514 -18.500 1.00 95.00 513 TYR A N 1
ATOM 4082 C CA . TYR A 1 513 ? 22.262 2.880 -19.044 1.00 95.00 513 TYR A CA 1
ATOM 4083 C C . TYR A 1 513 ? 23.670 3.355 -19.378 1.00 95.00 513 TYR A C 1
ATOM 4085 O O . TYR A 1 513 ? 23.924 3.781 -20.504 1.00 95.00 513 TYR A O 1
ATOM 4093 N N . TYR A 1 514 ? 24.594 3.222 -18.428 1.00 94.44 514 TYR A N 1
ATOM 4094 C CA . TYR A 1 514 ? 25.983 3.624 -18.614 1.00 94.44 514 TYR A CA 1
ATOM 4095 C C . TYR A 1 514 ? 26.649 2.878 -19.776 1.00 94.44 514 TYR A C 1
ATOM 4097 O O . TYR A 1 514 ? 27.214 3.517 -20.661 1.00 94.44 514 TYR A O 1
ATOM 4105 N N . MET A 1 515 ? 26.537 1.545 -19.823 1.00 93.50 515 MET A N 1
ATOM 4106 C CA . MET A 1 515 ? 27.144 0.737 -20.886 1.00 93.50 515 MET A CA 1
ATOM 4107 C C . MET A 1 515 ? 26.564 1.070 -22.263 1.00 93.50 515 MET A C 1
ATOM 4109 O O . MET A 1 515 ? 27.297 1.084 -23.249 1.00 93.50 515 MET A O 1
ATOM 4113 N N . THR A 1 516 ? 25.264 1.369 -22.340 1.00 93.44 516 THR A N 1
ATOM 4114 C CA . THR A 1 516 ? 24.610 1.743 -23.602 1.00 93.44 516 THR A CA 1
ATOM 4115 C C . THR A 1 516 ? 25.071 3.113 -24.080 1.00 93.44 516 THR A C 1
ATOM 4117 O O . THR A 1 516 ? 25.429 3.260 -25.245 1.00 93.44 516 THR A O 1
ATOM 4120 N N . LEU A 1 517 ? 25.128 4.104 -23.185 1.00 94.81 517 LEU A N 1
ATOM 4121 C CA . LEU A 1 517 ? 25.666 5.425 -23.511 1.00 94.81 517 LEU A CA 1
ATOM 4122 C C . LEU A 1 517 ? 27.133 5.314 -23.939 1.00 94.81 517 LEU A C 1
ATOM 4124 O O . LEU A 1 517 ? 27.495 5.799 -25.006 1.00 94.81 517 LEU A O 1
ATOM 4128 N N . TYR A 1 518 ? 27.965 4.599 -23.178 1.00 94.00 518 TYR A N 1
ATOM 4129 C CA . TYR A 1 518 ? 29.358 4.348 -23.548 1.00 94.00 518 TYR A CA 1
ATOM 4130 C C . TYR A 1 518 ? 29.473 3.753 -24.957 1.00 94.00 518 TYR A C 1
ATOM 4132 O O . TYR A 1 518 ? 30.258 4.244 -25.769 1.00 94.00 518 TYR A O 1
ATOM 4140 N N . PHE A 1 519 ? 28.654 2.749 -25.281 1.00 91.94 519 PHE A N 1
ATOM 4141 C CA . PHE A 1 519 ? 28.678 2.115 -26.594 1.00 91.94 519 PHE A CA 1
ATOM 4142 C C . PHE A 1 519 ? 28.244 3.071 -27.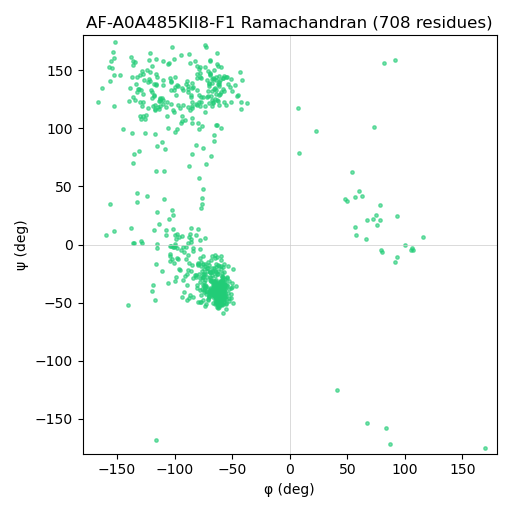718 1.00 91.94 519 PHE A C 1
ATOM 4144 O O . PHE A 1 519 ? 28.912 3.146 -28.748 1.00 91.94 519 PHE A O 1
ATOM 4151 N N . LEU A 1 520 ? 27.180 3.853 -27.512 1.00 89.81 520 LEU A N 1
ATOM 4152 C CA . LEU A 1 520 ? 26.705 4.849 -28.479 1.00 89.81 520 LEU A CA 1
ATOM 4153 C C . LEU A 1 520 ? 27.773 5.915 -28.773 1.00 89.81 520 LEU A C 1
ATOM 4155 O O . LEU A 1 520 ? 28.081 6.191 -29.937 1.00 89.81 520 LEU A O 1
ATOM 4159 N N . TYR A 1 521 ? 28.379 6.475 -27.722 1.00 90.19 521 TYR A N 1
ATOM 4160 C CA . TYR A 1 521 ? 29.335 7.574 -27.852 1.00 90.19 521 TYR A CA 1
ATOM 4161 C C . TYR A 1 521 ? 30.697 7.131 -28.387 1.00 90.19 521 TYR A C 1
ATOM 4163 O O . TYR A 1 521 ? 31.289 7.832 -29.210 1.00 90.19 521 TYR A O 1
ATOM 4171 N N . THR A 1 522 ? 31.183 5.964 -27.964 1.00 87.62 522 THR A N 1
ATOM 4172 C CA . THR A 1 522 ? 32.541 5.515 -28.297 1.00 87.62 522 THR A CA 1
ATOM 4173 C C . THR A 1 522 ? 32.598 4.532 -29.462 1.00 87.62 522 THR A C 1
ATOM 4175 O O . THR A 1 522 ? 33.598 4.489 -30.166 1.00 87.62 522 THR A O 1
ATOM 4178 N N . GLY A 1 523 ? 31.537 3.754 -29.695 1.00 81.56 523 GLY A N 1
ATOM 4179 C CA . GLY A 1 523 ? 31.527 2.659 -30.668 1.00 81.56 523 GLY A CA 1
ATOM 4180 C C . GLY A 1 523 ? 32.185 1.366 -30.192 1.00 81.56 523 GLY A C 1
ATOM 4181 O O . GLY A 1 523 ? 32.094 0.361 -30.896 1.00 81.56 523 GLY A O 1
ATOM 4182 N N . TYR A 1 524 ? 32.787 1.349 -29.000 1.00 84.44 524 TYR A N 1
ATOM 4183 C CA . TYR A 1 524 ? 33.359 0.135 -28.429 1.00 84.44 524 TYR A CA 1
ATOM 4184 C C . TYR A 1 524 ? 32.271 -0.724 -27.795 1.00 84.44 524 TYR A C 1
ATOM 4186 O O . TYR A 1 524 ? 31.589 -0.307 -26.855 1.00 84.44 524 TYR A O 1
ATOM 4194 N N . ALA A 1 525 ? 32.125 -1.946 -28.306 1.00 81.62 525 ALA A N 1
ATOM 4195 C CA . ALA A 1 525 ? 31.197 -2.913 -27.747 1.00 81.62 525 ALA A CA 1
ATOM 4196 C C . ALA A 1 525 ? 31.579 -3.239 -26.287 1.00 81.62 525 ALA A C 1
ATOM 4198 O O . ALA A 1 525 ? 32.719 -3.634 -26.033 1.00 81.62 525 ALA A O 1
ATOM 4199 N N . PRO A 1 526 ? 30.628 -3.156 -25.336 1.00 79.25 526 PRO A N 1
ATOM 4200 C CA . PRO A 1 526 ? 30.818 -3.545 -23.935 1.00 79.25 526 PRO A CA 1
ATOM 4201 C C . PRO A 1 526 ? 31.374 -4.956 -23.733 1.00 79.25 526 PRO A C 1
ATOM 4203 O O . PRO A 1 526 ? 32.032 -5.243 -22.736 1.00 79.25 526 PRO A O 1
ATOM 4206 N N . ILE A 1 527 ? 31.036 -5.859 -24.654 1.00 78.62 527 ILE A N 1
ATOM 4207 C CA . ILE A 1 527 ? 31.385 -7.272 -24.616 1.00 78.62 527 ILE A CA 1
ATOM 4208 C C . ILE A 1 527 ? 31.875 -7.652 -26.009 1.00 78.62 527 ILE A C 1
ATOM 4210 O O . ILE A 1 527 ? 31.148 -7.495 -26.989 1.00 78.62 527 ILE A O 1
ATOM 4214 N N . TYR A 1 528 ? 33.088 -8.198 -26.083 1.00 73.00 528 TYR A N 1
ATOM 4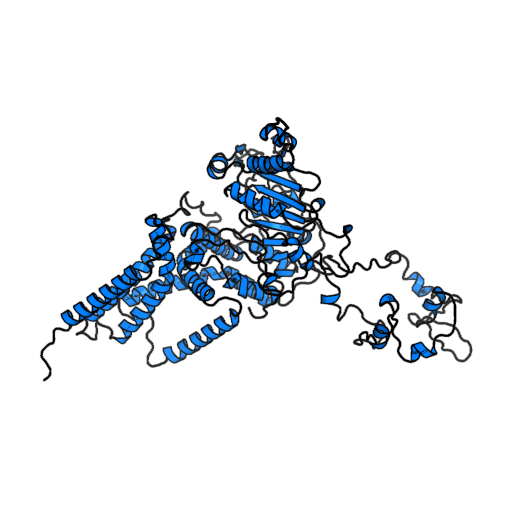215 C CA . TYR A 1 528 ? 33.651 -8.758 -27.305 1.00 73.00 528 TYR A CA 1
ATOM 4216 C C . TYR A 1 528 ? 33.941 -10.243 -27.098 1.00 73.00 528 TYR A C 1
ATOM 4218 O O . TYR A 1 528 ? 34.730 -10.622 -26.232 1.00 73.00 528 TYR A O 1
ATOM 4226 N N . THR A 1 529 ? 33.300 -11.103 -27.889 1.00 72.88 529 THR A N 1
ATOM 4227 C CA . THR A 1 529 ? 33.572 -12.545 -27.887 1.00 72.88 529 THR A CA 1
ATOM 4228 C C . THR A 1 529 ? 33.818 -13.021 -29.305 1.00 72.88 529 THR A C 1
ATOM 4230 O O . THR A 1 529 ? 33.025 -12.722 -30.193 1.00 72.88 529 THR A O 1
ATOM 4233 N N . ALA A 1 530 ? 34.876 -13.803 -29.509 1.00 74.56 530 ALA A N 1
ATOM 4234 C CA . ALA A 1 530 ? 35.168 -14.382 -30.813 1.00 74.56 530 ALA A CA 1
ATOM 4235 C C . ALA A 1 530 ? 34.113 -15.427 -31.228 1.00 74.56 530 ALA A C 1
ATOM 4237 O O . ALA A 1 530 ? 33.702 -16.274 -30.425 1.00 74.56 530 ALA A O 1
ATOM 4238 N N . GLY A 1 531 ? 33.729 -15.391 -32.507 1.00 78.00 531 GLY A N 1
ATOM 4239 C CA . GLY A 1 531 ? 32.805 -16.342 -33.124 1.00 78.00 531 GLY A CA 1
ATOM 4240 C C . GLY A 1 531 ? 31.369 -16.247 -32.596 1.00 78.00 531 GLY A C 1
ATOM 4241 O O . GLY A 1 531 ? 30.921 -15.217 -32.107 1.00 78.00 531 GLY A O 1
ATOM 4242 N N . LEU A 1 532 ? 30.635 -17.358 -32.674 1.00 82.06 532 LEU A N 1
ATOM 4243 C CA . LEU A 1 532 ? 29.205 -17.430 -32.338 1.00 82.06 532 LEU A CA 1
ATOM 4244 C C . LEU A 1 532 ? 28.922 -17.664 -30.840 1.00 82.06 532 LEU A C 1
ATOM 4246 O O . LEU A 1 532 ? 27.806 -18.010 -30.458 1.00 82.06 532 LEU A O 1
ATOM 4250 N N . ARG A 1 533 ? 29.920 -17.493 -29.963 1.00 83.62 533 ARG A N 1
ATOM 4251 C CA . ARG A 1 533 ? 29.807 -17.831 -28.530 1.00 83.62 533 ARG A CA 1
ATOM 4252 C C . ARG A 1 533 ? 28.702 -17.049 -27.822 1.00 83.62 533 ARG A C 1
ATOM 4254 O O . ARG A 1 533 ? 27.939 -17.640 -27.063 1.00 83.62 533 ARG A O 1
ATOM 4261 N N . LEU A 1 534 ? 28.584 -15.747 -28.097 1.00 80.75 534 LEU A N 1
ATOM 4262 C CA . LEU A 1 534 ? 27.519 -14.917 -27.530 1.00 80.75 534 LEU A CA 1
ATOM 4263 C C . LEU A 1 534 ? 26.134 -15.403 -27.971 1.00 80.75 534 LEU A C 1
ATOM 4265 O O . LEU A 1 534 ? 25.214 -15.445 -27.160 1.00 80.75 534 LEU A O 1
ATOM 4269 N N . LEU A 1 535 ? 26.004 -15.820 -29.234 1.00 81.94 535 LEU A N 1
ATOM 4270 C CA . LEU A 1 535 ? 24.752 -16.327 -29.786 1.00 81.94 535 LEU A CA 1
ATOM 4271 C C . LEU A 1 535 ? 24.324 -17.605 -29.055 1.00 81.94 535 LEU A C 1
ATOM 4273 O O . LEU A 1 535 ? 23.215 -17.655 -28.531 1.00 81.94 535 LEU A O 1
ATOM 4277 N N . TYR A 1 536 ? 25.215 -18.592 -28.925 1.00 84.88 536 TYR A N 1
ATOM 4278 C CA . TYR A 1 536 ? 24.901 -19.852 -28.241 1.00 84.88 536 TYR A CA 1
ATOM 4279 C C . TYR A 1 536 ? 24.704 -19.707 -26.726 1.00 84.88 536 TYR A C 1
ATOM 4281 O O . TYR A 1 536 ? 23.955 -20.481 -26.138 1.00 84.88 536 TYR A O 1
ATOM 4289 N N . ALA A 1 537 ? 25.344 -18.728 -26.083 1.00 84.94 537 ALA A N 1
ATOM 4290 C CA . ALA A 1 537 ? 25.202 -18.515 -24.644 1.00 84.94 537 ALA A CA 1
ATOM 4291 C C . ALA A 1 537 ? 23.966 -17.673 -24.285 1.00 84.94 537 ALA A C 1
ATOM 4293 O O . ALA A 1 537 ? 23.232 -17.999 -23.351 1.00 84.94 537 ALA A O 1
ATOM 4294 N N . VAL A 1 538 ? 23.731 -16.572 -25.004 1.00 84.31 538 VAL A N 1
ATOM 4295 C CA . VAL A 1 538 ? 22.740 -15.558 -24.615 1.00 84.31 538 VAL A CA 1
ATOM 4296 C C . VAL A 1 538 ? 21.375 -15.835 -25.231 1.00 84.31 538 VAL A C 1
ATOM 4298 O O . VAL A 1 538 ? 20.374 -15.698 -24.530 1.00 84.31 538 VAL A O 1
ATOM 4301 N N . VAL A 1 539 ? 21.302 -16.256 -26.500 1.00 85.69 539 VAL A N 1
ATOM 4302 C CA . VAL A 1 539 ? 20.008 -16.437 -27.183 1.00 85.69 539 VAL A CA 1
ATOM 4303 C C . VAL A 1 539 ? 19.167 -17.534 -26.521 1.00 85.69 539 VAL A C 1
ATOM 4305 O O . VAL A 1 539 ? 18.035 -17.226 -26.145 1.00 85.69 539 VAL A O 1
ATOM 4308 N N . PRO A 1 540 ? 19.678 -18.757 -26.252 1.00 92.31 540 PRO A N 1
ATOM 4309 C CA . PRO A 1 540 ? 18.894 -19.771 -25.544 1.00 92.31 540 PRO A CA 1
ATOM 4310 C C . PRO A 1 540 ? 18.448 -19.303 -24.159 1.00 92.31 540 PRO A C 1
ATOM 4312 O O . PRO A 1 540 ? 17.299 -19.508 -23.779 1.00 92.31 540 PRO A O 1
ATOM 4315 N N . LYS A 1 541 ? 19.319 -18.600 -23.423 1.00 91.75 541 LYS A N 1
ATOM 4316 C CA . LYS A 1 541 ? 18.982 -18.031 -22.114 1.00 91.75 541 LYS A CA 1
ATOM 4317 C C . LYS A 1 541 ? 17.839 -17.019 -22.211 1.00 91.75 541 LYS A C 1
ATOM 4319 O O . LYS A 1 541 ? 16.942 -17.059 -21.374 1.00 91.75 541 LYS A O 1
ATOM 4324 N N . LEU A 1 542 ? 17.859 -16.112 -23.192 1.00 87.56 542 LEU A N 1
ATOM 4325 C CA . LEU A 1 542 ? 16.800 -15.115 -23.386 1.00 87.56 542 LEU A CA 1
ATOM 4326 C C . LEU A 1 542 ? 15.481 -15.759 -23.824 1.00 87.56 542 LEU A C 1
ATOM 4328 O O . LEU A 1 542 ? 14.435 -15.373 -23.310 1.00 87.56 542 LEU A O 1
ATOM 4332 N N . LEU A 1 543 ? 15.529 -16.766 -24.702 1.00 88.06 543 LEU A N 1
ATOM 4333 C CA . LEU A 1 543 ? 14.345 -17.521 -25.117 1.00 88.06 543 LEU A CA 1
ATOM 4334 C C . LEU A 1 543 ? 13.728 -18.278 -23.939 1.00 88.06 543 LEU A C 1
ATOM 4336 O O . LEU A 1 543 ? 12.538 -18.128 -23.679 1.00 88.06 543 LEU A O 1
ATOM 4340 N N . ILE A 1 544 ? 14.537 -19.011 -23.168 1.00 91.00 544 ILE A N 1
ATOM 4341 C CA . ILE A 1 544 ? 14.077 -19.718 -21.966 1.00 91.00 544 ILE A CA 1
ATOM 4342 C C . ILE A 1 544 ? 13.520 -18.723 -20.945 1.00 91.00 544 ILE A C 1
ATOM 4344 O O . ILE A 1 544 ? 12.453 -18.954 -20.387 1.00 91.00 544 ILE A O 1
ATOM 4348 N N . GLN A 1 545 ? 14.192 -17.591 -20.715 1.00 88.00 545 GLN A N 1
ATOM 4349 C CA . GLN A 1 545 ? 13.697 -16.554 -19.808 1.00 88.00 545 GLN A CA 1
ATOM 4350 C C . GLN A 1 545 ? 12.355 -15.975 -20.282 1.00 88.00 545 GLN A C 1
ATOM 4352 O O . GLN A 1 545 ? 11.455 -15.793 -19.463 1.00 88.00 545 GLN A O 1
ATOM 4357 N N . GLY A 1 546 ? 12.205 -15.710 -21.582 1.00 85.75 546 GLY A N 1
ATOM 4358 C CA . GLY A 1 546 ? 10.954 -15.242 -22.178 1.00 85.75 546 GLY A CA 1
ATOM 4359 C C . GLY A 1 546 ? 9.829 -16.265 -22.027 1.00 85.75 546 GLY A C 1
ATOM 4360 O O . GLY A 1 546 ? 8.748 -15.918 -21.560 1.00 85.75 546 GLY A O 1
ATOM 4361 N N . MET A 1 547 ? 10.107 -17.539 -22.317 1.00 87.12 547 MET A N 1
ATOM 4362 C CA . MET A 1 547 ? 9.160 -18.640 -22.123 1.00 87.12 547 MET A CA 1
ATOM 4363 C C . MET A 1 547 ? 8.747 -18.780 -20.656 1.00 87.12 547 MET A C 1
ATOM 4365 O O . MET A 1 547 ? 7.559 -18.859 -20.360 1.00 87.12 547 MET A O 1
ATOM 4369 N N . LEU A 1 548 ? 9.702 -18.761 -19.722 1.00 87.50 548 LEU A N 1
ATOM 4370 C CA . LEU A 1 548 ? 9.412 -18.838 -18.289 1.00 87.50 548 LEU A CA 1
ATOM 4371 C C . LEU A 1 548 ? 8.578 -17.645 -17.818 1.00 87.50 548 LEU A C 1
ATOM 4373 O O . LEU A 1 548 ? 7.645 -17.841 -17.044 1.00 87.50 548 LEU A O 1
ATOM 4377 N N . SER A 1 549 ? 8.869 -16.436 -18.308 1.00 84.88 549 SER A N 1
ATOM 4378 C CA . SER A 1 549 ? 8.075 -15.243 -18.004 1.00 84.88 549 SER A CA 1
ATOM 4379 C C . SER A 1 549 ? 6.650 -15.344 -18.554 1.00 84.88 549 SER A C 1
ATOM 4381 O O . SER A 1 549 ? 5.710 -14.951 -17.869 1.00 84.88 549 SER A O 1
ATOM 4383 N N . ALA A 1 550 ? 6.474 -15.868 -19.770 1.00 83.62 550 ALA A N 1
ATOM 4384 C CA . ALA A 1 550 ? 5.157 -16.066 -20.372 1.00 83.62 550 ALA A CA 1
ATOM 4385 C C . ALA A 1 550 ? 4.343 -17.123 -19.607 1.00 83.62 550 ALA A C 1
ATOM 4387 O O . ALA A 1 550 ? 3.170 -16.914 -19.308 1.00 83.62 550 ALA A O 1
ATOM 4388 N N . LEU A 1 551 ? 4.981 -18.230 -19.211 1.00 83.50 551 LEU A N 1
ATOM 4389 C CA . LEU A 1 551 ? 4.354 -19.273 -18.396 1.00 83.50 551 LEU A CA 1
ATOM 4390 C C . LEU A 1 551 ? 3.973 -18.765 -17.000 1.00 83.50 551 LEU A C 1
ATOM 4392 O O . LEU A 1 551 ? 2.934 -19.151 -16.462 1.00 83.50 551 LEU A O 1
ATOM 4396 N N . SER A 1 552 ? 4.803 -17.905 -16.404 1.00 80.81 552 SER A N 1
ATOM 4397 C CA . SER A 1 552 ? 4.595 -17.408 -15.045 1.00 80.81 552 SER A CA 1
ATOM 4398 C C . SER A 1 552 ? 3.535 -16.307 -14.960 1.00 80.81 552 SER A C 1
ATOM 4400 O O . SER A 1 552 ? 2.819 -16.240 -13.965 1.00 80.81 552 SER A O 1
ATOM 4402 N N . ASN A 1 553 ? 3.404 -15.485 -16.006 1.00 83.25 553 ASN A N 1
ATOM 4403 C CA . ASN A 1 553 ? 2.487 -14.342 -16.065 1.00 83.25 553 ASN A CA 1
ATOM 4404 C C . ASN A 1 553 ? 1.209 -14.634 -16.864 1.00 83.25 553 ASN A C 1
ATOM 4406 O O . ASN A 1 553 ? 0.575 -13.715 -17.364 1.00 83.25 553 ASN A O 1
ATOM 4410 N N . ARG A 1 554 ? 0.795 -15.901 -16.974 1.00 79.75 554 ARG A N 1
ATOM 4411 C CA . ARG A 1 554 ? -0.385 -16.307 -17.763 1.00 79.75 554 ARG A CA 1
ATOM 4412 C C . ARG A 1 554 ? -1.711 -15.640 -17.356 1.00 79.75 554 ARG A C 1
ATOM 4414 O O . ARG A 1 554 ? -2.685 -15.734 -18.090 1.00 79.75 554 ARG A O 1
ATOM 4421 N N . SER A 1 555 ? -1.781 -15.088 -16.145 1.00 77.69 555 SER A N 1
ATOM 4422 C CA . SER A 1 555 ? -2.944 -14.375 -15.599 1.00 77.69 555 SER A CA 1
ATOM 4423 C C . SER A 1 555 ? -2.881 -12.862 -15.800 1.00 77.69 555 SER A C 1
ATOM 4425 O O . SER A 1 555 ? -3.839 -12.192 -15.439 1.00 77.69 555 SER A O 1
ATOM 4427 N N . VAL A 1 556 ? -1.774 -12.342 -16.335 1.00 85.31 556 VAL A N 1
ATOM 4428 C CA . VAL A 1 556 ? -1.516 -10.914 -16.538 1.00 85.31 556 VAL A CA 1
ATOM 4429 C C . VAL A 1 556 ? -1.724 -10.590 -18.014 1.00 85.31 556 VAL A C 1
ATOM 4431 O O . VAL A 1 556 ? -1.287 -11.348 -18.883 1.00 85.31 556 VAL A O 1
ATOM 4434 N N . GLU A 1 557 ? -2.335 -9.450 -18.321 1.00 86.19 557 GLU A N 1
ATOM 4435 C CA . GLU A 1 557 ? -2.422 -8.972 -19.701 1.00 86.19 557 GLU A CA 1
ATOM 4436 C C . GLU A 1 557 ? -1.032 -8.650 -20.276 1.00 86.19 557 GLU A C 1
ATOM 4438 O O . GLU A 1 557 ? -0.166 -8.093 -19.599 1.00 86.19 557 GLU A O 1
ATOM 4443 N N . ASN A 1 558 ? -0.805 -8.956 -21.558 1.00 85.81 558 ASN A N 1
ATOM 4444 C CA . ASN A 1 558 ? 0.504 -8.750 -22.195 1.00 85.81 558 ASN A CA 1
ATOM 4445 C C . ASN A 1 558 ? 0.967 -7.286 -22.145 1.00 85.81 558 ASN A C 1
ATOM 4447 O O . ASN A 1 558 ? 2.152 -7.025 -21.929 1.00 85.81 558 ASN A O 1
ATOM 4451 N N . ASN A 1 559 ? 0.041 -6.338 -22.308 1.00 86.06 559 ASN A N 1
ATOM 4452 C CA . ASN A 1 559 ? 0.350 -4.913 -22.208 1.00 86.06 559 ASN A CA 1
ATOM 4453 C C . ASN A 1 559 ? 0.854 -4.556 -20.805 1.00 86.06 559 ASN A C 1
ATOM 4455 O O . ASN A 1 559 ? 1.870 -3.875 -20.680 1.00 86.06 559 ASN A O 1
ATOM 4459 N N . ASP A 1 560 ? 0.234 -5.097 -19.756 1.00 87.12 560 ASP A N 1
ATOM 4460 C CA . ASP A 1 560 ? 0.657 -4.868 -18.374 1.00 87.12 560 ASP A CA 1
ATOM 4461 C C . ASP A 1 560 ? 2.012 -5.527 -18.060 1.00 87.12 560 ASP A C 1
ATOM 4463 O O . ASP A 1 560 ? 2.809 -4.978 -17.294 1.00 87.12 560 ASP A O 1
ATOM 4467 N N . VAL A 1 561 ? 2.346 -6.658 -18.697 1.00 88.00 561 VAL A N 1
ATOM 4468 C CA . VAL A 1 561 ? 3.698 -7.245 -18.612 1.00 88.00 561 VAL A CA 1
ATOM 4469 C C . VAL A 1 561 ? 4.737 -6.301 -19.225 1.00 88.00 561 VAL A C 1
ATOM 4471 O O . VAL A 1 561 ? 5.800 -6.090 -18.634 1.00 88.00 561 VAL A O 1
ATOM 4474 N N . VAL A 1 562 ? 4.440 -5.697 -20.380 1.00 86.88 562 VAL A N 1
ATOM 4475 C CA . VAL A 1 562 ? 5.322 -4.702 -21.011 1.00 86.88 562 VAL A CA 1
ATOM 4476 C C . VAL A 1 562 ? 5.463 -3.465 -20.123 1.00 86.88 562 VAL A C 1
ATOM 4478 O O . VAL A 1 562 ? 6.593 -3.033 -19.882 1.00 86.88 562 VAL A O 1
ATOM 4481 N N . ARG A 1 563 ? 4.365 -2.953 -19.549 1.00 88.88 563 ARG A N 1
ATOM 4482 C CA . ARG A 1 563 ? 4.407 -1.830 -18.594 1.00 88.88 563 ARG A CA 1
ATOM 4483 C C . ARG A 1 563 ? 5.201 -2.155 -17.342 1.00 88.88 563 ARG A C 1
ATOM 4485 O O . ARG A 1 563 ? 5.973 -1.325 -16.876 1.00 88.88 563 ARG A O 1
ATOM 4492 N N . SER A 1 564 ? 5.114 -3.380 -16.831 1.00 88.62 564 SER A N 1
ATOM 4493 C CA . SER A 1 564 ? 5.937 -3.820 -15.703 1.00 88.62 564 SER A CA 1
ATOM 4494 C C . SER A 1 564 ? 7.436 -3.795 -16.031 1.00 88.62 564 SER A C 1
ATOM 4496 O O . SER A 1 564 ? 8.244 -3.508 -15.145 1.00 88.62 564 SER A O 1
ATOM 4498 N N . GLN A 1 565 ? 7.823 -4.081 -17.279 1.00 87.69 565 GLN A N 1
ATOM 4499 C CA . GLN A 1 565 ? 9.212 -3.958 -17.730 1.00 87.69 565 GLN A CA 1
ATOM 4500 C C . GLN A 1 565 ? 9.630 -2.495 -17.897 1.00 87.69 565 GLN A C 1
ATOM 4502 O O . GLN A 1 565 ? 10.746 -2.143 -17.540 1.00 87.69 565 GLN A O 1
ATOM 4507 N N . GLU A 1 566 ? 8.759 -1.634 -18.420 1.00 91.06 566 GLU A N 1
ATOM 4508 C CA . GLU A 1 566 ? 9.023 -0.193 -18.532 1.00 91.06 566 GLU A CA 1
ATOM 4509 C C . GLU A 1 566 ? 9.183 0.454 -17.156 1.00 91.06 566 GLU A C 1
ATOM 4511 O O . GLU A 1 566 ? 10.190 1.110 -16.901 1.00 91.06 566 GLU A O 1
ATOM 4516 N N . ALA A 1 567 ? 8.272 0.159 -16.226 1.00 91.19 567 ALA A N 1
ATOM 4517 C CA . ALA A 1 567 ? 8.347 0.578 -14.832 1.00 91.19 567 ALA A CA 1
ATOM 4518 C C . ALA A 1 567 ? 9.690 0.188 -14.190 1.00 91.19 567 ALA A C 1
ATOM 4520 O O . ALA A 1 567 ? 10.281 0.968 -13.445 1.00 91.19 567 ALA A O 1
ATOM 4521 N N . TYR A 1 568 ? 10.224 -0.993 -14.511 1.00 91.00 568 TYR A N 1
ATOM 4522 C CA . TYR A 1 568 ? 11.535 -1.419 -14.023 1.00 91.00 568 TYR A CA 1
ATOM 4523 C C . TYR A 1 568 ? 12.684 -0.488 -14.468 1.00 91.00 568 TYR A C 1
ATOM 4525 O O . TYR A 1 568 ? 13.601 -0.234 -13.683 1.00 91.00 568 TYR A O 1
ATOM 4533 N N . PHE A 1 569 ? 12.621 0.058 -15.687 1.00 93.25 569 PHE A N 1
ATOM 4534 C CA . PHE A 1 569 ? 13.562 1.072 -16.172 1.00 93.25 569 PHE A CA 1
ATOM 4535 C C . PHE A 1 569 ? 13.283 2.450 -15.552 1.00 93.25 569 PHE A C 1
ATOM 4537 O O . PHE A 1 569 ? 14.191 3.079 -15.003 1.00 93.25 569 PHE A O 1
ATOM 4544 N N . VAL A 1 570 ? 12.023 2.886 -15.553 1.00 93.62 570 VAL A N 1
ATOM 4545 C CA . VAL A 1 570 ? 11.596 4.193 -15.026 1.00 93.62 570 VAL A CA 1
ATOM 4546 C C . VAL A 1 570 ? 11.969 4.371 -13.549 1.00 93.62 570 VAL A C 1
ATOM 4548 O O . VAL A 1 570 ? 12.466 5.425 -13.154 1.00 93.62 570 VAL A O 1
ATOM 4551 N N . TYR A 1 571 ? 11.800 3.338 -12.720 1.00 94.88 571 TYR A N 1
ATOM 4552 C CA . TYR A 1 571 ? 12.082 3.414 -11.283 1.00 94.88 571 TYR A CA 1
ATOM 4553 C C . TYR A 1 571 ? 13.541 3.102 -10.908 1.00 94.88 571 TYR A C 1
ATOM 4555 O O . TYR A 1 571 ? 13.863 3.046 -9.719 1.00 94.88 571 TYR A O 1
ATOM 4563 N N . ALA A 1 572 ? 14.448 2.921 -11.877 1.00 95.38 572 ALA A N 1
ATOM 4564 C CA . ALA A 1 572 ? 15.811 2.461 -11.608 1.00 95.38 572 ALA A CA 1
ATOM 4565 C C . ALA A 1 572 ? 16.607 3.400 -10.678 1.00 95.38 572 ALA A C 1
ATOM 4567 O O . ALA A 1 572 ? 17.185 2.957 -9.677 1.00 95.38 572 ALA A O 1
ATOM 4568 N N . PHE A 1 573 ? 16.598 4.706 -10.965 1.00 94.62 573 PHE A N 1
ATOM 4569 C CA . PHE A 1 573 ? 17.240 5.712 -10.111 1.00 94.62 573 PHE A CA 1
ATOM 4570 C C . PHE A 1 573 ? 16.563 5.810 -8.744 1.00 94.62 573 PHE A C 1
ATOM 4572 O O . PHE A 1 573 ? 17.237 5.847 -7.715 1.00 94.62 573 PHE A O 1
ATOM 4579 N N . THR A 1 574 ? 15.232 5.773 -8.724 1.00 93.50 574 THR A N 1
ATOM 4580 C CA . THR A 1 574 ? 14.405 5.851 -7.516 1.00 93.50 574 THR A CA 1
ATOM 4581 C C . THR A 1 574 ? 14.701 4.719 -6.534 1.00 93.50 574 THR A C 1
ATOM 4583 O O . THR A 1 574 ? 14.953 4.966 -5.353 1.00 93.50 574 THR A O 1
ATOM 4586 N N . HIS A 1 575 ? 14.716 3.474 -7.013 1.00 95.00 575 HIS A N 1
ATOM 4587 C CA . HIS A 1 575 ? 15.040 2.302 -6.200 1.00 95.00 575 HIS A CA 1
ATOM 4588 C C . HIS A 1 575 ? 16.499 2.304 -5.747 1.00 95.00 575 HIS A C 1
ATOM 4590 O O . HIS A 1 575 ? 16.783 1.982 -4.595 1.00 95.00 575 HIS A O 1
ATOM 4596 N N . THR A 1 576 ? 17.424 2.724 -6.611 1.00 94.81 576 THR A N 1
ATOM 4597 C CA . THR A 1 576 ? 18.842 2.817 -6.247 1.00 94.81 576 THR A CA 1
ATOM 4598 C C . THR A 1 576 ? 19.063 3.854 -5.144 1.00 94.81 576 THR A C 1
ATOM 4600 O O . THR A 1 576 ? 19.719 3.565 -4.143 1.00 94.81 576 THR A O 1
ATOM 4603 N N . ALA A 1 577 ? 18.441 5.031 -5.253 1.00 93.00 577 ALA A N 1
ATOM 4604 C CA . ALA A 1 577 ? 18.463 6.043 -4.199 1.00 93.00 577 ALA A CA 1
ATOM 4605 C C . ALA A 1 577 ? 17.860 5.512 -2.887 1.00 93.00 577 ALA A C 1
ATOM 4607 O O . ALA A 1 577 ? 18.415 5.741 -1.814 1.00 93.00 577 ALA A O 1
ATOM 4608 N N . ALA A 1 578 ? 16.759 4.757 -2.960 1.00 92.81 578 ALA A N 1
ATOM 4609 C CA . ALA A 1 578 ? 16.151 4.116 -1.795 1.00 92.81 578 ALA A CA 1
ATOM 4610 C C . ALA A 1 578 ? 17.095 3.120 -1.094 1.00 92.81 578 ALA A C 1
ATOM 4612 O O . ALA A 1 578 ? 17.165 3.114 0.137 1.00 92.81 578 ALA A O 1
ATOM 4613 N N . VAL A 1 579 ? 17.843 2.313 -1.857 1.00 94.06 579 VAL A N 1
ATOM 4614 C CA . VAL A 1 579 ? 18.854 1.383 -1.323 1.00 94.06 579 VAL A CA 1
ATOM 4615 C C . VAL A 1 579 ? 19.949 2.145 -0.583 1.00 94.06 579 VAL A C 1
ATOM 4617 O O . VAL A 1 579 ? 20.242 1.820 0.569 1.00 94.06 579 VAL A O 1
ATOM 4620 N N . PHE A 1 580 ? 20.528 3.178 -1.203 1.00 92.69 580 PHE A N 1
ATOM 4621 C CA . PHE A 1 580 ? 21.580 3.976 -0.570 1.00 92.69 580 PHE A CA 1
ATOM 4622 C C . PHE A 1 580 ? 21.085 4.691 0.689 1.00 92.69 580 PHE A C 1
ATOM 4624 O O . PHE A 1 580 ? 21.776 4.679 1.704 1.00 92.69 580 PHE A O 1
ATOM 4631 N N . GLU A 1 581 ? 19.870 5.241 0.677 1.00 91.06 581 GLU A N 1
ATOM 4632 C CA . GLU A 1 581 ? 19.276 5.846 1.872 1.00 91.06 581 GLU A CA 1
ATOM 4633 C C . GLU A 1 581 ? 19.044 4.838 3.002 1.00 91.06 581 GLU A C 1
ATOM 4635 O O . GLU A 1 581 ? 19.234 5.175 4.170 1.00 91.06 581 GLU A O 1
ATOM 4640 N N . ALA A 1 582 ? 18.624 3.613 2.683 1.00 90.75 582 ALA A N 1
ATOM 4641 C CA . ALA A 1 582 ? 18.444 2.555 3.673 1.00 90.75 582 ALA A CA 1
ATOM 4642 C C . ALA A 1 582 ? 19.787 2.065 4.250 1.00 90.75 582 ALA A C 1
ATOM 4644 O O . ALA A 1 582 ? 19.885 1.836 5.457 1.00 90.75 582 ALA A O 1
ATOM 4645 N N . LEU A 1 583 ? 20.839 1.959 3.430 1.00 92.25 583 LEU A N 1
ATOM 4646 C CA . LEU A 1 583 ? 22.199 1.668 3.906 1.00 92.25 583 LEU A CA 1
ATOM 4647 C C . LEU A 1 583 ? 22.730 2.795 4.792 1.00 92.25 583 LEU A C 1
ATOM 4649 O O . LEU A 1 583 ? 23.248 2.537 5.878 1.00 92.25 583 LEU A O 1
ATOM 4653 N N . TRP A 1 584 ? 22.547 4.045 4.364 1.00 88.94 584 TRP A N 1
ATOM 4654 C CA . TRP A 1 584 ? 22.946 5.212 5.140 1.00 88.94 584 TRP A CA 1
ATOM 4655 C C . TRP A 1 584 ? 22.226 5.262 6.485 1.00 88.94 584 TRP A C 1
ATOM 4657 O O . TRP A 1 584 ? 22.868 5.451 7.512 1.00 88.94 584 TRP A O 1
ATOM 4667 N N . TRP A 1 585 ? 20.915 5.006 6.509 1.00 88.94 585 TRP A N 1
ATOM 4668 C CA . TRP A 1 585 ? 20.144 4.882 7.748 1.00 88.94 585 TRP A CA 1
ATOM 4669 C C . TRP A 1 585 ? 20.728 3.823 8.691 1.00 88.94 585 TRP A C 1
ATOM 4671 O O . TRP A 1 585 ? 20.867 4.074 9.889 1.00 88.94 585 TRP A O 1
ATOM 4681 N N . LYS A 1 586 ? 21.113 2.655 8.160 1.00 88.81 586 LYS A N 1
ATOM 4682 C CA . LYS A 1 586 ? 21.704 1.572 8.954 1.00 88.81 586 LYS A CA 1
ATOM 4683 C C . LYS A 1 586 ? 23.047 1.969 9.577 1.00 88.81 586 LYS A C 1
ATOM 4685 O O . LYS A 1 586 ? 23.317 1.555 10.702 1.00 88.81 586 LYS A O 1
ATOM 4690 N N . ILE A 1 587 ? 23.860 2.748 8.862 1.00 88.12 587 ILE A N 1
ATOM 4691 C CA . ILE A 1 587 ? 25.185 3.203 9.312 1.00 88.12 587 ILE A CA 1
ATOM 4692 C C . ILE A 1 587 ? 25.066 4.392 10.274 1.00 88.12 587 ILE A C 1
ATOM 4694 O O . ILE A 1 587 ? 25.646 4.379 11.354 1.00 88.12 587 ILE A O 1
ATOM 4698 N N . ALA A 1 588 ? 24.299 5.417 9.903 1.00 83.50 588 ALA A N 1
ATOM 4699 C CA . ALA A 1 588 ? 24.184 6.668 10.648 1.00 83.50 588 ALA A CA 1
ATOM 4700 C C . ALA A 1 588 ? 23.239 6.578 11.860 1.00 83.50 588 ALA A C 1
ATOM 4702 O O . ALA A 1 588 ? 23.232 7.475 12.704 1.00 83.50 588 ALA A O 1
ATOM 4703 N N . GLY A 1 589 ? 22.388 5.546 11.930 1.00 75.88 589 GLY A N 1
ATOM 4704 C CA . GLY A 1 589 ? 21.394 5.358 12.994 1.00 75.88 589 GLY A CA 1
ATOM 4705 C C . GLY A 1 589 ? 20.276 6.409 13.017 1.00 75.88 589 GLY A C 1
ATOM 4706 O O . GLY A 1 589 ? 19.441 6.399 13.920 1.00 75.88 589 GLY A O 1
ATOM 4707 N N . LYS A 1 590 ? 20.251 7.318 12.037 1.00 68.88 590 LYS A N 1
ATOM 4708 C CA . LYS A 1 590 ? 19.257 8.382 11.876 1.00 68.88 590 LYS A CA 1
ATOM 4709 C C . LYS A 1 590 ? 18.606 8.255 10.512 1.00 68.88 590 LYS A C 1
ATOM 4711 O O . LYS A 1 590 ? 19.279 7.998 9.515 1.00 68.88 590 LYS A O 1
ATOM 4716 N N . GLU A 1 591 ? 17.298 8.469 10.460 1.00 63.81 591 GLU A N 1
ATOM 4717 C CA . GLU A 1 591 ? 16.643 8.667 9.174 1.00 63.81 591 GLU A CA 1
ATOM 4718 C C . GLU A 1 591 ? 17.058 10.025 8.594 1.00 63.81 591 GLU A C 1
ATOM 4720 O O . GLU A 1 591 ? 17.118 11.014 9.336 1.00 63.81 591 GLU A O 1
ATOM 4725 N N . PRO A 1 592 ? 17.371 10.105 7.288 1.00 52.28 592 PRO A N 1
ATOM 4726 C CA . PRO A 1 592 ? 17.558 11.395 6.644 1.00 52.28 592 PRO A CA 1
ATOM 4727 C C . PRO A 1 592 ? 16.272 12.214 6.811 1.00 52.28 592 PRO A C 1
ATOM 4729 O O . PRO A 1 592 ? 15.174 11.688 6.619 1.00 52.28 592 PRO A O 1
ATOM 4732 N N . LYS A 1 593 ? 16.404 13.494 7.196 1.00 44.97 593 LYS A N 1
ATOM 4733 C CA . LYS A 1 593 ? 15.260 14.415 7.280 1.00 44.97 593 LYS A CA 1
ATOM 4734 C C . LYS A 1 593 ? 14.487 14.341 5.959 1.00 44.97 593 LYS A C 1
ATOM 4736 O O . LYS A 1 593 ? 15.106 14.393 4.897 1.00 44.97 593 LYS A O 1
ATOM 4741 N N . ARG A 1 594 ? 13.157 14.191 6.043 1.00 41.81 594 ARG A N 1
ATOM 4742 C CA . ARG A 1 594 ? 12.244 14.133 4.889 1.00 41.81 594 ARG A CA 1
ATOM 4743 C C . ARG A 1 594 ? 12.631 15.243 3.903 1.00 41.81 594 ARG A C 1
ATOM 4745 O O . ARG A 1 594 ? 12.815 16.385 4.326 1.00 41.81 594 ARG A O 1
ATOM 4752 N N . SER A 1 595 ? 12.812 14.895 2.629 1.00 36.38 595 SER A N 1
ATOM 4753 C CA . SER A 1 595 ? 13.134 15.868 1.583 1.00 36.38 595 SER A CA 1
ATOM 4754 C C . SER A 1 595 ? 12.090 16.988 1.559 1.00 36.38 595 SER A C 1
ATOM 4756 O O . SER A 1 595 ? 10.913 16.757 1.835 1.00 36.38 595 SER A O 1
ATOM 4758 N N . VAL A 1 596 ? 12.571 18.197 1.272 1.00 35.16 596 VAL A N 1
ATOM 4759 C CA . VAL A 1 596 ? 11.882 19.497 1.315 1.00 35.16 596 VAL A CA 1
ATOM 4760 C C . VAL A 1 596 ? 10.461 19.451 0.714 1.00 35.16 596 VAL A C 1
ATOM 4762 O O . VAL A 1 596 ? 10.194 18.685 -0.220 1.00 35.16 596 VAL A O 1
ATOM 4765 N N . LYS A 1 597 ? 9.550 20.284 1.257 1.00 32.81 597 LYS A N 1
ATOM 4766 C CA . LYS A 1 597 ? 8.238 20.607 0.655 1.00 32.81 597 LYS A CA 1
ATOM 4767 C C . LYS A 1 597 ? 8.430 20.825 -0.861 1.00 32.81 597 LYS A C 1
ATOM 4769 O O . LYS A 1 597 ? 9.263 21.639 -1.239 1.00 32.81 597 LYS A O 1
ATOM 4774 N N . GLY A 1 598 ? 7.726 20.059 -1.700 1.00 42.56 598 GLY A N 1
ATOM 4775 C CA . GLY A 1 598 ? 7.866 20.096 -3.169 1.00 42.56 598 GLY A CA 1
ATOM 4776 C C . GLY A 1 598 ? 8.597 18.904 -3.816 1.00 42.56 598 GLY A C 1
ATOM 4777 O O . GLY A 1 598 ? 8.655 18.804 -5.032 1.00 42.56 598 GLY A O 1
ATOM 4778 N N . SER A 1 599 ? 9.122 17.936 -3.052 1.00 49.06 599 SER A N 1
ATOM 4779 C CA . SER A 1 599 ? 9.728 16.731 -3.668 1.00 49.06 599 SER A CA 1
ATOM 4780 C C . SER A 1 599 ? 8.736 15.829 -4.427 1.00 49.06 599 SER A C 1
ATOM 4782 O O . SER A 1 599 ? 9.170 15.085 -5.306 1.00 49.06 599 SER A O 1
ATOM 4784 N N . SER A 1 600 ? 7.437 15.951 -4.132 1.00 57.44 600 SER A N 1
ATOM 4785 C CA . SER A 1 600 ? 6.324 15.279 -4.824 1.00 57.44 600 SER A CA 1
ATOM 4786 C C . SER A 1 600 ? 5.481 16.223 -5.698 1.00 57.44 600 SER A C 1
ATOM 4788 O O . SER A 1 600 ? 4.417 15.826 -6.159 1.00 57.44 600 SER A O 1
ATOM 4790 N N . SER A 1 601 ? 5.898 17.480 -5.889 1.00 62.38 601 SER A N 1
ATOM 4791 C CA . SER A 1 601 ? 5.205 18.396 -6.804 1.00 62.38 601 SER A CA 1
ATOM 4792 C C . SER A 1 601 ? 5.728 18.234 -8.230 1.00 62.38 601 SER A C 1
ATOM 4794 O O . SER A 1 601 ? 6.867 17.809 -8.424 1.00 62.38 601 SER A O 1
ATOM 4796 N N . ARG A 1 602 ? 4.902 18.614 -9.210 1.00 65.50 602 ARG A N 1
ATOM 4797 C CA . ARG A 1 602 ? 5.245 18.627 -10.641 1.00 65.50 602 ARG A CA 1
ATOM 4798 C C . ARG A 1 602 ? 6.601 19.288 -10.900 1.00 65.50 602 ARG A C 1
ATOM 4800 O O . ARG A 1 602 ? 6.892 20.334 -10.317 1.00 65.50 602 ARG A O 1
ATOM 4807 N N . GLY A 1 603 ? 7.407 18.693 -11.780 1.00 61.53 603 GLY A N 1
ATOM 4808 C CA . GLY A 1 603 ? 8.723 19.229 -12.149 1.00 61.53 603 GLY A CA 1
ATOM 4809 C C . GLY A 1 603 ? 9.790 19.031 -11.068 1.00 61.53 603 GLY A C 1
ATOM 4810 O O . GLY A 1 603 ? 10.749 19.800 -10.978 1.00 61.53 603 GLY A O 1
ATOM 4811 N N . SER A 1 604 ? 9.624 18.014 -10.222 1.00 75.19 604 SER A N 1
ATOM 4812 C CA . SER A 1 604 ? 10.571 17.691 -9.156 1.00 75.19 604 SER A CA 1
ATOM 4813 C C . SER A 1 604 ? 11.927 17.277 -9.737 1.00 75.19 604 SER A C 1
ATOM 4815 O O . SER A 1 604 ? 12.009 16.540 -10.719 1.00 75.19 604 SER A O 1
ATOM 4817 N N . LEU A 1 605 ? 13.021 17.643 -9.058 1.00 77.94 605 LEU A N 1
ATOM 4818 C CA . LEU A 1 605 ? 14.380 17.189 -9.406 1.00 77.94 605 LEU A CA 1
ATOM 4819 C C . LEU A 1 605 ? 14.520 15.656 -9.417 1.00 77.94 605 LEU A C 1
ATOM 4821 O O . LEU A 1 605 ? 15.482 15.129 -9.972 1.00 77.94 605 LEU A O 1
ATOM 4825 N N . SER A 1 606 ? 13.573 14.935 -8.810 1.00 81.06 606 SER A N 1
ATOM 4826 C CA . SER A 1 606 ? 13.521 13.472 -8.848 1.00 81.06 606 SER A CA 1
ATOM 4827 C C . SER A 1 606 ? 13.232 12.891 -10.238 1.00 81.06 606 SER A C 1
ATOM 4829 O O . SER A 1 606 ? 13.614 11.752 -10.494 1.00 81.06 606 SER A O 1
ATOM 4831 N N . GLU A 1 607 ? 12.616 13.662 -11.137 1.00 86.12 607 GLU A N 1
ATOM 4832 C CA . GLU A 1 607 ? 12.267 13.236 -12.500 1.00 86.12 607 GLU A CA 1
ATOM 4833 C C . GLU A 1 607 ? 13.440 13.401 -13.480 1.00 86.12 607 GLU A C 1
ATOM 4835 O O . GLU A 1 607 ? 13.590 12.638 -14.439 1.00 86.12 607 GLU A O 1
ATOM 4840 N N . LEU A 1 608 ? 14.318 14.371 -13.200 1.00 88.62 608 LEU A N 1
ATOM 4841 C CA . LEU A 1 608 ? 15.421 14.786 -14.068 1.00 88.62 608 LEU A CA 1
ATOM 4842 C C . LEU A 1 608 ? 16.354 13.641 -14.512 1.00 88.62 608 LEU A C 1
ATOM 4844 O O . LEU A 1 608 ? 16.710 13.623 -15.690 1.00 88.62 608 LEU A O 1
ATOM 4848 N N . PRO A 1 609 ? 16.746 12.667 -13.662 1.00 92.75 609 PRO A N 1
ATOM 4849 C CA . PRO A 1 609 ? 17.636 11.585 -14.088 1.00 92.75 609 PRO A CA 1
ATOM 4850 C C . PRO A 1 609 ? 17.108 10.789 -15.287 1.00 92.75 609 PRO A C 1
ATOM 4852 O O . PRO A 1 609 ? 17.871 10.486 -16.204 1.00 92.75 609 PRO A O 1
ATOM 4855 N N . ASN A 1 610 ? 15.803 10.496 -15.323 1.00 92.31 610 ASN A N 1
ATOM 4856 C CA . ASN A 1 610 ? 15.193 9.762 -16.434 1.00 92.31 610 ASN A CA 1
ATOM 4857 C C . ASN A 1 610 ? 15.187 10.598 -17.717 1.00 92.31 610 ASN A C 1
ATOM 4859 O O . ASN A 1 610 ? 15.508 10.085 -18.788 1.00 92.31 610 ASN A O 1
ATOM 4863 N N . VAL A 1 611 ? 14.881 11.893 -17.596 1.00 91.19 611 VAL A N 1
ATOM 4864 C CA . VAL A 1 611 ? 14.889 12.847 -18.713 1.00 91.19 611 VAL A CA 1
ATOM 4865 C C . VAL A 1 611 ? 16.297 12.972 -19.306 1.00 91.19 611 VAL A C 1
ATOM 4867 O O . VAL A 1 611 ? 16.472 12.850 -20.518 1.00 91.19 611 VAL A O 1
ATOM 4870 N N . VAL A 1 612 ? 17.318 13.140 -18.459 1.00 94.00 612 VAL A N 1
ATOM 4871 C CA . VAL A 1 612 ? 18.725 13.259 -18.880 1.00 94.00 612 VAL A CA 1
ATOM 4872 C C . VAL A 1 612 ? 19.204 11.992 -19.583 1.00 94.00 612 VAL A C 1
ATOM 4874 O O . VAL A 1 612 ? 19.815 12.085 -20.647 1.00 94.00 612 VAL A O 1
ATOM 4877 N N . VAL A 1 613 ? 18.909 10.808 -19.035 1.00 95.31 613 VAL A N 1
ATOM 4878 C CA . VAL A 1 613 ? 19.279 9.540 -19.684 1.00 95.31 613 VAL A CA 1
ATOM 4879 C C . VAL A 1 613 ? 18.570 9.385 -21.024 1.00 95.31 613 VAL A C 1
ATOM 4881 O O . VAL A 1 613 ? 19.215 9.018 -22.001 1.00 95.31 613 VAL A O 1
ATOM 4884 N N . PHE A 1 614 ? 17.276 9.699 -21.108 1.00 94.25 614 PHE A N 1
ATOM 4885 C CA . PHE A 1 614 ? 16.528 9.603 -22.360 1.00 94.25 614 PHE A CA 1
ATOM 4886 C C . PHE A 1 614 ? 17.115 10.496 -23.458 1.00 94.25 614 PHE A C 1
ATOM 4888 O O . PHE A 1 614 ? 17.421 10.002 -24.543 1.00 94.25 614 PHE A O 1
ATOM 4895 N N . PHE A 1 615 ? 17.355 11.782 -23.180 1.00 90.81 615 PHE A N 1
ATOM 4896 C CA . PHE A 1 615 ? 17.983 12.669 -24.163 1.00 90.81 615 PHE A CA 1
ATOM 4897 C C . PHE A 1 615 ? 19.424 12.259 -24.476 1.00 90.81 615 PHE A C 1
ATOM 4899 O O . PHE A 1 615 ? 19.823 12.316 -25.635 1.00 90.81 615 PHE A O 1
ATOM 4906 N N . GLY A 1 616 ? 20.184 11.772 -23.490 1.00 93.44 616 GLY A N 1
ATOM 4907 C CA . GLY A 1 616 ? 21.514 11.205 -23.716 1.00 93.44 616 GLY A CA 1
ATOM 4908 C C . GLY A 1 616 ? 21.498 9.998 -24.659 1.00 93.44 616 GLY A C 1
ATOM 4909 O O . GLY A 1 616 ? 22.382 9.870 -25.501 1.00 93.44 616 GLY A O 1
ATOM 4910 N N . LEU A 1 617 ? 20.478 9.138 -24.579 1.00 92.62 617 LEU A N 1
ATOM 4911 C CA . LEU A 1 617 ? 20.305 8.001 -25.490 1.00 92.62 617 LEU A CA 1
ATOM 4912 C C . LEU A 1 617 ? 19.924 8.460 -26.899 1.00 92.62 617 LEU A C 1
ATOM 4914 O O . LEU A 1 617 ? 20.496 7.964 -27.869 1.00 92.62 617 LEU A O 1
ATOM 4918 N N . VAL A 1 618 ? 18.998 9.417 -27.021 1.00 88.31 618 VAL A N 1
ATOM 4919 C CA . VAL A 1 618 ? 18.596 9.982 -28.319 1.00 88.31 618 VAL A CA 1
ATOM 4920 C C . VAL A 1 618 ? 19.793 10.655 -28.987 1.00 88.31 618 VAL A C 1
ATOM 4922 O O . VAL A 1 618 ? 20.162 10.266 -30.091 1.00 88.31 618 VAL A O 1
ATOM 4925 N N . ILE A 1 619 ? 20.461 11.586 -28.299 1.00 88.38 619 ILE A N 1
ATOM 4926 C CA . ILE A 1 619 ? 21.667 12.265 -28.799 1.00 88.38 619 ILE A CA 1
ATOM 4927 C C . ILE A 1 619 ? 22.770 11.247 -29.095 1.00 88.38 619 ILE A C 1
ATOM 4929 O O . ILE A 1 619 ? 23.432 11.355 -30.121 1.00 88.38 619 ILE A O 1
ATOM 4933 N N . GLY A 1 620 ? 22.939 10.228 -28.250 1.00 90.00 620 GLY A N 1
ATOM 4934 C CA . GLY A 1 620 ? 23.884 9.139 -28.473 1.00 90.00 620 GLY A CA 1
ATOM 4935 C C . GLY A 1 620 ? 23.608 8.358 -29.761 1.00 90.00 620 GLY A C 1
ATOM 4936 O O . GLY A 1 620 ? 24.548 8.028 -30.478 1.00 90.00 620 GLY A O 1
ATOM 4937 N N . CYS A 1 621 ? 22.341 8.107 -30.109 1.00 88.44 621 CYS A N 1
ATOM 4938 C CA . CYS A 1 621 ? 21.974 7.473 -31.382 1.00 88.44 621 CYS A CA 1
ATOM 4939 C C . CYS A 1 621 ? 22.336 8.359 -32.581 1.00 88.44 621 CYS A C 1
ATOM 4941 O O . CYS A 1 621 ? 22.915 7.872 -33.551 1.00 88.44 621 CYS A O 1
ATOM 4943 N N . ILE A 1 622 ? 22.059 9.665 -32.495 1.00 84.75 622 ILE A N 1
ATOM 4944 C CA . ILE A 1 622 ? 22.452 10.639 -33.528 1.00 84.75 622 ILE A CA 1
ATOM 4945 C C . ILE A 1 622 ? 23.978 10.678 -33.663 1.00 84.75 622 ILE A C 1
ATOM 4947 O O . ILE A 1 622 ? 24.519 10.615 -34.763 1.00 84.75 622 ILE A O 1
ATOM 4951 N N . TRP A 1 623 ? 24.684 10.730 -32.537 1.00 85.75 623 TRP A N 1
ATOM 4952 C CA . TRP A 1 623 ? 26.138 10.751 -32.498 1.00 85.75 623 TRP A CA 1
ATOM 4953 C C . TRP A 1 623 ? 26.755 9.478 -33.077 1.00 85.75 623 TRP A C 1
ATOM 4955 O O . TRP A 1 623 ? 27.718 9.563 -33.832 1.00 85.75 623 TRP A O 1
ATOM 4965 N N . ALA A 1 624 ? 26.197 8.302 -32.777 1.00 85.56 624 ALA A N 1
ATOM 4966 C CA . ALA A 1 624 ? 26.661 7.039 -33.341 1.00 85.56 624 ALA A CA 1
ATOM 4967 C C . ALA A 1 624 ? 26.594 7.052 -34.878 1.00 85.56 624 ALA A C 1
ATOM 4969 O O . ALA A 1 624 ? 27.530 6.588 -35.530 1.00 85.56 624 ALA A O 1
ATOM 4970 N N . LEU A 1 625 ? 25.539 7.646 -35.448 1.00 83.31 625 LEU A N 1
ATOM 4971 C CA . LEU A 1 625 ? 25.405 7.843 -36.893 1.00 83.31 625 LEU A CA 1
ATOM 4972 C C . LEU A 1 625 ? 26.442 8.832 -37.421 1.00 83.31 625 LEU A C 1
ATOM 4974 O O . LEU A 1 625 ? 27.166 8.508 -38.357 1.00 83.31 625 LEU A O 1
ATOM 4978 N N . ILE A 1 626 ? 26.573 10.005 -36.793 1.00 81.12 626 ILE A N 1
ATOM 4979 C CA . ILE A 1 626 ? 27.568 11.015 -37.188 1.00 81.12 626 ILE A CA 1
ATOM 4980 C C . ILE A 1 626 ? 28.981 10.425 -37.164 1.00 81.12 626 ILE A C 1
ATOM 4982 O O . ILE A 1 626 ? 29.735 10.623 -38.111 1.00 81.12 626 ILE A O 1
ATOM 4986 N N . ARG A 1 627 ? 29.342 9.683 -36.111 1.00 80.88 627 ARG A N 1
ATOM 4987 C CA . ARG A 1 627 ? 30.645 9.021 -35.968 1.00 80.88 627 ARG A CA 1
ATOM 4988 C C . ARG A 1 627 ? 30.868 7.978 -37.058 1.00 80.88 627 ARG A C 1
ATOM 4990 O O . ARG A 1 627 ? 31.965 7.904 -37.601 1.00 80.88 627 ARG A O 1
ATOM 4997 N N . PHE A 1 628 ? 29.848 7.189 -37.387 1.00 81.06 628 PHE A N 1
ATOM 4998 C CA . PHE A 1 628 ? 29.930 6.225 -38.480 1.00 81.06 628 PHE A CA 1
ATOM 4999 C C . PHE A 1 628 ? 30.191 6.916 -39.825 1.00 81.06 628 PHE A C 1
ATOM 5001 O O . PHE A 1 628 ? 31.081 6.486 -40.553 1.00 81.06 628 PHE A O 1
ATOM 5008 N N . PHE A 1 629 ? 29.494 8.019 -40.115 1.00 73.75 629 PHE A N 1
ATOM 5009 C CA . PHE A 1 629 ? 29.670 8.768 -41.362 1.00 73.75 629 PHE A CA 1
ATOM 5010 C C . PHE A 1 629 ? 30.984 9.531 -41.442 1.00 73.75 629 PHE A C 1
ATOM 5012 O O . PHE A 1 629 ? 31.703 9.420 -42.429 1.00 73.75 629 PHE A O 1
ATOM 5019 N N . SER A 1 630 ? 31.349 10.270 -40.397 1.00 72.69 630 SER A N 1
ATOM 5020 C CA . SER A 1 630 ? 32.592 11.049 -40.381 1.00 72.69 630 SER A CA 1
ATOM 5021 C C . SER A 1 630 ? 33.841 10.171 -40.485 1.00 72.69 630 SER A C 1
ATOM 5023 O O . SER A 1 630 ? 34.878 10.621 -40.964 1.00 72.69 630 SER A O 1
ATOM 5025 N N . SER A 1 631 ? 33.736 8.908 -40.066 1.00 65.81 631 SER A N 1
ATOM 5026 C CA . SER A 1 631 ? 34.804 7.910 -40.104 1.00 65.81 631 SER A CA 1
ATOM 5027 C C . SER A 1 631 ? 34.607 6.829 -41.168 1.00 65.81 631 SER A C 1
ATOM 5029 O O . SER A 1 631 ? 35.316 5.826 -41.130 1.00 65.81 631 SER A O 1
ATOM 5031 N N . TYR A 1 632 ? 33.671 6.995 -42.107 1.00 56.59 632 TYR A N 1
ATOM 5032 C CA . TYR A 1 632 ? 33.269 5.942 -43.050 1.00 56.59 632 TYR A CA 1
ATOM 5033 C C . TYR A 1 632 ? 34.446 5.378 -43.870 1.00 56.59 632 TYR A C 1
ATOM 5035 O O . TYR A 1 632 ? 34.521 4.177 -44.110 1.00 56.59 632 TYR A O 1
ATOM 5043 N N . ASN A 1 633 ? 35.440 6.218 -44.179 1.00 52.91 633 ASN A N 1
ATOM 5044 C CA . ASN A 1 633 ? 36.649 5.833 -44.919 1.00 52.91 633 ASN A CA 1
ATOM 5045 C C . ASN A 1 633 ? 37.781 5.245 -44.044 1.00 52.91 633 ASN A C 1
ATOM 5047 O O . ASN A 1 633 ? 38.866 4.966 -44.548 1.00 52.91 633 ASN A O 1
ATOM 5051 N N . SER A 1 634 ? 37.555 5.041 -42.740 1.00 57.75 634 SER A N 1
ATOM 5052 C CA . SER A 1 634 ? 38.506 4.419 -41.812 1.00 57.75 634 SER A CA 1
ATOM 5053 C C . SER A 1 634 ? 37.835 3.291 -41.018 1.00 57.75 634 SER A C 1
ATOM 5055 O O . SER A 1 634 ? 37.033 3.502 -40.102 1.00 57.75 634 SER A O 1
ATOM 5057 N N . LEU A 1 635 ? 38.204 2.048 -41.346 1.00 53.34 635 LEU A N 1
ATOM 5058 C CA . LEU A 1 635 ? 37.788 0.834 -40.626 1.00 53.34 635 LEU A CA 1
ATOM 5059 C C . LEU A 1 635 ? 38.202 0.846 -39.142 1.00 53.34 635 LEU A C 1
ATOM 5061 O O . LEU A 1 635 ? 37.551 0.201 -38.323 1.00 53.34 635 LEU A O 1
ATOM 5065 N N . GLN A 1 636 ? 39.252 1.594 -38.781 1.00 53.88 636 GLN A N 1
ATOM 5066 C CA . GLN A 1 636 ? 39.725 1.705 -37.398 1.00 53.88 636 GLN A CA 1
ATOM 5067 C C . GLN A 1 636 ? 38.833 2.591 -36.515 1.00 53.88 636 GLN A C 1
ATOM 5069 O O . GLN A 1 636 ? 38.776 2.350 -35.312 1.00 53.88 636 GLN A O 1
ATOM 5074 N N . THR A 1 637 ? 38.130 3.583 -37.075 1.00 51.56 637 THR A N 1
ATOM 5075 C CA . THR A 1 637 ? 37.353 4.569 -36.292 1.00 51.56 637 THR A CA 1
ATOM 5076 C C . THR A 1 637 ? 35.833 4.430 -36.447 1.00 51.56 637 THR A C 1
ATOM 5078 O O . THR A 1 637 ? 35.081 4.807 -35.546 1.00 51.56 637 THR A O 1
ATOM 5081 N N . SER A 1 638 ? 35.350 3.833 -37.543 1.00 55.12 638 SER A N 1
ATOM 5082 C CA . SER A 1 638 ? 33.916 3.552 -37.738 1.00 55.12 638 SER A CA 1
ATOM 5083 C C . SER A 1 638 ? 33.411 2.349 -36.927 1.00 55.12 638 SER A C 1
ATOM 5085 O O . SER A 1 638 ? 32.215 2.263 -36.646 1.00 55.12 638 SER A O 1
ATOM 5087 N N . HIS A 1 639 ? 34.305 1.431 -36.534 1.00 61.28 639 HIS A N 1
ATOM 5088 C CA . HIS A 1 639 ? 33.998 0.140 -35.890 1.00 61.28 639 HIS A CA 1
ATOM 5089 C C . HIS A 1 639 ? 33.070 -0.796 -36.704 1.00 61.28 639 HIS A C 1
ATOM 5091 O O . HIS A 1 639 ? 32.680 -1.855 -36.210 1.00 61.28 639 HIS A O 1
ATOM 5097 N N . GLY A 1 640 ? 32.756 -0.453 -37.962 1.00 70.44 640 GLY A N 1
ATOM 5098 C CA . GLY A 1 640 ? 31.946 -1.252 -38.887 1.00 70.44 640 GLY A CA 1
ATOM 5099 C C . GLY A 1 640 ? 30.422 -1.128 -38.710 1.00 70.44 640 GLY A C 1
ATOM 5100 O O . GLY A 1 640 ? 29.906 -0.812 -37.637 1.00 70.44 640 GLY A O 1
ATOM 5101 N N . ALA A 1 641 ? 29.679 -1.423 -39.784 1.00 75.38 641 ALA A N 1
ATOM 5102 C CA . ALA A 1 641 ? 28.216 -1.283 -39.841 1.00 75.38 641 ALA A CA 1
ATOM 5103 C C . ALA A 1 641 ? 27.468 -2.148 -38.806 1.00 75.38 641 ALA A C 1
ATOM 5105 O O . ALA A 1 641 ? 26.437 -1.738 -38.273 1.00 75.38 641 ALA A O 1
ATOM 5106 N N . SER A 1 642 ? 28.006 -3.321 -38.461 1.00 76.81 642 SER A N 1
ATOM 5107 C CA . SER A 1 642 ? 27.423 -4.212 -37.451 1.00 76.81 642 SER A CA 1
ATOM 5108 C C . SER A 1 642 ? 27.449 -3.615 -36.040 1.00 76.81 642 SER A C 1
ATOM 5110 O O . SER A 1 642 ? 26.504 -3.813 -35.278 1.00 76.81 642 SER A O 1
ATOM 5112 N N . MET A 1 643 ? 28.501 -2.865 -35.688 1.00 81.31 643 MET A N 1
ATOM 5113 C CA . MET A 1 643 ? 28.604 -2.210 -34.379 1.00 81.31 643 MET A CA 1
ATOM 5114 C C . MET A 1 643 ? 27.669 -1.010 -34.281 1.00 81.31 643 MET A C 1
ATOM 5116 O O . MET A 1 643 ? 27.044 -0.819 -33.240 1.00 81.31 643 MET A O 1
ATOM 5120 N N . LEU A 1 644 ? 27.504 -0.254 -35.373 1.00 82.62 644 LEU A N 1
ATOM 5121 C CA . LEU A 1 644 ? 26.488 0.795 -35.448 1.00 82.62 644 LEU A CA 1
ATOM 5122 C C . LEU A 1 644 ? 25.086 0.213 -35.231 1.00 82.62 644 LEU A C 1
ATOM 5124 O O . LEU A 1 644 ? 24.363 0.685 -34.357 1.00 82.62 644 LEU A O 1
ATOM 5128 N N . ALA A 1 645 ? 24.716 -0.829 -35.982 1.00 81.19 645 ALA A N 1
ATOM 5129 C CA . ALA A 1 645 ? 23.397 -1.450 -35.869 1.00 81.19 645 ALA A CA 1
ATOM 5130 C C . ALA A 1 645 ? 23.125 -1.949 -34.440 1.00 81.19 645 ALA A C 1
ATOM 5132 O O . ALA A 1 645 ? 22.078 -1.646 -33.868 1.00 81.19 645 ALA A O 1
ATOM 5133 N N . ALA A 1 646 ? 24.091 -2.639 -33.826 1.00 84.38 646 ALA A N 1
ATOM 5134 C CA . ALA A 1 646 ? 23.972 -3.099 -32.446 1.00 84.38 646 ALA A CA 1
ATOM 5135 C C . ALA A 1 646 ? 23.814 -1.935 -31.449 1.00 84.38 646 ALA A C 1
ATOM 5137 O O . ALA A 1 646 ? 22.950 -1.996 -30.573 1.00 84.38 646 ALA A O 1
ATOM 5138 N N . ALA A 1 647 ? 24.610 -0.869 -31.589 1.00 86.75 647 ALA A N 1
ATOM 5139 C CA . ALA A 1 647 ? 24.544 0.297 -30.709 1.00 86.75 647 ALA A CA 1
ATOM 5140 C C . ALA A 1 647 ? 23.186 1.006 -30.806 1.00 86.75 647 ALA A C 1
ATOM 5142 O O . ALA A 1 647 ? 22.570 1.292 -29.777 1.00 86.75 647 ALA A O 1
ATOM 5143 N N . LEU A 1 648 ? 22.678 1.218 -32.025 1.00 86.94 648 LEU A N 1
ATOM 5144 C CA . LEU A 1 648 ? 21.360 1.816 -32.250 1.00 86.94 648 LEU A CA 1
ATOM 5145 C C . LEU A 1 648 ? 20.237 0.945 -31.693 1.00 86.94 648 LEU A C 1
ATOM 5147 O O . LEU A 1 648 ? 19.345 1.470 -31.038 1.00 86.94 648 LEU A O 1
ATOM 5151 N N . MET A 1 649 ? 20.276 -0.374 -31.902 1.00 86.69 649 MET A N 1
ATOM 5152 C CA . MET A 1 649 ? 19.233 -1.271 -31.394 1.00 86.69 649 MET A CA 1
ATOM 5153 C C . MET A 1 649 ? 19.133 -1.227 -29.867 1.00 86.69 649 MET A C 1
ATOM 5155 O O . MET A 1 649 ? 18.029 -1.132 -29.335 1.00 86.69 649 MET A O 1
ATOM 5159 N N . VAL A 1 650 ? 20.264 -1.259 -29.153 1.00 87.06 650 VAL A N 1
ATOM 5160 C CA . VAL A 1 650 ? 20.262 -1.181 -27.681 1.00 87.06 650 VAL A CA 1
ATOM 5161 C C . VAL A 1 650 ? 19.868 0.222 -27.204 1.00 87.06 650 VAL A C 1
ATOM 5163 O O . VAL A 1 650 ? 19.076 0.346 -26.269 1.00 87.06 650 VAL A O 1
ATOM 5166 N N . GLY A 1 651 ? 20.355 1.276 -27.868 1.00 88.19 651 GLY A N 1
ATOM 5167 C CA . GLY A 1 651 ? 19.992 2.664 -27.570 1.00 88.19 651 GLY A CA 1
ATOM 5168 C C . GLY A 1 651 ? 18.493 2.928 -27.718 1.00 88.19 651 GLY A C 1
ATOM 5169 O O . GLY A 1 651 ? 17.849 3.405 -26.781 1.00 88.19 651 GLY A O 1
ATOM 5170 N N . LEU A 1 652 ? 17.921 2.542 -28.861 1.00 88.00 652 LEU A N 1
ATOM 5171 C CA . LEU A 1 652 ? 16.491 2.652 -29.147 1.00 88.00 652 LEU A CA 1
ATOM 5172 C C . LEU A 1 652 ? 15.662 1.772 -28.210 1.00 88.00 652 LEU A C 1
ATOM 5174 O O . LEU A 1 652 ? 14.637 2.224 -27.706 1.00 88.00 652 LEU A O 1
ATOM 5178 N N . PHE A 1 653 ? 16.114 0.551 -27.908 1.00 89.12 653 PHE A N 1
ATOM 5179 C CA . PHE A 1 653 ? 15.432 -0.319 -26.952 1.00 89.12 653 PHE A CA 1
ATOM 5180 C C . PHE A 1 653 ? 15.253 0.373 -25.595 1.00 89.12 653 PHE A C 1
ATOM 5182 O O . PHE A 1 653 ? 14.132 0.447 -25.100 1.00 89.12 653 PHE A O 1
ATOM 5189 N N . ILE A 1 654 ? 16.307 0.953 -25.014 1.00 90.38 654 ILE A N 1
ATOM 5190 C CA . ILE A 1 654 ? 16.180 1.645 -23.722 1.00 90.38 654 ILE A CA 1
ATOM 5191 C C . ILE A 1 654 ? 15.360 2.937 -23.856 1.00 90.38 654 ILE A C 1
ATOM 5193 O O . ILE A 1 654 ? 14.514 3.213 -23.002 1.00 90.38 654 ILE A O 1
ATOM 5197 N N . ALA A 1 655 ? 15.553 3.705 -24.933 1.00 89.12 655 ALA A N 1
ATOM 5198 C CA . ALA A 1 655 ? 14.794 4.931 -25.169 1.00 89.12 655 ALA A CA 1
ATOM 5199 C C . ALA A 1 655 ? 13.279 4.662 -25.242 1.00 89.12 655 ALA A C 1
ATOM 5201 O O . ALA A 1 655 ? 12.502 5.389 -24.626 1.00 89.12 655 ALA A O 1
ATOM 5202 N N . THR A 1 656 ? 12.852 3.577 -25.900 1.00 87.62 656 THR A N 1
ATOM 5203 C CA . THR A 1 656 ? 11.430 3.184 -25.949 1.00 87.62 656 THR A CA 1
ATOM 5204 C C . THR A 1 656 ? 10.867 2.809 -24.578 1.00 87.62 656 THR A C 1
ATOM 5206 O O . THR A 1 656 ? 9.699 3.079 -24.320 1.00 87.62 656 THR A O 1
ATOM 5209 N N . LYS A 1 657 ? 11.688 2.262 -23.667 1.00 89.44 657 LYS A N 1
ATOM 5210 C CA . LYS A 1 657 ? 11.257 1.920 -22.301 1.00 89.44 657 LYS A CA 1
ATOM 5211 C C . LYS A 1 657 ? 11.086 3.135 -21.390 1.00 89.44 657 LYS A C 1
ATOM 5213 O O . LYS A 1 657 ? 10.230 3.108 -20.513 1.00 89.44 657 LYS A O 1
ATOM 5218 N N . LEU A 1 658 ? 11.881 4.189 -21.587 1.00 90.06 658 LEU A N 1
ATOM 5219 C CA . LEU A 1 658 ? 11.787 5.435 -20.812 1.00 90.06 658 LEU A CA 1
ATOM 5220 C C . LEU A 1 658 ? 10.817 6.458 -21.421 1.00 90.06 658 LEU A C 1
ATOM 5222 O O . LEU A 1 658 ? 10.273 7.291 -20.696 1.00 90.06 658 LEU A O 1
ATOM 5226 N N . GLY A 1 659 ? 10.591 6.393 -22.735 1.00 87.69 659 GLY A N 1
ATOM 5227 C CA . GLY A 1 659 ? 9.827 7.376 -23.505 1.00 87.69 659 GLY A CA 1
ATOM 5228 C C . GLY A 1 659 ? 8.458 7.739 -22.918 1.00 87.69 659 GLY A C 1
ATOM 5229 O O . GLY A 1 659 ? 8.207 8.931 -22.738 1.00 87.69 659 GLY A O 1
ATOM 5230 N N . PRO A 1 660 ? 7.585 6.771 -22.570 1.00 87.56 660 PRO A N 1
ATOM 5231 C CA . PRO A 1 660 ? 6.264 7.070 -22.014 1.00 87.56 660 PRO A CA 1
ATOM 5232 C C . PRO A 1 660 ? 6.311 7.909 -20.727 1.00 87.56 660 PRO A C 1
ATOM 5234 O O . PRO A 1 660 ? 5.595 8.902 -20.616 1.00 87.56 660 PRO A O 1
ATOM 5237 N N . SER A 1 661 ? 7.191 7.565 -19.781 1.00 88.19 661 SER A N 1
ATOM 5238 C CA . SER A 1 661 ? 7.337 8.308 -18.521 1.00 88.19 661 SER A CA 1
ATOM 5239 C C . SER A 1 661 ? 8.008 9.669 -18.723 1.00 88.19 661 SER A C 1
ATOM 5241 O O . SER A 1 661 ? 7.551 10.655 -18.154 1.00 88.19 661 SER A O 1
ATOM 5243 N N . VAL A 1 662 ? 9.046 9.755 -19.563 1.00 89.06 662 VAL A N 1
ATOM 5244 C CA . VAL A 1 662 ? 9.730 11.029 -19.853 1.00 89.06 662 VAL A CA 1
ATOM 5245 C C . VAL A 1 662 ? 8.797 12.006 -20.560 1.00 89.06 662 VAL A C 1
ATOM 5247 O O . VAL A 1 662 ? 8.808 13.197 -20.259 1.00 89.06 662 VAL A O 1
ATOM 5250 N N . ARG A 1 663 ? 7.935 11.504 -21.448 1.00 85.31 663 ARG A N 1
ATOM 5251 C CA . ARG A 1 663 ? 6.881 12.302 -22.073 1.00 85.31 663 ARG A CA 1
ATOM 5252 C C . ARG A 1 663 ? 5.947 12.911 -21.027 1.00 85.31 663 ARG A C 1
ATOM 5254 O O . ARG A 1 663 ? 5.663 14.101 -21.127 1.00 85.31 663 ARG A O 1
ATOM 5261 N N . MET A 1 664 ? 5.508 12.133 -20.035 1.00 85.19 664 MET A N 1
ATOM 5262 C CA . MET A 1 664 ? 4.684 12.659 -18.940 1.00 85.19 664 MET A CA 1
ATOM 5263 C C . MET A 1 664 ? 5.423 13.729 -18.132 1.00 85.19 664 MET A C 1
ATOM 5265 O O . MET A 1 664 ? 4.871 14.803 -17.922 1.00 85.19 664 MET A O 1
ATOM 5269 N N . SER A 1 665 ? 6.685 13.497 -17.759 1.00 87.62 665 SER A N 1
ATOM 5270 C CA . SER A 1 665 ? 7.498 14.495 -17.043 1.00 87.62 665 SER A CA 1
ATOM 5271 C C . SER A 1 665 ? 7.638 15.812 -17.812 1.00 87.62 665 SER A C 1
ATOM 5273 O O . SER A 1 665 ? 7.525 16.893 -17.238 1.00 87.62 665 SER A O 1
ATOM 5275 N N . ILE A 1 666 ? 7.844 15.743 -19.131 1.00 84.38 666 ILE A N 1
ATOM 5276 C CA . ILE A 1 666 ? 7.920 16.932 -19.991 1.00 84.38 666 ILE A CA 1
ATOM 5277 C C . ILE A 1 666 ? 6.566 17.657 -20.038 1.00 84.38 666 ILE A C 1
ATOM 5279 O O . ILE A 1 666 ? 6.527 18.881 -19.932 1.00 84.38 666 ILE A O 1
ATOM 5283 N N . GLN A 1 667 ? 5.457 16.921 -20.165 1.00 80.69 667 GLN A N 1
ATOM 5284 C CA . GLN A 1 667 ? 4.111 17.504 -20.156 1.00 80.69 667 GLN A CA 1
ATOM 5285 C C . GLN A 1 667 ? 3.821 18.234 -18.843 1.00 80.69 667 GLN A C 1
ATOM 5287 O O . GLN A 1 667 ? 3.359 19.372 -18.870 1.00 80.69 667 GLN A O 1
ATOM 5292 N N . GLU A 1 668 ? 4.140 17.613 -17.705 1.00 83.19 668 GLU A N 1
ATOM 5293 C CA . GLU A 1 668 ? 3.975 18.232 -16.389 1.00 83.19 668 GLU A CA 1
ATOM 5294 C C . GLU A 1 668 ? 4.822 19.496 -16.236 1.00 83.19 668 GLU A C 1
ATOM 5296 O O . GLU A 1 668 ? 4.325 20.492 -15.711 1.00 83.19 668 GLU A O 1
ATOM 5301 N N . TYR A 1 669 ? 6.067 19.480 -16.725 1.00 82.06 669 TYR A N 1
ATOM 5302 C CA . TYR A 1 669 ? 6.963 20.635 -16.676 1.00 82.06 669 TYR A CA 1
ATOM 5303 C C . TYR A 1 669 ? 6.420 21.837 -17.463 1.00 82.06 669 TYR A C 1
ATOM 5305 O O . TYR A 1 669 ? 6.487 22.966 -16.982 1.00 82.06 669 TYR A O 1
ATOM 5313 N N . PHE A 1 670 ? 5.846 21.604 -18.648 1.00 79.75 670 PHE A N 1
ATOM 5314 C CA . PHE A 1 670 ? 5.250 22.660 -19.476 1.00 79.75 670 PHE A CA 1
ATOM 5315 C C . PHE A 1 670 ? 3.787 22.985 -19.123 1.00 79.75 670 PHE A C 1
ATOM 5317 O O . PHE A 1 670 ? 3.176 23.827 -19.781 1.00 79.75 670 PHE A O 1
ATOM 5324 N N . GLY A 1 671 ? 3.209 22.337 -18.105 1.00 76.62 671 GLY A N 1
ATOM 5325 C CA . GLY A 1 671 ? 1.809 22.531 -17.715 1.00 76.62 671 GLY A CA 1
ATOM 5326 C C . GLY A 1 671 ? 0.799 22.030 -18.754 1.00 76.62 671 GLY A C 1
ATOM 5327 O O . GLY A 1 671 ? -0.347 22.477 -18.769 1.00 76.62 671 GLY A O 1
ATOM 5328 N N . TRP A 1 672 ? 1.210 21.125 -19.644 1.00 76.56 672 TRP A N 1
ATOM 5329 C CA . TRP A 1 672 ? 0.338 20.553 -20.664 1.00 76.56 672 TRP A CA 1
ATOM 5330 C C . TRP A 1 672 ? -0.586 19.496 -20.061 1.00 76.56 672 TRP A C 1
ATOM 5332 O O . TRP A 1 672 ? -0.194 18.720 -19.188 1.00 76.56 672 TRP A O 1
ATOM 5342 N N . SER A 1 673 ? -1.823 19.440 -20.555 1.00 69.19 673 SER A N 1
ATOM 5343 C CA . SER A 1 673 ? -2.755 18.386 -20.162 1.00 69.19 673 SER A CA 1
ATOM 5344 C C . SER A 1 673 ? -2.263 17.034 -20.678 1.00 69.19 673 SER A C 1
ATOM 5346 O O . SER A 1 673 ? -1.795 16.918 -21.812 1.00 69.19 673 SER A O 1
ATOM 5348 N N . TYR A 1 674 ? -2.455 15.974 -19.890 1.00 68.88 674 TYR A N 1
ATOM 5349 C CA . TYR A 1 674 ? -2.239 14.607 -20.373 1.00 68.88 674 TYR A CA 1
ATOM 5350 C C . TYR A 1 674 ? -3.152 14.266 -21.568 1.00 68.88 674 TYR A C 1
ATOM 5352 O O . TYR A 1 674 ? -2.818 13.386 -22.358 1.00 68.88 674 TYR A O 1
ATOM 5360 N N . GLN A 1 675 ? -4.266 14.994 -21.743 1.00 57.72 675 GLN A N 1
ATOM 5361 C CA . GLN A 1 675 ? -5.191 14.846 -22.872 1.00 57.72 675 GLN A CA 1
ATOM 5362 C C . GLN A 1 675 ? -4.719 15.569 -24.148 1.00 57.72 675 GLN A C 1
ATOM 5364 O O . GLN A 1 675 ? -5.062 15.146 -25.251 1.00 57.72 675 GLN A O 1
ATOM 5369 N N . SER A 1 676 ? -3.930 16.648 -24.042 1.00 52.44 676 SER A N 1
ATOM 5370 C CA . SER A 1 676 ? -3.739 17.613 -25.142 1.00 52.44 676 SER A CA 1
ATOM 5371 C C . SER A 1 676 ? -2.780 17.169 -26.254 1.00 52.44 676 SER A C 1
ATOM 5373 O O . SER A 1 676 ? -2.527 17.932 -27.178 1.00 52.44 676 SER A O 1
ATOM 5375 N N . LEU A 1 677 ? -2.248 15.946 -26.203 1.00 49.38 677 LEU A N 1
ATOM 5376 C CA . LEU A 1 677 ? -1.362 15.387 -27.234 1.00 49.38 677 LEU A CA 1
ATOM 5377 C C . LEU A 1 677 ? -1.786 13.961 -27.633 1.00 49.38 677 LEU A C 1
ATOM 5379 O O . LEU A 1 677 ? -0.957 13.067 -27.806 1.00 49.38 677 LEU A O 1
ATOM 5383 N N . MET A 1 678 ? -3.091 13.746 -27.823 1.00 51.69 678 MET A N 1
ATOM 5384 C CA . MET A 1 678 ? -3.604 12.599 -28.593 1.00 51.69 678 MET A CA 1
ATOM 5385 C C . MET A 1 678 ? -3.106 12.594 -30.054 1.00 51.69 678 MET A C 1
ATOM 5387 O O . MET A 1 678 ? -3.230 11.573 -30.725 1.00 51.69 678 MET A O 1
ATOM 5391 N N . ASP A 1 679 ? -2.468 13.670 -30.537 1.00 47.88 679 ASP A N 1
ATOM 5392 C CA . ASP A 1 679 ? -1.690 13.650 -31.781 1.00 47.88 679 ASP A CA 1
ATOM 5393 C C . ASP A 1 679 ? -0.367 12.880 -31.589 1.00 47.88 679 ASP A C 1
ATOM 5395 O O . ASP A 1 679 ? 0.732 13.431 -31.513 1.00 47.88 679 ASP A O 1
ATOM 5399 N N . GLN A 1 680 ? -0.489 11.562 -31.419 1.00 49.59 680 GLN A N 1
ATOM 5400 C CA . GLN A 1 680 ? 0.643 10.648 -31.263 1.00 49.59 680 GLN A CA 1
ATOM 5401 C C . GLN A 1 680 ? 1.395 10.407 -32.579 1.00 49.59 680 GLN A C 1
ATOM 5403 O O . GLN A 1 680 ? 2.521 9.910 -32.558 1.00 49.59 680 GLN A O 1
ATOM 5408 N N . GLY A 1 681 ? 0.782 10.740 -33.717 1.00 47.94 681 GLY A N 1
ATOM 5409 C CA . GLY A 1 681 ? 1.288 10.384 -35.036 1.00 47.94 681 GLY A CA 1
ATOM 5410 C C . GLY A 1 681 ? 2.157 11.463 -35.666 1.00 47.94 681 GLY A C 1
ATOM 5411 O O . GLY A 1 681 ? 3.223 11.146 -36.193 1.00 47.94 681 GLY A O 1
ATOM 5412 N N . ASN A 1 682 ? 1.740 12.732 -35.610 1.00 50.44 682 ASN A N 1
ATOM 5413 C CA . ASN A 1 682 ? 2.343 13.735 -36.483 1.00 50.44 682 ASN A CA 1
ATOM 5414 C C . ASN A 1 682 ? 3.708 14.212 -35.985 1.00 50.44 682 ASN A C 1
ATOM 5416 O O . ASN A 1 682 ? 4.662 14.159 -36.742 1.00 50.44 682 ASN A O 1
ATOM 5420 N N . LEU A 1 683 ? 3.887 14.604 -34.720 1.00 52.56 683 LEU A N 1
ATOM 5421 C CA . LEU A 1 683 ? 5.193 15.131 -34.290 1.00 52.56 683 LEU A CA 1
ATOM 5422 C C . LEU A 1 683 ? 6.300 14.066 -34.306 1.00 52.56 683 LEU A C 1
ATOM 5424 O O . LEU A 1 683 ? 7.403 14.339 -34.773 1.00 52.56 683 LEU A O 1
ATOM 5428 N N . ILE A 1 684 ? 6.015 12.852 -33.822 1.00 51.84 684 ILE A N 1
ATOM 5429 C CA . ILE A 1 684 ? 6.985 11.746 -33.825 1.00 51.84 684 ILE A CA 1
ATOM 5430 C C . ILE A 1 684 ? 7.215 11.255 -35.255 1.00 51.84 684 ILE A C 1
ATOM 5432 O O . ILE A 1 684 ? 8.366 11.086 -35.647 1.00 51.84 684 ILE A O 1
ATOM 5436 N N . GLY A 1 685 ? 6.154 11.086 -36.051 1.00 51.44 685 GLY A N 1
ATOM 5437 C CA . GLY A 1 685 ? 6.264 10.707 -37.459 1.00 51.44 685 GLY A CA 1
ATOM 5438 C C . GLY A 1 685 ? 7.060 11.726 -38.273 1.00 51.44 685 GLY A C 1
ATOM 5439 O O . GLY A 1 685 ? 8.020 11.354 -38.938 1.00 51.44 685 GLY A O 1
ATOM 5440 N N . GLN A 1 686 ? 6.743 13.016 -38.153 1.00 61.28 686 GLN A N 1
ATOM 5441 C CA . GLN A 1 686 ? 7.447 14.102 -38.840 1.00 61.28 686 GLN A CA 1
ATOM 5442 C C . GLN A 1 686 ? 8.884 14.256 -38.334 1.00 61.28 686 GLN A C 1
ATOM 5444 O O . GLN A 1 686 ? 9.779 14.482 -39.139 1.00 61.28 686 GLN A O 1
ATOM 5449 N N . SER A 1 687 ? 9.148 14.063 -37.037 1.00 58.03 687 SER A N 1
ATOM 5450 C CA . SER A 1 687 ? 10.517 14.079 -36.498 1.00 58.03 687 SER A CA 1
ATOM 5451 C C . SER A 1 687 ? 11.337 12.875 -36.968 1.00 58.03 687 SER A C 1
ATOM 5453 O O . SER A 1 687 ? 12.517 13.029 -37.262 1.00 58.03 687 SER A O 1
ATOM 5455 N N . MET A 1 688 ? 10.736 11.685 -37.081 1.00 56.50 688 MET A N 1
ATOM 5456 C CA . MET A 1 688 ? 11.379 10.486 -37.636 1.00 56.50 688 MET A CA 1
ATOM 5457 C C . MET A 1 688 ? 11.635 10.624 -39.138 1.00 56.50 688 MET A C 1
ATOM 5459 O O . MET A 1 688 ? 12.709 10.254 -39.604 1.00 56.50 688 MET A O 1
ATOM 5463 N N . ILE A 1 689 ? 10.692 11.197 -39.890 1.00 63.59 689 ILE A N 1
ATOM 5464 C CA . ILE A 1 689 ? 10.868 11.508 -41.314 1.00 63.59 689 ILE A CA 1
ATOM 5465 C C . ILE A 1 689 ? 11.960 12.563 -41.489 1.00 63.59 689 ILE A C 1
ATOM 5467 O O . ILE A 1 689 ? 12.874 12.358 -42.280 1.00 63.59 689 ILE A O 1
ATOM 5471 N N . ALA A 1 690 ? 11.927 13.651 -40.718 1.00 68.62 690 ALA A N 1
ATOM 5472 C CA . ALA A 1 690 ? 12.965 14.677 -40.731 1.00 68.62 690 ALA A CA 1
ATOM 5473 C C . ALA A 1 690 ? 14.332 14.088 -40.365 1.00 68.62 690 ALA A C 1
ATOM 5475 O O . ALA A 1 690 ? 15.325 14.388 -41.019 1.00 68.62 690 ALA A O 1
ATOM 5476 N N . PHE A 1 691 ? 14.389 13.193 -39.378 1.00 67.12 691 PHE A N 1
ATOM 5477 C CA . PHE A 1 691 ? 15.610 12.489 -39.008 1.00 67.12 691 PHE A CA 1
ATOM 5478 C C . PHE A 1 691 ? 16.115 11.561 -40.118 1.00 67.12 691 PHE A C 1
ATOM 5480 O O . PHE A 1 691 ? 17.302 11.578 -40.433 1.00 67.12 691 PHE A O 1
ATOM 5487 N N . GLY A 1 692 ? 15.222 10.796 -40.750 1.00 64.88 692 GLY A N 1
ATOM 5488 C CA . GLY A 1 692 ? 15.538 9.963 -41.909 1.00 64.88 692 GLY A CA 1
ATOM 5489 C C . GLY A 1 692 ? 16.037 10.790 -43.094 1.00 64.88 692 GLY A C 1
ATOM 5490 O O . GLY A 1 692 ? 17.014 10.417 -43.734 1.00 64.88 692 GLY A O 1
ATOM 5491 N N . LEU A 1 693 ?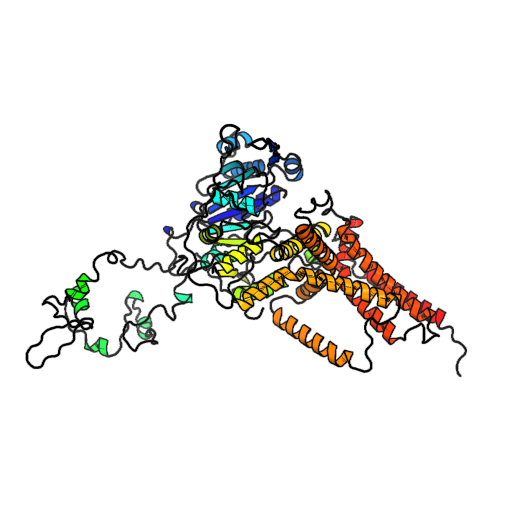 15.437 11.956 -43.340 1.00 67.81 693 LEU A N 1
ATOM 5492 C CA . LEU A 1 693 ? 15.878 12.900 -44.366 1.00 67.81 693 LEU A CA 1
ATOM 5493 C C . LEU A 1 693 ? 17.249 13.492 -44.039 1.00 67.81 693 LEU A C 1
ATOM 5495 O O . LEU A 1 693 ? 18.109 13.533 -44.915 1.00 67.81 693 LEU A O 1
ATOM 5499 N N . ILE A 1 694 ? 17.493 13.897 -42.790 1.00 68.69 694 ILE A N 1
ATOM 5500 C CA . ILE A 1 694 ? 18.813 14.353 -42.332 1.00 68.69 694 ILE A CA 1
ATOM 5501 C C . ILE A 1 694 ? 19.845 13.238 -42.528 1.00 68.69 694 ILE A C 1
ATOM 5503 O O . ILE A 1 694 ? 20.917 13.494 -43.070 1.00 68.69 694 ILE A O 1
ATOM 5507 N N . PHE A 1 695 ? 19.511 11.999 -42.156 1.00 62.44 695 PHE A N 1
ATOM 5508 C CA . PHE A 1 695 ? 20.367 10.828 -42.339 1.00 62.44 695 PHE A CA 1
ATOM 5509 C C . PHE A 1 695 ? 20.709 10.591 -43.816 1.00 62.44 695 PHE A C 1
ATOM 5511 O O . PHE A 1 695 ? 21.886 10.496 -44.148 1.00 62.44 695 PHE A O 1
ATOM 5518 N N . ILE A 1 696 ? 19.713 10.560 -44.708 1.00 66.69 696 ILE A N 1
ATOM 5519 C CA . ILE A 1 696 ? 19.919 10.378 -46.154 1.00 66.69 696 ILE A CA 1
ATOM 5520 C C . ILE A 1 696 ? 20.749 11.529 -46.733 1.00 66.69 696 ILE A C 1
ATOM 5522 O O . ILE A 1 696 ? 21.670 11.303 -47.513 1.00 66.69 696 ILE A O 1
ATOM 5526 N N . THR A 1 697 ? 20.459 12.768 -46.339 1.00 67.31 697 THR A N 1
ATOM 5527 C CA . THR A 1 697 ? 21.152 13.948 -46.876 1.00 67.31 697 THR A CA 1
ATOM 5528 C C . THR A 1 697 ? 22.613 13.986 -46.429 1.00 67.31 697 THR A C 1
ATOM 5530 O O . THR A 1 697 ? 23.498 14.277 -47.232 1.00 67.31 697 THR A O 1
ATOM 5533 N N . LEU A 1 698 ? 22.890 13.641 -45.167 1.00 60.88 698 LEU A N 1
ATOM 5534 C CA . LEU A 1 698 ? 24.254 13.508 -44.655 1.00 60.88 698 LEU A CA 1
ATOM 5535 C C . LEU A 1 698 ? 24.987 12.317 -45.284 1.00 60.88 698 LEU A C 1
ATOM 5537 O O . LEU A 1 698 ? 26.162 12.461 -45.610 1.00 60.88 698 LEU A O 1
ATOM 5541 N N . TRP A 1 699 ? 24.304 11.185 -45.504 1.00 61.66 699 TRP A N 1
ATOM 5542 C CA . TRP A 1 699 ? 24.845 10.030 -46.229 1.00 61.66 699 TRP A CA 1
ATOM 5543 C C . TRP A 1 699 ? 25.329 10.455 -47.619 1.00 61.66 699 TRP A C 1
ATOM 5545 O O . TRP A 1 699 ? 26.507 10.310 -47.927 1.00 61.66 699 TRP A O 1
ATOM 5555 N N . VAL A 1 700 ? 24.452 11.068 -48.421 1.00 62.12 700 VAL A N 1
ATOM 5556 C CA . VAL A 1 700 ? 24.770 11.528 -49.785 1.00 62.12 700 VAL A CA 1
ATOM 5557 C C . VAL A 1 700 ? 25.875 12.592 -49.791 1.00 62.12 700 VAL A C 1
ATOM 5559 O O . VAL A 1 700 ? 26.707 12.619 -50.695 1.00 62.12 700 VAL A O 1
ATOM 5562 N N . TYR A 1 701 ? 25.918 13.470 -48.785 1.00 64.94 701 TYR A N 1
ATOM 5563 C CA . TYR A 1 701 ? 26.960 14.493 -48.667 1.00 64.94 701 TYR A CA 1
ATOM 5564 C C . TYR A 1 701 ? 28.345 13.910 -48.343 1.00 64.94 701 TYR A C 1
ATOM 5566 O O . TYR A 1 701 ? 29.354 14.394 -48.859 1.00 64.94 701 TYR A O 1
ATOM 5574 N N . VAL A 1 702 ? 28.404 12.896 -47.477 1.00 62.31 702 VAL A N 1
ATOM 5575 C CA . VAL A 1 702 ? 29.650 12.232 -47.067 1.00 62.31 702 VAL A CA 1
ATOM 5576 C C . VAL A 1 702 ? 30.132 11.252 -48.134 1.00 62.31 702 VAL A C 1
ATOM 5578 O O . VAL A 1 702 ? 31.324 11.213 -48.429 1.00 62.31 702 VAL A O 1
ATOM 5581 N N . GLU A 1 703 ? 29.217 10.520 -48.764 1.00 56.09 703 GLU A N 1
ATOM 5582 C CA . GLU A 1 703 ? 29.482 9.575 -49.851 1.00 56.09 703 GLU A CA 1
ATOM 5583 C C . GLU A 1 703 ? 29.713 10.282 -51.195 1.00 56.09 703 GLU A C 1
ATOM 5585 O O . GLU A 1 703 ? 29.387 9.718 -52.236 1.00 56.09 703 GLU A O 1
ATOM 5590 N N . LYS A 1 704 ? 30.272 11.510 -51.217 1.00 54.59 704 LYS A N 1
ATOM 5591 C CA . LYS A 1 704 ? 30.730 12.124 -52.476 1.00 54.59 704 LYS A CA 1
ATOM 5592 C C . LYS A 1 704 ? 31.440 11.032 -53.275 1.00 54.59 704 LYS A C 1
ATOM 5594 O O . LYS A 1 704 ? 32.445 10.527 -52.769 1.00 54.59 704 LYS A O 1
ATOM 5599 N N . PRO A 1 705 ? 30.931 10.642 -54.458 1.00 48.78 705 PRO A N 1
ATOM 5600 C CA . PRO A 1 705 ? 31.488 9.528 -55.189 1.00 48.78 705 PRO A CA 1
ATOM 5601 C C . PRO A 1 705 ? 32.908 9.937 -55.546 1.00 48.78 705 PRO A C 1
ATOM 5603 O O . PRO A 1 705 ? 33.132 10.766 -56.429 1.00 48.78 705 PRO A O 1
ATOM 5606 N N . THR A 1 706 ? 33.888 9.402 -54.822 1.00 50.75 706 THR A N 1
ATOM 5607 C CA . THR A 1 706 ? 35.235 9.292 -55.352 1.00 50.75 706 THR A CA 1
ATOM 5608 C C . THR A 1 706 ? 35.062 8.428 -56.576 1.00 50.75 706 THR A C 1
ATOM 5610 O O . THR A 1 706 ? 34.817 7.235 -56.427 1.00 50.75 706 THR A O 1
ATOM 5613 N N . SER A 1 707 ? 35.029 9.089 -57.736 1.00 51.19 707 SER A N 1
ATOM 5614 C CA . SER A 1 707 ? 35.258 8.538 -59.067 1.00 51.19 707 SER A CA 1
ATOM 5615 C C . SER A 1 707 ? 35.020 7.033 -59.138 1.00 51.19 707 SER A C 1
ATOM 5617 O O . SER A 1 707 ? 35.888 6.249 -58.757 1.00 51.19 707 SER A O 1
ATOM 5619 N N . ASN A 1 708 ? 33.823 6.680 -59.597 1.00 45.75 708 ASN A N 1
ATOM 5620 C CA . ASN A 1 708 ? 33.538 5.505 -60.409 1.00 45.75 708 ASN A CA 1
ATOM 5621 C C . ASN A 1 708 ? 34.728 4.530 -60.586 1.00 45.75 708 ASN A C 1
ATOM 5623 O O . ASN A 1 708 ? 35.716 4.914 -61.209 1.00 45.75 708 ASN A O 1
ATOM 5627 N N . PRO A 1 709 ? 34.655 3.270 -60.120 1.00 51.53 709 PRO A N 1
ATOM 5628 C CA . PRO A 1 709 ? 35.583 2.249 -60.586 1.00 51.53 709 PRO A CA 1
ATOM 5629 C C . PRO A 1 709 ? 35.181 1.667 -61.959 1.00 51.53 709 PRO A C 1
ATOM 5631 O O . PRO A 1 709 ? 35.737 0.641 -62.348 1.00 51.53 709 PRO A O 1
ATOM 5634 N N . TYR A 1 710 ? 34.246 2.300 -62.688 1.00 36.53 710 TYR A N 1
ATOM 5635 C CA . TYR A 1 710 ? 34.141 2.187 -64.149 1.00 36.53 710 TYR A CA 1
ATOM 5636 C C . TYR A 1 710 ? 34.810 3.359 -64.872 1.00 36.53 710 TYR A C 1
ATOM 5638 O O . TYR A 1 710 ? 34.558 4.531 -64.498 1.00 36.53 710 TYR A O 1
#

Solvent-accessible surface area (backbone atoms only — not comparable to full-atom values): 40045 Å² total; per-residue (Å²): 75,94,43,64,53,84,69,87,80,52,44,47,89,68,37,86,74,66,73,55,78,89,72,61,68,34,34,29,36,38,36,48,42,51,68,65,46,29,67,50,42,49,52,22,48,54,29,57,71,52,38,66,60,65,30,94,38,33,36,39,35,42,39,29,61,31,57,43,43,60,47,72,53,94,93,53,78,43,61,52,76,43,73,27,58,74,43,37,72,75,19,42,54,45,74,55,52,53,40,47,64,50,42,75,75,70,56,60,94,85,57,97,66,57,62,72,64,58,41,55,80,36,49,49,68,51,69,42,35,94,91,43,42,76,67,46,71,46,48,42,32,20,38,25,36,38,36,37,57,49,80,52,92,94,40,49,31,39,32,44,36,34,43,35,58,28,95,67,64,53,66,69,39,19,47,55,35,27,39,56,65,58,68,71,56,73,34,56,28,36,34,37,28,44,35,56,39,27,44,35,39,57,39,60,31,53,53,57,43,73,36,39,36,49,57,86,80,62,61,90,66,75,81,72,57,91,52,94,88,49,88,82,85,82,92,80,86,68,75,69,52,65,77,70,71,57,59,78,92,73,67,78,83,76,60,82,66,65,76,74,64,80,74,88,78,94,55,78,72,61,61,72,67,72,74,84,56,67,52,85,81,53,102,86,59,93,61,53,22,29,70,91,77,67,45,74,33,48,100,83,72,49,46,66,69,67,54,67,77,67,68,85,83,87,82,82,76,75,75,80,76,62,73,59,38,63,46,50,91,74,26,39,48,27,34,42,30,37,61,76,43,60,60,92,48,71,58,56,76,74,66,31,57,73,34,79,70,43,43,64,50,60,47,22,43,31,26,15,28,25,55,65,35,49,20,68,38,80,68,36,51,28,43,30,35,38,52,50,36,34,66,70,60,35,57,36,83,87,37,80,38,25,37,43,52,29,36,48,53,41,42,70,58,21,27,30,20,37,51,48,61,48,60,78,41,77,56,85,90,64,38,41,70,52,32,37,24,73,74,68,94,44,68,28,36,44,48,51,51,52,22,44,51,33,21,11,31,39,27,64,70,71,47,70,86,83,66,81,77,66,36,88,88,50,76,69,61,91,57,83,70,41,92,54,73,60,75,65,61,66,61,55,50,49,54,54,48,53,66,28,50,54,38,62,56,20,50,56,51,52,50,52,52,51,51,44,44,50,20,19,69,68,53,54,68,91,73,86,66,80,76,66,52,61,56,71,58,47,50,58,51,53,51,50,50,51,52,52,49,52,69,48,36,70,72,40,57,70,69,52,56,52,30,52,55,23,29,53,59,64,42,15,65,42,20,35,52,17,50,54,51,37,53,47,25,69,72,70,75,45,76,78,76,78,76,60,94,58,59,55,34,78,68,21,79,81,52,47,64,59,44,53,50,41,53,48,29,53,52,21,44,54,44,35,50,51,46,34,58,80,23,62,95,34,76,86,70,28,55,46,72,67,45,49,53,52,35,42,53,55,28,50,54,53,38,63,42,38,42,59,46,40,51,50,50,53,31,47,59,72,69,47,59,92,72,79,58,77,69,69,56,57,62,57,49,50,49,50,49,50,49,50,48,51,50,53,53,50,46,58,65,68,59,57,76,77,70,67,98,115

Foldseek 3Di:
DVFFDADFWDFLCNDVVHDDPVRDFQEEEEEEEAQAALVLLVLQVVLLQLAPDQQVSYAYEYQYAHQWDWADDPPQLFTDIDGNPVSCVRRNDNLLVVLVSLCVVPPDPPDPDDSVNVQVVQKDWQGADSVRQQRFQWPQLASIWIKGWDDDPPTHTYMYIHGHHHPDHFRRQSSQLCCLGGVPPDTQKYAFAYSFKRFHNSLCRGWVCLLKDACVPPVVQPDDDPDPPPGHDDDDFDPVCVVVPDDPVPGDDDDPVVVVPPDDDDDPLVVVLPPDFWDFDDPPDGFTAGPVPRDTADPSSDDPVVVVVPPDDPDPPPDPVPSIDSDCARALAFKEAEAEAADDDLCVVLQNLQLQSVCCCQFFVQSVCQSQLQRFQPRHSMMGRSLLCLVVSHQDGFFLCSRRVSSVVSLQLAGGYHYHAQLVHDDNVRRDRRIYGHDQPALLQSLVVVLRQLLRLLLVVLTDPPDDSTDPSHDRDDHDTHPDRGPDVPVSVVSSVCSSCVLVVLVVLVVLLVQLLCCLQQVDHPDDDPDCVCVVPPVVVVVVVVVVLCVSCVRPDPSSVLSVVLNSNQNSVSSVVSNVQSVCCSVVVDRDDPDDDCSSPQLHPSNVVLLVSLVSLVVSLVNLLVQLLVCVVPCVRNVDPVSNVVSNVSSVVSNVSSVSSSVRSVCSVVVHDSPPPPVPCDPVVVVVVVVVVVSVVSNCVSPPPPDDPD

Nearest PDB structures (foldseek):
  9fnn-assembly1_A  TM=7.875E-01  e=1.128E-18  Escherichia coli
  4p02-assembly1_A  TM=7.755E-01  e=1.792E-18  Cereibacter sphaeroides 2.4.1
  9fmz-assembly1_A  TM=8.148E-01  e=5.709E-16  Escherichia coli
  9fmv-assembly1_A  TM=7.801E-01  e=2.573E-14  Escherichia coli
  9fp0-assembly1_A  TM=7.725E-01  e=2.852E-14  Escherichia coli

Mean predicted aligned error: 13.13 Å

pLDDT: mean 79.25, std 19.73, range [28.44, 98.56]

Organism: NCBI:txid120398